Protein AF-A0A9D0Z1A4-F1 (afdb_monomer_lite)

Secondary structure (DSSP, 8-state):
--B-TTSBBTTS-BEEEETTEEEE-S-SB-TTSBBTTSEEEEEPTTSPEEEEESB-TTSBBTTS-BTTTSSSB-TTSBBTT--BEEE-TTS-EEE-S-SB-TTS-BTTS-EEEE-TTS-EEEESS-TTSB-TTSPBPPBSS-EETTEESS---SPPPB-SSPPPTTTTTS-TTSB-TTS-BTTTSSSS-TTSB-TT--EEEEPTTS-EEEEEESS-TTSB-TT--EEETTEEESS-TTSB-TTSPEEETTEEESB-TTSBBTTS-BTTTSSSB-TTSBBTT--BEEEETTTTEEEE-S-SB-TTSBBTTS-BTTTSSSS-TTSB-TTS-EE-TTS-EESS-TTSB-TTS-BTTTSSSS-TTSB-TT--BEEEEE-TTS-EEEEE-S-SS-TTS--TTSB-TTSBBTTS-BTTSS--S-TTSB-TTS-BTTT-SSS-TTSB-TTS-B----HHHHHHHHHHHHHTT-EEHHHHHHTS-HHHHHHHHTTEETTTTEE-TT-HHHHHHHHHHHHHEE-TTSPBP-HHHHHHHHHHHHHHHHHHHHHHHHHHHHHHHTSSS--------------------------

Foldseek 3Di:
DQAFPLQAHPVQFHQPDDPNGTHTDNDQAHPQCAGSQQWRFDQDPVRDTDTDHQADPLQAGPVFQRRPPRHNADPQQATPVQWHWDQDPVGDIDTDPDSADPVQAGSVQWHWDAWLVRHIDIDQAYQQQATPVQFHFAFPADDDQLAGPDDDRTGTHGDPDGDDPVPRQAGSLQATPVFQHPPPRHQADPQQAGSVQFHWDQDPVRDTHGPVDSADPQQATSRFWRQDPVGTDQADPLQATPVFWHADPNDTHQADPLQATSVCAHNPPRHQADPQQAGSVQFHWDQDPVPRDTHGPVDSADPQQATSVFQGNPPRHQADPLQAGPVQWHQDPVRDTHQAGPLQATSVQQHPPPRHQADPQQAGSVQFHWDWDQDPVRDTDTDTPVDSAHPVQATSQCAHPQQAHPVQDRVPDPDNAGPQQATPVFQHPQLSHQADLVCAGPVRHHDDDDPVSSVVSVVVVQLVQADALVVVLVPDDPVLLVLLLVQADPVVRDGNPVRPSVVVSQVVQQRHYAHPVRHRDHSVNSSVVSSVVSVVVVVVVVVVVVVVVVVVVVPVDDDDDDDDDDDDDDDDDDDDDDDDDDD

Radius of gyration: 51.27 Å; chains: 1; bounding box: 114×92×144 Å

Sequence (583 aa):
KPYDLNYFGSDGHFWELQGTERVRTDRTYNDEDVTFDGYFLVRGANGQIIRRNLYDKRGFSFGGIHKDTGQVYDLRGFDRDGFWYRKDENGNIVKTNQKVNDRGWDAYSRTIRHDVYGAPFWDFVDDHGFDEKKRYHAPKAPFENGCFTKMQFGTLEYAKTPMSQYRCGYDIHGFNADGVHRITGTKVDLNGFDQDGFWHRKREDGTYENTGQYFDNKGWTIDKFKLLPSGYSKVDERGFDANGMFLYHGRKFEYNSLGFNSHGIHQSTGTNLDPDSFDWDGYYYKLDDKTGTYVNSGSKYDNDGWSQTGVNEETKHVVDKHGFTVRHLYRKPDASLEVYDRYGFDYYGIHRTTGTFLNRNHFNRDGDYYVLKTTPRGEKTWVNTGSKYDSEGYNIDRLDQRGFSKNGYYHGRQNRYDENGFDVNGIHRLTLQAYDLNGNDCYGNPVDHDRDLIVSIRDGVSYDKRRYIDDIFNDLNGTEQEFILSAVDLFDDTVDMTNDSLLDFIAYVKKYGVQSNDKICGTQDTIEFVKDRAHEQEEEERVAQAWNSLQRYHHDDTYSEDILGYQDATDTSAFDFLLPKRR

Organism: NCBI:txid2840793

Structure (mmCIF, N/CA/C/O backbone):
data_AF-A0A9D0Z1A4-F1
#
_entry.id   AF-A0A9D0Z1A4-F1
#
loop_
_atom_site.group_PDB
_atom_site.id
_atom_site.type_symbol
_atom_site.label_atom_id
_atom_site.label_alt_id
_atom_site.label_comp_id
_atom_site.label_asym_id
_atom_site.label_entity_id
_atom_site.label_seq_id
_atom_site.pdbx_PDB_ins_code
_atom_site.Cartn_x
_atom_site.Cartn_y
_atom_site.Cartn_z
_atom_site.occupancy
_atom_site.B_iso_or_equiv
_atom_site.auth_seq_id
_atom_site.auth_comp_id
_atom_site.auth_asym_id
_atom_site.auth_atom_id
_atom_site.pdbx_PDB_model_num
ATOM 1 N N . LYS A 1 1 ? 33.932 -8.336 -66.131 1.00 56.62 1 LYS A N 1
ATOM 2 C CA . LYS A 1 1 ? 34.799 -9.388 -66.727 1.00 56.62 1 LYS A CA 1
ATOM 3 C C . LYS A 1 1 ? 34.335 -10.733 -66.164 1.00 56.62 1 LYS A C 1
ATOM 5 O O . LYS A 1 1 ? 33.764 -10.696 -65.082 1.00 56.62 1 LYS A O 1
ATOM 10 N N . PRO A 1 2 ? 34.508 -11.873 -66.856 1.00 74.31 2 PRO A N 1
ATOM 11 C CA . PRO A 1 2 ? 34.035 -13.182 -66.375 1.00 74.31 2 PRO A CA 1
ATOM 12 C C . PRO A 1 2 ? 34.840 -13.747 -65.188 1.00 74.31 2 PRO A C 1
ATOM 14 O O . PRO A 1 2 ? 34.588 -14.868 -64.758 1.00 74.31 2 PRO A O 1
ATOM 17 N N . TYR A 1 3 ? 35.792 -12.972 -64.665 1.00 74.31 3 TYR A N 1
ATOM 18 C CA . TYR A 1 3 ? 36.720 -13.343 -63.610 1.00 74.31 3 TYR A CA 1
ATOM 19 C C . TYR A 1 3 ? 37.023 -12.154 -62.679 1.00 74.31 3 TYR A C 1
ATOM 21 O O . TYR A 1 3 ? 36.835 -10.995 -63.076 1.00 74.31 3 TYR A O 1
ATOM 29 N N . ASP A 1 4 ? 37.485 -12.450 -61.463 1.00 69.38 4 ASP A N 1
ATOM 30 C CA . ASP A 1 4 ? 37.874 -11.492 -60.421 1.00 69.38 4 ASP A CA 1
ATOM 31 C C . ASP A 1 4 ? 39.249 -10.827 -60.680 1.00 69.38 4 ASP A C 1
ATOM 33 O O . ASP A 1 4 ? 39.856 -10.985 -61.743 1.00 69.38 4 ASP A O 1
ATOM 37 N N . LEU A 1 5 ? 39.742 -10.038 -59.716 1.00 68.81 5 LEU A N 1
ATOM 38 C CA . LEU A 1 5 ? 41.034 -9.338 -59.808 1.00 68.81 5 LEU A CA 1
ATOM 39 C C . LEU A 1 5 ? 42.249 -10.281 -59.851 1.00 68.81 5 LEU A C 1
ATOM 41 O O . LEU A 1 5 ? 43.289 -9.888 -60.373 1.00 68.81 5 LEU A O 1
ATOM 45 N N . ASN A 1 6 ? 42.101 -11.515 -59.363 1.00 69.69 6 ASN A N 1
ATOM 46 C CA . ASN A 1 6 ? 43.112 -12.571 -59.427 1.00 69.69 6 ASN A CA 1
ATOM 47 C C . ASN A 1 6 ? 42.878 -13.522 -60.615 1.00 69.69 6 ASN A C 1
ATOM 49 O O . ASN A 1 6 ? 43.554 -14.545 -60.740 1.00 69.69 6 ASN A O 1
ATOM 53 N N . TYR A 1 7 ? 41.963 -13.145 -61.513 1.00 80.56 7 TYR A N 1
ATOM 54 C CA . TYR A 1 7 ? 41.601 -13.854 -62.731 1.00 80.56 7 TYR A CA 1
ATOM 55 C C . TYR A 1 7 ? 40.923 -15.206 -62.493 1.00 80.56 7 TYR A C 1
ATOM 57 O O . TYR A 1 7 ? 41.041 -16.099 -63.322 1.00 80.56 7 TYR A O 1
ATOM 65 N N . PHE A 1 8 ? 40.164 -15.362 -61.411 1.00 78.69 8 PHE A N 1
ATOM 66 C CA . PHE A 1 8 ? 39.320 -16.539 -61.207 1.00 78.69 8 PHE A CA 1
ATOM 67 C C . PHE A 1 8 ? 37.879 -16.305 -61.633 1.00 78.69 8 PHE A C 1
ATOM 69 O O . PHE A 1 8 ? 37.297 -15.265 -61.330 1.00 78.69 8 PHE A O 1
ATOM 76 N N . GLY A 1 9 ? 37.284 -17.286 -62.307 1.00 76.38 9 GLY A N 1
ATOM 77 C CA . GLY A 1 9 ? 35.853 -17.297 -62.594 1.00 76.38 9 GLY A CA 1
ATOM 78 C C . GLY A 1 9 ? 35.012 -17.520 -61.336 1.00 76.38 9 GLY A C 1
ATOM 79 O O . GLY A 1 9 ? 35.502 -17.996 -60.316 1.00 76.38 9 GLY A O 1
ATOM 80 N N . SER A 1 10 ? 33.711 -17.223 -61.420 1.00 75.38 10 SER A N 1
ATOM 81 C CA . SER A 1 10 ? 32.746 -17.511 -60.335 1.00 75.38 10 SER A CA 1
ATOM 82 C C . SER A 1 10 ? 32.635 -19.001 -59.966 1.00 75.38 10 SER A C 1
ATOM 84 O O . SER A 1 10 ? 32.104 -19.346 -58.916 1.00 75.38 10 SER A O 1
ATOM 86 N N . ASP A 1 11 ? 33.161 -19.875 -60.820 1.00 76.56 11 ASP A N 1
ATOM 87 C CA . ASP A 1 11 ? 33.287 -21.319 -60.656 1.00 76.56 11 ASP A CA 1
ATOM 88 C C . ASP A 1 11 ? 34.623 -21.752 -60.019 1.00 76.56 11 ASP A C 1
ATOM 90 O O . ASP A 1 11 ? 34.912 -22.945 -59.955 1.00 76.56 11 ASP A O 1
ATOM 94 N N . GLY A 1 12 ? 35.457 -20.803 -59.583 1.00 73.00 12 GLY A N 1
ATOM 95 C CA . GLY A 1 12 ? 36.701 -21.044 -58.848 1.00 73.00 12 GLY A CA 1
ATOM 96 C C . GLY A 1 12 ? 37.915 -21.434 -59.692 1.00 73.00 12 GLY A C 1
ATOM 97 O O . GLY A 1 12 ? 38.939 -21.845 -59.144 1.00 73.00 12 GLY A O 1
ATOM 98 N N . HIS A 1 13 ? 37.823 -21.308 -61.016 1.00 82.88 13 HIS A N 1
ATOM 99 C CA . HIS A 1 13 ? 38.868 -21.730 -61.949 1.00 82.88 13 HIS A CA 1
ATOM 100 C C . HIS A 1 13 ? 39.658 -20.544 -62.512 1.00 82.88 13 HIS A C 1
ATOM 102 O O . HIS A 1 13 ? 39.090 -19.490 -62.806 1.00 82.88 13 HIS A O 1
ATOM 108 N N . PHE A 1 14 ? 40.974 -20.708 -62.655 1.00 84.69 14 PHE A N 1
ATOM 109 C CA . PHE A 1 14 ? 41.897 -19.666 -63.101 1.00 84.69 14 PHE A CA 1
ATOM 110 C C . PHE A 1 14 ? 41.791 -19.429 -64.611 1.00 84.69 14 PHE A C 1
ATOM 112 O O . PHE A 1 14 ? 41.835 -20.365 -65.412 1.00 84.69 14 PHE A O 1
ATOM 119 N N . TRP A 1 15 ? 41.685 -18.164 -65.001 1.00 86.88 15 TRP A N 1
ATOM 120 C CA . TRP A 1 15 ? 41.684 -17.693 -66.379 1.00 86.88 15 TRP A CA 1
ATOM 121 C C . TRP A 1 15 ? 43.085 -17.200 -66.746 1.00 86.88 15 TRP A C 1
ATOM 123 O O . TRP A 1 15 ? 43.434 -16.035 -66.533 1.00 86.88 15 TRP A O 1
ATOM 133 N N . GLU A 1 16 ? 43.892 -18.104 -67.291 1.00 86.38 16 GLU A N 1
ATOM 134 C CA . GLU A 1 16 ? 45.295 -17.889 -67.654 1.00 86.38 16 GLU A CA 1
ATOM 135 C C . GLU A 1 16 ? 45.414 -17.044 -68.929 1.00 86.38 16 GLU A C 1
ATOM 137 O O . GLU A 1 16 ? 44.597 -17.161 -69.842 1.00 86.38 16 GLU A O 1
ATOM 142 N N . LEU A 1 17 ? 46.418 -16.166 -69.000 1.00 85.88 17 LEU A N 1
ATOM 143 C CA . LEU A 1 17 ? 46.669 -15.352 -70.191 1.00 85.88 17 LEU A CA 1
ATOM 144 C C . LEU A 1 17 ? 47.433 -16.180 -71.231 1.00 85.88 17 LEU A C 1
ATOM 146 O O . LEU A 1 17 ? 48.598 -16.505 -71.026 1.00 85.88 17 LEU A O 1
ATOM 150 N N . GLN A 1 18 ? 46.795 -16.477 -72.362 1.00 85.06 18 GLN A N 1
ATOM 151 C CA . GLN A 1 18 ? 47.405 -17.188 -73.483 1.00 85.06 18 GLN A CA 1
ATOM 152 C C . GLN A 1 18 ? 47.416 -16.270 -74.713 1.00 85.06 18 GLN A C 1
ATOM 154 O O . GLN A 1 18 ? 46.385 -15.977 -75.317 1.00 85.06 18 GLN A O 1
ATOM 159 N N . GLY A 1 19 ? 48.598 -15.758 -75.067 1.00 84.12 19 GLY A N 1
ATOM 160 C CA . GLY A 1 19 ? 48.729 -14.721 -76.095 1.00 84.12 19 GLY A CA 1
ATOM 161 C C . GLY A 1 19 ? 48.161 -13.380 -75.616 1.00 84.12 19 GLY A C 1
ATOM 162 O O . GLY A 1 19 ? 48.681 -12.795 -74.668 1.00 84.12 19 GLY A O 1
ATOM 163 N N . THR A 1 20 ? 47.110 -12.880 -76.275 1.00 82.19 20 THR A N 1
ATOM 164 C CA . THR A 1 20 ? 46.430 -11.615 -75.921 1.00 82.19 20 THR A CA 1
ATOM 165 C C . THR A 1 20 ? 45.107 -11.805 -75.177 1.00 82.19 20 THR A C 1
ATOM 167 O O . THR A 1 20 ? 44.520 -10.820 -74.731 1.00 82.19 20 THR A O 1
ATOM 170 N N . GLU A 1 21 ? 44.622 -13.040 -75.034 1.00 83.69 21 GLU A N 1
ATOM 171 C CA . GLU A 1 21 ? 43.321 -13.344 -74.431 1.00 83.69 21 GLU A CA 1
ATOM 172 C C . GLU A 1 21 ? 43.467 -14.260 -73.213 1.00 83.69 21 GLU A C 1
ATOM 174 O O . GLU A 1 21 ? 44.425 -15.023 -73.092 1.00 83.69 21 GLU A O 1
ATOM 179 N N . ARG A 1 22 ? 42.522 -14.161 -72.271 1.00 85.69 22 ARG A N 1
ATOM 180 C CA . ARG A 1 22 ? 42.484 -15.044 -71.100 1.00 85.69 22 ARG A CA 1
ATOM 181 C C . ARG A 1 22 ? 41.553 -16.218 -71.353 1.00 85.69 22 ARG A C 1
ATOM 183 O O . ARG A 1 22 ? 40.392 -16.009 -71.697 1.00 85.69 22 ARG A O 1
ATOM 190 N N . VAL A 1 23 ? 42.048 -17.428 -71.123 1.00 87.62 23 VAL A N 1
ATOM 191 C CA . VAL A 1 23 ? 41.329 -18.685 -71.343 1.00 87.62 23 VAL A CA 1
ATOM 192 C C . VAL A 1 23 ? 41.092 -19.360 -69.995 1.00 87.62 23 VAL A C 1
ATOM 194 O O . VAL A 1 23 ? 42.003 -19.466 -69.176 1.00 87.62 23 VAL A O 1
ATOM 197 N N . ARG A 1 24 ? 39.858 -19.806 -69.744 1.00 86.62 24 ARG A N 1
ATOM 198 C CA . ARG A 1 24 ? 39.514 -20.594 -68.553 1.00 86.62 24 ARG A CA 1
ATOM 199 C C . ARG A 1 24 ? 40.320 -21.896 -68.545 1.00 86.62 24 ARG A C 1
ATOM 201 O O . ARG A 1 24 ? 40.266 -22.648 -69.513 1.00 86.62 24 ARG A O 1
ATOM 208 N N . THR A 1 25 ? 41.008 -22.184 -67.448 1.00 86.25 25 THR A N 1
ATOM 209 C CA . THR A 1 25 ? 41.756 -23.434 -67.239 1.00 86.25 25 THR A CA 1
ATOM 210 C C . THR A 1 25 ? 41.064 -24.324 -66.205 1.00 86.25 25 THR A C 1
ATOM 212 O O . THR A 1 25 ? 40.114 -23.892 -65.556 1.00 86.25 25 THR A O 1
ATOM 215 N N . ASP A 1 26 ? 41.558 -25.548 -66.008 1.00 84.25 26 ASP A N 1
ATOM 216 C CA . ASP A 1 26 ? 41.112 -26.422 -64.910 1.00 84.25 26 ASP A CA 1
ATOM 217 C C . ASP A 1 26 ? 41.883 -26.176 -63.594 1.00 84.25 26 ASP A C 1
ATOM 219 O O . ASP A 1 26 ? 41.666 -26.852 -62.588 1.00 84.25 26 ASP A O 1
ATOM 223 N N . ARG A 1 27 ? 42.800 -25.198 -63.568 1.00 81.81 27 ARG A N 1
ATOM 224 C CA . ARG A 1 27 ? 43.572 -24.868 -62.365 1.00 81.81 27 ARG A CA 1
ATOM 225 C C . ARG A 1 27 ? 42.698 -24.115 -61.368 1.00 81.81 27 ARG A C 1
ATOM 227 O O . ARG A 1 27 ? 42.083 -23.109 -61.705 1.00 81.81 27 ARG A O 1
ATOM 234 N N . THR A 1 28 ? 42.736 -24.531 -60.105 1.00 78.38 28 THR A N 1
ATOM 235 C CA . THR A 1 28 ? 42.104 -23.812 -58.981 1.00 78.38 28 THR A CA 1
ATOM 236 C C . THR A 1 28 ? 43.061 -22.828 -58.295 1.00 78.38 28 THR A C 1
ATOM 238 O O . THR A 1 28 ? 42.777 -22.335 -57.202 1.00 78.38 28 THR A O 1
ATOM 241 N N . TYR A 1 29 ? 44.223 -22.579 -58.907 1.00 78.06 29 TYR A N 1
ATOM 242 C CA . TYR A 1 29 ? 45.249 -21.644 -58.453 1.00 78.06 29 TYR A CA 1
ATOM 243 C C . TYR A 1 29 ? 45.904 -20.923 -59.640 1.00 78.06 29 TYR A C 1
ATOM 245 O O . TYR A 1 29 ? 46.022 -21.488 -60.732 1.00 78.06 29 TYR A O 1
ATOM 253 N N . ASN A 1 30 ? 46.317 -19.676 -59.422 1.00 76.50 30 ASN A N 1
ATOM 254 C CA . ASN A 1 30 ? 46.926 -18.814 -60.428 1.00 76.50 30 ASN A CA 1
ATOM 255 C C . ASN A 1 30 ? 48.441 -19.052 -60.536 1.00 76.50 30 ASN A C 1
ATOM 257 O O . ASN A 1 30 ? 48.992 -19.927 -59.869 1.00 76.50 30 ASN A O 1
ATOM 261 N N . ASP A 1 31 ? 49.112 -18.310 -61.417 1.00 77.81 31 ASP A N 1
ATOM 262 C CA . ASP A 1 31 ? 50.561 -18.435 -61.675 1.00 77.81 31 ASP A CA 1
ATOM 263 C C . ASP A 1 31 ? 51.444 -18.020 -60.495 1.00 77.81 31 ASP A C 1
ATOM 265 O O . ASP A 1 31 ? 52.640 -18.291 -60.487 1.00 77.81 31 ASP A O 1
ATOM 269 N N . GLU A 1 32 ? 50.847 -17.401 -59.482 1.00 70.56 32 GLU A N 1
ATOM 270 C CA . GLU A 1 32 ? 51.496 -17.003 -58.237 1.00 70.56 32 GLU A CA 1
ATOM 271 C C . GLU A 1 32 ? 51.193 -17.997 -57.105 1.00 70.56 32 GLU A C 1
ATOM 273 O O . GLU A 1 32 ? 51.349 -17.661 -55.935 1.00 70.56 32 GLU A O 1
ATOM 278 N N . ASP A 1 33 ? 50.727 -19.210 -57.434 1.00 75.38 33 ASP A N 1
ATOM 279 C CA . ASP A 1 33 ? 50.346 -20.252 -56.474 1.00 75.38 33 ASP A CA 1
ATOM 280 C C . ASP A 1 33 ? 49.252 -19.804 -55.477 1.00 75.38 33 ASP A C 1
ATOM 282 O O . ASP A 1 33 ? 49.106 -20.362 -54.384 1.00 75.38 33 ASP A O 1
ATOM 286 N N . VAL A 1 34 ? 48.441 -18.809 -55.854 1.00 72.06 34 VAL A N 1
ATOM 287 C CA . VAL A 1 34 ? 47.286 -18.326 -55.085 1.00 72.06 34 VAL A CA 1
ATOM 288 C C . VAL A 1 34 ? 46.034 -19.062 -55.533 1.00 72.06 34 VAL A C 1
ATOM 290 O O . VAL A 1 34 ? 45.760 -19.125 -56.722 1.00 72.06 34 VAL A O 1
ATOM 293 N N . THR A 1 35 ? 45.236 -19.588 -54.609 1.00 73.69 35 THR A N 1
ATOM 294 C CA . THR A 1 35 ? 43.950 -20.235 -54.909 1.00 73.69 35 THR A CA 1
ATOM 295 C C . THR A 1 35 ? 42.804 -19.231 -55.043 1.00 73.69 35 THR A C 1
ATOM 297 O O . THR A 1 35 ? 42.870 -18.149 -54.461 1.00 73.69 35 THR A O 1
ATOM 300 N N . PHE A 1 36 ? 41.695 -19.636 -55.673 1.00 66.69 36 PHE A N 1
ATOM 301 C CA . PHE A 1 36 ? 40.438 -18.864 -55.680 1.00 66.69 36 PHE A CA 1
ATOM 302 C C . PHE A 1 36 ? 39.996 -18.420 -54.275 1.00 66.69 36 PHE A C 1
ATOM 304 O O . PHE A 1 36 ? 39.624 -17.271 -54.062 1.00 66.69 36 PHE A O 1
ATOM 311 N N . ASP A 1 37 ? 40.151 -19.305 -53.285 1.00 62.59 37 ASP A N 1
ATOM 312 C CA . ASP A 1 37 ? 39.795 -19.024 -51.888 1.00 62.59 37 ASP A CA 1
ATOM 313 C C . ASP A 1 37 ? 40.802 -18.103 -51.156 1.00 62.59 37 ASP A C 1
ATOM 315 O O . ASP A 1 37 ? 40.701 -17.901 -49.946 1.00 62.59 37 ASP A O 1
ATOM 319 N N . GLY A 1 38 ? 41.796 -17.548 -51.862 1.00 65.19 38 GLY A N 1
ATOM 320 C CA . GLY A 1 38 ? 42.762 -16.602 -51.307 1.00 65.19 38 GLY A CA 1
ATOM 321 C C . GLY A 1 38 ? 43.825 -17.237 -50.409 1.00 65.19 38 GLY A C 1
ATOM 322 O O . GLY A 1 38 ? 44.228 -16.623 -49.421 1.00 65.19 38 GLY A O 1
ATOM 323 N N . TYR A 1 39 ? 44.291 -18.449 -50.728 1.00 69.81 39 TYR A N 1
ATOM 324 C CA . TYR A 1 39 ? 45.438 -19.076 -50.068 1.00 69.81 39 TYR A CA 1
ATOM 325 C C . TYR A 1 39 ? 46.654 -19.084 -50.983 1.00 69.81 39 TYR A C 1
ATOM 327 O O . TYR A 1 39 ? 46.553 -19.496 -52.129 1.00 69.81 39 TYR A O 1
ATOM 335 N N . PHE A 1 40 ? 47.813 -18.719 -50.453 1.00 71.75 40 PHE A N 1
ATOM 336 C CA . PHE A 1 40 ? 49.103 -18.963 -51.080 1.00 71.75 40 PHE A CA 1
ATOM 337 C C . PHE A 1 40 ? 49.568 -20.391 -50.757 1.00 71.75 40 PHE A C 1
ATOM 339 O O . PHE A 1 40 ? 49.601 -20.787 -49.584 1.00 71.75 40 PHE A O 1
ATOM 346 N N . LEU A 1 41 ? 49.914 -21.175 -51.776 1.00 71.38 41 LEU A N 1
ATOM 347 C CA . LEU A 1 41 ? 50.400 -22.546 -51.635 1.00 71.38 41 LEU A CA 1
ATOM 348 C C . LEU A 1 41 ? 51.929 -22.540 -51.476 1.00 71.38 41 LEU A C 1
ATOM 350 O O . LEU A 1 41 ? 52.673 -22.344 -52.427 1.00 71.38 41 LEU A O 1
ATOM 354 N N . VAL A 1 42 ? 52.424 -22.779 -50.260 1.00 71.88 42 VAL A N 1
ATOM 355 C CA . VAL A 1 42 ? 53.864 -22.860 -49.956 1.00 71.88 42 VAL A CA 1
ATOM 356 C C . VAL A 1 42 ? 54.290 -24.322 -49.863 1.00 71.88 42 VAL A C 1
ATOM 358 O O . VAL A 1 42 ? 53.702 -25.077 -49.096 1.00 71.88 42 VAL A O 1
ATOM 361 N N . ARG A 1 43 ? 55.352 -24.748 -50.551 1.00 71.44 43 ARG A N 1
ATOM 362 C CA . ARG A 1 43 ? 55.935 -26.083 -50.313 1.00 71.44 43 ARG A CA 1
ATOM 363 C C . ARG A 1 43 ? 56.811 -26.079 -49.056 1.00 71.44 43 ARG A C 1
ATOM 365 O O . ARG A 1 43 ? 57.777 -25.328 -48.968 1.00 71.44 43 ARG A O 1
ATOM 372 N N . GLY A 1 44 ? 56.471 -26.923 -48.086 1.00 67.50 44 GLY A N 1
ATOM 373 C CA . GLY A 1 44 ? 57.274 -27.195 -46.896 1.00 67.50 44 GLY A CA 1
ATOM 374 C C . GLY A 1 44 ? 58.509 -28.048 -47.203 1.00 67.50 44 GLY A C 1
ATOM 375 O O . GLY A 1 44 ? 58.595 -28.690 -48.249 1.00 67.50 44 GLY A O 1
ATOM 376 N N . ALA A 1 45 ? 59.459 -28.092 -46.263 1.00 66.69 45 ALA A N 1
ATOM 377 C CA . ALA A 1 45 ? 60.750 -28.783 -46.411 1.00 66.69 45 ALA A CA 1
ATOM 378 C C . ALA A 1 45 ? 60.646 -30.303 -46.680 1.00 66.69 45 ALA A C 1
ATOM 380 O O . ALA A 1 45 ? 61.597 -30.914 -47.152 1.00 66.69 45 ALA A O 1
ATOM 381 N N . ASN A 1 46 ? 59.489 -30.909 -46.407 1.00 70.00 46 ASN A N 1
ATOM 382 C CA . ASN A 1 46 ? 59.162 -32.317 -46.655 1.00 70.00 46 ASN A CA 1
ATOM 383 C C . ASN A 1 46 ? 58.300 -32.532 -47.921 1.00 70.00 46 ASN A C 1
ATOM 385 O O . ASN A 1 46 ? 57.771 -33.622 -48.121 1.00 70.00 46 ASN A O 1
ATOM 389 N N . GLY A 1 47 ? 58.106 -31.502 -48.753 1.00 70.62 47 GLY A N 1
ATOM 390 C CA . GLY A 1 47 ? 57.261 -31.559 -49.951 1.00 70.62 47 GLY A CA 1
ATOM 391 C C . GLY A 1 47 ? 55.758 -31.375 -49.698 1.00 70.62 47 GLY A C 1
ATOM 392 O O . GLY A 1 47 ? 54.982 -31.407 -50.652 1.00 70.62 47 GLY A O 1
ATOM 393 N N . GLN A 1 48 ? 55.328 -31.145 -48.452 1.00 70.19 48 GLN A N 1
ATOM 394 C CA . GLN A 1 48 ? 53.925 -30.878 -48.120 1.00 70.19 48 GLN A CA 1
ATOM 395 C C . GLN A 1 48 ? 53.500 -29.480 -48.591 1.00 70.19 48 GLN A C 1
ATOM 397 O O . GLN A 1 48 ? 54.210 -28.504 -48.366 1.00 70.19 48 GLN A O 1
ATOM 402 N N . ILE A 1 49 ? 52.324 -29.358 -49.210 1.00 71.19 49 ILE A N 1
ATOM 403 C CA . ILE A 1 49 ? 51.750 -28.055 -49.570 1.00 71.19 49 ILE A CA 1
ATOM 404 C C . ILE A 1 49 ? 51.083 -27.443 -48.329 1.00 71.19 49 ILE A C 1
ATOM 406 O O . ILE A 1 49 ? 50.125 -27.990 -47.787 1.00 71.19 49 ILE A O 1
ATOM 410 N N . ILE A 1 50 ? 51.592 -26.297 -47.888 1.00 67.50 50 ILE A N 1
ATOM 411 C CA . ILE A 1 50 ? 51.097 -25.484 -46.780 1.00 67.50 50 ILE A CA 1
ATOM 412 C C . ILE A 1 50 ? 50.271 -24.341 -47.368 1.00 67.50 50 ILE A C 1
ATOM 414 O O . ILE A 1 50 ? 50.794 -23.494 -48.087 1.00 67.50 50 ILE A O 1
ATOM 418 N N . ARG A 1 51 ? 48.984 -24.280 -47.028 1.00 72.38 51 ARG A N 1
ATOM 419 C CA . ARG A 1 51 ? 48.118 -23.144 -47.369 1.00 72.38 51 ARG A CA 1
ATOM 420 C C . ARG A 1 51 ? 48.356 -22.003 -46.380 1.00 72.38 51 ARG A C 1
ATOM 422 O O . ARG A 1 51 ? 48.220 -22.206 -45.175 1.00 72.38 51 ARG A O 1
ATOM 429 N N . ARG A 1 52 ? 48.687 -20.806 -46.866 1.00 65.81 52 ARG A N 1
ATOM 430 C CA . ARG A 1 52 ? 48.750 -19.578 -46.055 1.00 65.81 52 ARG A CA 1
ATOM 431 C C . ARG A 1 52 ? 47.719 -18.571 -46.537 1.00 65.81 52 ARG A C 1
ATOM 433 O O . ARG A 1 52 ? 47.568 -18.394 -47.734 1.00 65.81 52 ARG A O 1
ATOM 440 N N . ASN A 1 53 ? 47.020 -17.910 -45.620 1.00 66.06 53 ASN A N 1
ATOM 441 C CA . ASN A 1 53 ? 46.022 -16.901 -45.979 1.00 66.06 53 ASN A CA 1
ATOM 442 C C . ASN A 1 53 ? 46.694 -15.719 -46.701 1.00 66.06 53 ASN A C 1
ATOM 444 O O . ASN A 1 53 ? 47.606 -15.108 -46.145 1.00 66.06 53 ASN A O 1
ATOM 448 N N . LEU A 1 54 ? 46.243 -15.401 -47.917 1.00 68.75 54 LEU A N 1
ATOM 449 C CA . LEU A 1 54 ? 46.675 -14.223 -48.681 1.00 68.75 54 LEU A CA 1
ATOM 450 C C . LEU A 1 54 ? 46.041 -12.939 -48.137 1.00 68.75 54 LEU A C 1
ATOM 452 O O . LEU A 1 54 ? 46.661 -11.874 -48.149 1.00 68.75 54 LEU A O 1
ATOM 456 N N . TYR A 1 55 ? 44.805 -13.060 -47.656 1.00 73.25 55 TYR A N 1
ATOM 457 C CA . TYR A 1 55 ? 44.040 -11.973 -47.068 1.00 73.25 55 TYR A CA 1
ATOM 458 C C . TYR A 1 55 ? 43.871 -12.190 -45.567 1.00 73.25 55 TYR A C 1
ATOM 460 O O . TYR A 1 55 ? 43.742 -13.320 -45.093 1.00 73.25 55 TYR A O 1
ATOM 468 N N . ASP A 1 56 ? 43.848 -11.102 -44.808 1.00 76.88 56 ASP A N 1
ATOM 469 C CA . ASP A 1 56 ? 43.462 -11.161 -43.408 1.00 76.88 56 ASP A CA 1
ATOM 470 C C . ASP A 1 56 ? 41.965 -11.491 -43.248 1.00 76.88 56 ASP A C 1
ATOM 472 O O . ASP A 1 56 ? 41.191 -11.572 -44.206 1.00 76.88 56 ASP A O 1
ATOM 476 N N . LYS A 1 57 ? 41.526 -11.655 -41.996 1.00 80.81 57 LYS A N 1
ATOM 477 C CA . LYS A 1 57 ? 40.118 -11.925 -41.652 1.00 80.81 57 LYS A CA 1
ATOM 478 C C . LYS A 1 57 ? 39.132 -10.845 -42.132 1.00 80.81 57 LYS A C 1
ATOM 480 O O . LYS A 1 57 ? 37.928 -11.072 -42.089 1.00 80.81 57 LYS A O 1
ATOM 485 N N . ARG A 1 58 ? 39.628 -9.670 -42.531 1.00 79.69 58 ARG A N 1
ATOM 486 C CA . ARG A 1 58 ? 38.861 -8.536 -43.052 1.00 79.69 58 ARG A CA 1
ATOM 487 C C . ARG A 1 58 ? 38.999 -8.387 -44.570 1.00 79.69 58 ARG A C 1
ATOM 489 O O . ARG A 1 58 ? 38.476 -7.425 -45.110 1.00 79.69 58 ARG A O 1
ATOM 496 N N . GLY A 1 59 ? 39.657 -9.322 -45.257 1.00 80.06 59 GLY A N 1
ATOM 497 C CA . GLY A 1 59 ? 39.778 -9.321 -46.712 1.00 80.06 59 GLY A CA 1
ATOM 498 C C . GLY A 1 59 ? 40.912 -8.454 -47.261 1.00 80.06 59 GLY A C 1
ATOM 499 O O . GLY A 1 59 ? 40.927 -8.211 -48.465 1.00 80.06 59 GLY A O 1
ATOM 500 N N . PHE A 1 60 ? 41.859 -7.997 -46.436 1.00 78.94 60 PHE A N 1
ATOM 501 C CA . PHE A 1 60 ? 43.000 -7.185 -46.878 1.00 78.94 60 PHE A CA 1
ATOM 502 C C . PHE A 1 60 ? 44.237 -8.019 -47.165 1.00 78.94 60 PHE A C 1
ATOM 504 O O . PHE A 1 60 ? 44.621 -8.868 -46.365 1.00 78.94 60 PHE A O 1
ATOM 511 N N . SER A 1 61 ? 44.907 -7.728 -48.278 1.00 73.25 61 SER A N 1
ATOM 512 C CA . SER A 1 61 ? 46.198 -8.328 -48.606 1.00 73.25 61 SER A CA 1
ATOM 513 C C . SER A 1 61 ? 47.311 -7.820 -47.680 1.00 73.25 61 SER A C 1
ATOM 515 O O . SER A 1 61 ? 47.161 -6.832 -46.947 1.00 73.25 61 SER A O 1
ATOM 517 N N . PHE A 1 62 ? 48.496 -8.432 -47.765 1.00 62.12 62 PHE A N 1
ATOM 518 C CA . PHE A 1 62 ? 49.696 -7.902 -47.105 1.00 62.12 62 PHE A CA 1
ATOM 519 C C . PHE A 1 62 ? 50.054 -6.473 -47.566 1.00 62.12 62 PHE A C 1
ATOM 521 O O . PHE A 1 62 ? 50.622 -5.700 -46.796 1.00 62.12 62 PHE A O 1
ATOM 528 N N . GLY A 1 63 ? 49.659 -6.081 -48.781 1.00 64.50 63 GLY A N 1
ATOM 529 C CA . GLY A 1 63 ? 49.797 -4.710 -49.288 1.00 64.50 63 GLY A CA 1
ATOM 530 C C . GLY A 1 63 ? 48.702 -3.743 -48.820 1.00 64.50 63 GLY A C 1
ATOM 531 O O . GLY A 1 63 ? 48.751 -2.570 -49.168 1.00 64.50 63 GLY A O 1
ATOM 532 N N . GLY A 1 64 ? 47.713 -4.210 -48.050 1.00 71.31 64 GLY A N 1
ATOM 533 C CA . GLY A 1 64 ? 46.611 -3.381 -47.556 1.00 71.31 64 GLY A CA 1
ATOM 534 C C . GLY A 1 64 ? 45.503 -3.127 -48.581 1.00 71.31 64 GLY A C 1
ATOM 535 O O . GLY A 1 64 ? 44.695 -2.234 -48.366 1.00 71.31 64 GLY A O 1
ATOM 536 N N . ILE A 1 65 ? 45.438 -3.905 -49.667 1.00 79.19 65 ILE A N 1
ATOM 537 C CA . ILE A 1 65 ? 44.366 -3.820 -50.669 1.00 79.19 65 ILE A CA 1
ATOM 538 C C . ILE A 1 65 ? 43.264 -4.822 -50.326 1.00 79.19 65 ILE A C 1
ATOM 540 O O . ILE A 1 65 ? 43.541 -6.007 -50.130 1.00 79.19 65 ILE A O 1
ATOM 544 N N . HIS A 1 66 ? 42.022 -4.353 -50.254 1.00 83.38 66 HIS A N 1
ATOM 545 C CA . HIS A 1 66 ? 40.855 -5.174 -49.960 1.00 83.38 66 HIS A CA 1
ATOM 546 C C . HIS A 1 66 ? 40.393 -5.947 -51.201 1.00 83.38 66 HIS A C 1
ATOM 548 O O . HIS A 1 66 ? 40.223 -5.371 -52.278 1.00 83.38 66 HIS A O 1
ATOM 554 N N . LYS A 1 67 ? 40.151 -7.250 -51.038 1.00 74.25 67 LYS A N 1
ATOM 555 C CA . LYS A 1 67 ? 39.836 -8.188 -52.126 1.00 74.25 67 LYS A CA 1
ATOM 556 C C . LYS A 1 67 ? 38.604 -7.803 -52.956 1.00 74.25 67 LYS A C 1
ATOM 558 O O . LYS A 1 67 ? 38.630 -7.966 -54.170 1.00 74.25 67 LYS A O 1
ATOM 563 N N . ASP A 1 68 ? 37.565 -7.251 -52.321 1.00 78.19 68 ASP A N 1
ATOM 564 C CA . ASP A 1 68 ? 36.285 -6.985 -53.000 1.00 78.19 68 ASP A CA 1
ATOM 565 C C . ASP A 1 68 ? 36.224 -5.588 -53.632 1.00 78.19 68 ASP A C 1
ATOM 567 O O . ASP A 1 68 ? 35.527 -5.378 -54.620 1.00 78.19 68 ASP A O 1
ATOM 571 N N . THR A 1 69 ? 36.934 -4.610 -53.063 1.00 80.69 69 THR A N 1
ATOM 572 C CA . THR A 1 69 ? 36.894 -3.217 -53.546 1.00 80.69 69 THR A CA 1
ATOM 573 C C . THR A 1 69 ? 38.059 -2.912 -54.482 1.00 80.69 69 THR A C 1
ATOM 575 O O . THR A 1 69 ? 37.977 -1.971 -55.268 1.00 80.69 69 THR A O 1
ATOM 578 N N . GLY A 1 70 ? 39.158 -3.672 -54.389 1.00 79.25 70 GLY A N 1
ATOM 579 C CA . GLY A 1 70 ? 40.422 -3.354 -55.051 1.00 79.25 70 GLY A CA 1
ATOM 580 C C . GLY A 1 70 ? 41.071 -2.065 -54.532 1.00 79.25 70 GLY A C 1
ATOM 581 O O . GLY A 1 70 ? 41.969 -1.533 -55.177 1.00 79.25 70 GLY A O 1
ATOM 582 N N . GLN A 1 71 ? 40.609 -1.540 -53.395 1.00 86.62 71 GLN A N 1
ATOM 583 C CA . GLN A 1 71 ? 41.065 -0.284 -52.796 1.00 86.62 71 GLN A CA 1
ATOM 584 C C . GLN A 1 71 ? 41.811 -0.545 -51.487 1.00 86.62 71 GLN A C 1
ATOM 586 O O . GLN A 1 71 ? 41.761 -1.643 -50.938 1.00 86.62 71 GLN A O 1
ATOM 591 N N . VAL A 1 72 ? 42.451 0.489 -50.934 1.00 87.12 72 VAL A N 1
ATOM 592 C CA . VAL A 1 72 ? 43.087 0.427 -49.601 1.00 87.12 72 VAL A CA 1
ATOM 593 C C . VAL A 1 72 ? 42.083 0.370 -48.435 1.00 87.12 72 VAL A C 1
ATOM 595 O O . VAL A 1 72 ? 42.488 0.341 -47.279 1.00 87.12 72 VAL A O 1
ATOM 598 N N . TYR A 1 73 ? 40.779 0.357 -48.725 1.00 88.12 73 TYR A N 1
ATOM 599 C CA . TYR A 1 73 ? 39.679 0.325 -47.760 1.00 88.12 73 TYR A CA 1
ATOM 600 C C . TYR A 1 73 ? 38.584 -0.675 -48.179 1.00 88.12 73 TYR A C 1
ATOM 602 O O . TYR A 1 73 ? 38.419 -0.976 -49.365 1.00 88.12 73 TYR A O 1
ATOM 610 N N . ASP A 1 74 ? 37.837 -1.196 -47.203 1.00 87.75 74 ASP A N 1
ATOM 611 C CA . ASP A 1 74 ? 36.732 -2.145 -47.395 1.00 87.75 74 ASP A CA 1
ATOM 612 C C . ASP A 1 74 ? 35.426 -1.448 -47.833 1.00 87.75 74 ASP A C 1
ATOM 614 O O . ASP A 1 74 ? 35.357 -0.226 -47.957 1.00 87.75 74 ASP A O 1
ATOM 618 N N . LEU A 1 75 ? 34.356 -2.218 -48.072 1.00 87.06 75 LEU A N 1
ATOM 619 C CA . LEU A 1 75 ? 33.036 -1.682 -48.459 1.00 87.06 75 LEU A CA 1
ATOM 620 C C . LEU A 1 75 ? 32.410 -0.747 -47.405 1.00 87.06 75 LEU A C 1
ATOM 622 O O . LEU A 1 75 ? 31.488 -0.001 -47.728 1.00 87.06 75 LEU A O 1
ATOM 626 N N . ARG A 1 76 ? 32.893 -0.788 -46.158 1.00 85.94 76 ARG A N 1
ATOM 627 C CA . ARG A 1 76 ? 32.469 0.098 -45.062 1.00 85.94 76 ARG A CA 1
ATOM 628 C C . ARG A 1 76 ? 33.380 1.324 -44.930 1.00 85.94 76 ARG A C 1
ATOM 630 O O . ARG A 1 76 ? 33.125 2.187 -44.094 1.00 85.94 76 ARG A O 1
ATOM 637 N N . GLY A 1 77 ? 34.415 1.421 -45.765 1.00 89.31 77 GLY A N 1
ATOM 638 C CA . GLY A 1 77 ? 35.349 2.536 -45.796 1.00 89.31 77 GLY A CA 1
ATOM 639 C C . GLY A 1 77 ? 36.476 2.431 -44.774 1.00 89.31 77 GLY A C 1
ATOM 640 O O . GLY A 1 77 ? 37.076 3.448 -44.467 1.00 89.31 77 GLY A O 1
ATOM 641 N N . PHE A 1 78 ? 36.795 1.259 -44.224 1.00 91.94 78 PHE A N 1
ATOM 642 C CA . PHE A 1 78 ? 37.929 1.118 -43.300 1.00 91.94 78 PHE A CA 1
ATOM 643 C C . PHE A 1 78 ? 39.129 0.489 -43.985 1.00 91.94 78 PHE A C 1
ATOM 645 O O . PHE A 1 78 ? 38.951 -0.490 -44.696 1.00 91.94 78 PHE A O 1
ATOM 652 N N . ASP A 1 79 ? 40.345 0.962 -43.722 1.00 90.44 79 ASP A N 1
ATOM 653 C CA . ASP A 1 79 ? 41.563 0.254 -44.136 1.00 90.44 79 ASP A CA 1
ATOM 654 C C . ASP A 1 79 ? 41.874 -0.957 -43.245 1.00 90.44 79 ASP A C 1
ATOM 656 O O . ASP A 1 79 ? 41.178 -1.236 -42.259 1.00 90.44 79 ASP A O 1
ATOM 660 N N . ARG A 1 80 ? 42.945 -1.681 -43.584 1.00 84.62 80 ARG A N 1
ATOM 661 C CA . ARG A 1 80 ? 43.437 -2.838 -42.823 1.00 84.62 80 ARG A CA 1
ATOM 662 C C . ARG A 1 80 ? 43.699 -2.520 -41.347 1.00 84.62 80 ARG A C 1
ATOM 664 O O . ARG A 1 80 ? 43.360 -3.323 -40.478 1.00 84.62 80 ARG A O 1
ATOM 671 N N . ASP A 1 81 ? 44.239 -1.339 -41.061 1.00 85.06 81 ASP A N 1
ATOM 672 C CA . ASP A 1 81 ? 44.613 -0.903 -39.709 1.00 85.06 81 ASP A CA 1
ATOM 673 C C . ASP A 1 81 ? 43.413 -0.330 -38.918 1.00 85.06 81 ASP A C 1
ATOM 675 O O . ASP A 1 81 ? 43.509 -0.044 -37.713 1.00 85.06 81 ASP A O 1
ATOM 679 N N . GLY A 1 82 ? 42.264 -0.220 -39.593 1.00 87.56 82 GLY A N 1
ATOM 680 C CA . GLY A 1 82 ? 40.975 0.189 -39.052 1.00 87.56 82 GLY A CA 1
ATOM 681 C C . GLY A 1 82 ? 40.723 1.691 -39.117 1.00 87.56 82 GLY A C 1
ATOM 682 O O . GLY A 1 82 ? 39.797 2.151 -38.460 1.00 87.56 82 GLY A O 1
ATOM 683 N N . PHE A 1 83 ? 41.520 2.461 -39.860 1.00 92.38 83 PHE A N 1
ATOM 684 C CA . PHE A 1 83 ? 41.253 3.881 -40.078 1.00 92.38 83 PHE A CA 1
ATOM 685 C C . PHE A 1 83 ? 40.151 4.069 -41.106 1.00 92.38 83 PHE A C 1
ATOM 687 O O . PHE A 1 83 ? 40.110 3.387 -42.132 1.00 92.38 83 PHE A O 1
ATOM 694 N N . TRP A 1 84 ? 39.265 5.012 -40.824 1.00 94.00 84 TRP A N 1
ATOM 695 C CA . TRP A 1 84 ? 38.101 5.278 -41.644 1.00 94.00 84 TRP A CA 1
ATOM 696 C C . TRP A 1 84 ? 38.419 6.240 -42.794 1.00 94.00 84 TRP A C 1
ATOM 698 O O . TRP A 1 84 ? 39.166 7.204 -42.631 1.00 94.00 84 TRP A O 1
ATOM 708 N N . TYR A 1 85 ? 37.842 5.979 -43.958 1.00 92.56 85 TYR A N 1
ATOM 709 C CA . TYR A 1 85 ? 37.927 6.762 -45.180 1.00 92.56 85 TYR A CA 1
ATOM 710 C C . TYR A 1 85 ? 36.542 7.313 -45.497 1.00 92.56 85 TYR A C 1
ATOM 712 O O . TYR A 1 85 ? 35.554 6.576 -45.519 1.00 92.56 85 TYR A O 1
ATOM 720 N N . ARG A 1 86 ? 36.475 8.612 -45.786 1.00 90.38 86 ARG A N 1
ATOM 721 C CA . ARG A 1 86 ? 35.217 9.319 -46.047 1.00 90.38 86 ARG A CA 1
ATOM 722 C C . ARG A 1 86 ? 35.311 10.180 -47.287 1.00 90.38 86 ARG A C 1
ATOM 724 O O . ARG A 1 86 ? 36.408 10.538 -47.700 1.00 90.38 86 ARG A O 1
ATOM 731 N N . LYS A 1 87 ? 34.165 10.543 -47.856 1.00 88.69 87 LYS A N 1
ATOM 732 C CA . LYS A 1 87 ? 34.118 11.560 -48.909 1.00 88.69 87 LYS A CA 1
ATOM 733 C C . LYS A 1 87 ? 34.193 12.951 -48.280 1.00 88.69 87 LYS A C 1
ATOM 735 O O . LYS A 1 87 ? 33.486 13.214 -47.310 1.00 88.69 87 LYS A O 1
ATOM 740 N N . ASP A 1 88 ? 35.063 13.805 -48.803 1.00 85.81 88 ASP A N 1
ATOM 741 C CA . ASP A 1 88 ? 35.085 15.230 -48.480 1.00 85.81 88 ASP A CA 1
ATOM 742 C C . ASP A 1 88 ? 33.931 15.979 -49.179 1.00 85.81 88 ASP A C 1
ATOM 744 O O . ASP A 1 88 ? 33.148 15.389 -49.929 1.00 85.81 88 ASP A O 1
ATOM 748 N N . GLU A 1 89 ? 33.819 17.288 -48.934 1.00 87.75 89 GLU A N 1
ATOM 749 C CA . GLU A 1 89 ? 32.787 18.160 -49.525 1.00 87.75 89 GLU A CA 1
ATOM 750 C C . GLU A 1 89 ? 32.812 18.177 -51.064 1.00 87.75 89 GLU A C 1
ATOM 752 O O . GLU A 1 89 ? 31.795 18.442 -51.701 1.00 87.75 89 GLU A O 1
ATOM 757 N N . ASN A 1 90 ? 33.953 17.834 -51.667 1.00 87.88 90 ASN A N 1
ATOM 758 C CA . ASN A 1 90 ? 34.155 17.771 -53.112 1.00 87.88 90 ASN A CA 1
ATOM 759 C C . ASN A 1 90 ? 33.957 16.350 -53.674 1.00 87.88 90 ASN A C 1
ATOM 761 O O . ASN A 1 90 ? 34.133 16.124 -54.872 1.00 87.88 90 ASN A O 1
ATOM 765 N N . GLY A 1 91 ? 33.597 15.381 -52.826 1.00 84.62 91 GLY A N 1
ATOM 766 C CA . GLY A 1 91 ? 33.380 13.985 -53.195 1.00 84.62 91 GLY A CA 1
ATOM 767 C C . GLY A 1 91 ? 34.648 13.126 -53.269 1.00 84.62 91 GLY A C 1
ATOM 768 O O . GLY A 1 91 ? 34.540 11.945 -53.616 1.00 84.62 91 GLY A O 1
ATOM 769 N N . ASN A 1 92 ? 35.824 13.661 -52.924 1.00 87.38 92 ASN A N 1
ATOM 770 C CA . ASN A 1 92 ? 37.079 12.908 -52.908 1.00 87.38 92 ASN A CA 1
ATOM 771 C C . ASN A 1 92 ? 37.169 12.037 -51.658 1.00 87.38 92 ASN A C 1
ATOM 773 O O . ASN A 1 92 ? 36.819 12.463 -50.560 1.00 87.38 92 ASN A O 1
ATOM 777 N N . ILE A 1 93 ? 37.685 10.819 -51.805 1.00 87.00 93 ILE A N 1
ATOM 778 C CA . ILE A 1 93 ? 37.867 9.911 -50.672 1.00 87.00 93 ILE A CA 1
ATOM 779 C C . ILE A 1 93 ? 39.162 10.270 -49.938 1.00 87.00 93 ILE A C 1
ATOM 781 O O . ILE A 1 93 ? 40.251 10.170 -50.502 1.00 87.00 93 ILE A O 1
ATOM 785 N N . VAL A 1 94 ? 39.040 10.650 -48.668 1.00 90.94 94 VAL A N 1
ATOM 786 C CA . VAL A 1 94 ? 40.147 11.039 -47.789 1.00 90.94 94 VAL A CA 1
ATOM 787 C C . VAL A 1 94 ? 40.252 10.092 -46.595 1.00 90.94 94 VAL A C 1
ATOM 789 O O . VAL A 1 94 ? 39.244 9.713 -45.993 1.00 90.94 94 VAL A O 1
ATOM 792 N N . LYS A 1 95 ? 41.485 9.713 -46.238 1.00 92.12 95 LYS A N 1
ATOM 793 C CA . LYS A 1 95 ? 41.779 8.971 -45.005 1.00 92.12 95 LYS A CA 1
ATOM 794 C C . LYS A 1 95 ? 41.581 9.890 -43.801 1.00 92.12 95 LYS A C 1
ATOM 796 O O . LYS A 1 95 ? 42.122 10.993 -43.774 1.00 92.12 95 LYS A O 1
ATOM 801 N N . THR A 1 96 ? 40.857 9.425 -42.794 1.00 90.19 96 THR A N 1
ATOM 802 C CA . THR A 1 96 ? 40.722 10.112 -41.506 1.00 90.19 96 THR A CA 1
ATOM 803 C C . THR A 1 96 ? 41.705 9.545 -40.478 1.00 90.19 96 THR A C 1
ATOM 805 O O . THR A 1 96 ? 42.193 8.422 -40.608 1.00 90.19 96 THR A O 1
ATOM 808 N N . ASN A 1 97 ? 41.959 10.303 -39.410 1.00 91.12 97 ASN A N 1
ATOM 809 C CA . ASN A 1 97 ? 42.692 9.811 -38.237 1.00 91.12 97 ASN A CA 1
ATOM 810 C C . ASN A 1 97 ? 41.775 9.094 -37.225 1.00 91.12 97 ASN A C 1
ATOM 812 O O . ASN A 1 97 ? 42.200 8.797 -36.110 1.00 91.12 97 ASN A O 1
ATOM 816 N N . GLN A 1 98 ? 40.518 8.831 -37.591 1.00 91.25 98 GLN A N 1
ATOM 817 C CA . GLN A 1 98 ? 39.533 8.171 -36.741 1.00 91.25 98 GLN A CA 1
ATOM 818 C C . GLN A 1 98 ? 39.460 6.679 -37.078 1.00 91.25 98 GLN A C 1
ATOM 820 O O . GLN A 1 98 ? 39.608 6.276 -38.232 1.00 91.25 98 GLN A O 1
ATOM 825 N N . LYS A 1 99 ? 39.223 5.851 -36.056 1.00 91.69 99 LYS A N 1
ATOM 826 C CA . LYS A 1 99 ? 38.977 4.405 -36.208 1.00 91.69 99 LYS A CA 1
ATOM 827 C C . LYS A 1 99 ? 37.498 4.024 -36.142 1.00 91.69 99 LYS A C 1
ATOM 829 O O . LYS A 1 99 ? 37.164 2.846 -36.075 1.00 91.69 99 LYS A O 1
ATOM 834 N N . VAL A 1 100 ? 36.634 5.031 -36.159 1.00 90.56 100 VAL A N 1
ATOM 835 C CA . VAL A 1 100 ? 35.179 4.910 -36.212 1.00 90.56 100 VAL A CA 1
ATOM 836 C C . VAL A 1 100 ? 34.658 5.742 -37.378 1.00 90.56 100 VAL A C 1
ATOM 838 O O . VAL A 1 100 ? 35.306 6.712 -37.772 1.00 90.56 100 VAL A O 1
ATOM 841 N N . ASN A 1 101 ? 33.523 5.344 -37.945 1.00 89.25 101 ASN A N 1
ATOM 842 C CA . ASN A 1 101 ? 32.829 6.112 -38.977 1.00 89.25 101 ASN A CA 1
ATOM 843 C C . ASN A 1 101 ? 31.970 7.239 -38.375 1.00 89.25 101 ASN A C 1
ATOM 845 O O . ASN A 1 101 ? 31.836 7.341 -37.157 1.00 89.25 101 ASN A O 1
ATOM 849 N N . ASP A 1 102 ? 31.324 8.042 -39.228 1.00 87.62 102 ASP A N 1
ATOM 850 C CA . ASP A 1 102 ? 30.399 9.116 -38.809 1.00 87.62 102 ASP A CA 1
ATOM 851 C C . ASP A 1 102 ? 29.233 8.638 -37.924 1.00 87.62 102 ASP A C 1
ATOM 853 O O . ASP A 1 102 ? 28.583 9.441 -37.262 1.00 87.62 102 ASP A O 1
ATOM 857 N N . ARG A 1 103 ? 28.943 7.334 -37.923 1.00 83.75 103 ARG A N 1
ATOM 858 C CA . ARG A 1 103 ? 27.905 6.711 -37.093 1.00 83.75 103 ARG A CA 1
ATOM 859 C C . ARG A 1 103 ? 28.467 6.082 -35.812 1.00 83.75 103 ARG A C 1
ATOM 861 O O . ARG A 1 103 ? 27.727 5.407 -35.111 1.00 83.75 103 ARG A O 1
ATOM 868 N N . GLY A 1 104 ? 29.759 6.250 -35.527 1.00 88.44 104 GLY A N 1
ATOM 869 C CA . GLY A 1 104 ? 30.407 5.742 -34.317 1.00 88.44 104 GLY A CA 1
ATOM 870 C C . GLY A 1 104 ? 30.767 4.253 -34.335 1.00 88.44 104 GLY A C 1
ATOM 871 O O . GLY A 1 104 ? 31.076 3.705 -33.279 1.00 88.44 104 GLY A O 1
ATOM 872 N N . TRP A 1 105 ? 30.745 3.585 -35.493 1.00 91.56 105 TRP A N 1
ATOM 873 C CA . TRP A 1 105 ? 31.096 2.162 -35.623 1.00 91.56 105 TRP A CA 1
ATOM 874 C C . TRP A 1 105 ? 32.530 1.979 -36.098 1.00 91.56 105 TRP A C 1
ATOM 876 O O . TRP A 1 105 ? 32.979 2.720 -36.967 1.00 91.56 105 TRP A O 1
ATOM 886 N N . ASP A 1 106 ? 33.239 0.986 -35.569 1.00 91.56 106 ASP A N 1
ATOM 887 C CA . ASP A 1 106 ? 34.591 0.625 -35.979 1.00 91.56 106 ASP A CA 1
ATOM 888 C C . ASP A 1 106 ? 34.615 -0.415 -37.110 1.00 91.56 106 ASP A C 1
ATOM 890 O O . ASP A 1 106 ? 33.609 -0.991 -37.534 1.00 91.56 106 ASP A O 1
ATOM 894 N N . ALA A 1 107 ? 35.825 -0.726 -37.566 1.00 87.75 107 ALA A N 1
ATOM 895 C CA . ALA A 1 107 ? 36.063 -1.712 -38.608 1.00 87.75 107 ALA A CA 1
ATOM 896 C C . ALA A 1 107 ? 35.676 -3.165 -38.240 1.00 87.75 107 ALA A C 1
ATOM 898 O O . ALA A 1 107 ? 35.745 -4.065 -39.083 1.00 87.75 107 ALA A O 1
ATOM 899 N N . TYR A 1 108 ? 35.275 -3.422 -36.998 1.00 87.38 108 TYR A N 1
ATOM 900 C CA . TYR A 1 108 ? 34.806 -4.707 -36.485 1.00 87.38 108 TYR A CA 1
ATOM 901 C C . TYR A 1 108 ? 33.310 -4.687 -36.140 1.00 87.38 108 TYR A C 1
ATOM 903 O O . TYR A 1 108 ? 32.833 -5.644 -35.530 1.00 87.38 108 TYR A O 1
ATOM 911 N N . SER A 1 109 ? 32.581 -3.644 -36.560 1.00 88.19 109 SER A N 1
ATOM 912 C CA . SER A 1 109 ? 31.162 -3.435 -36.246 1.00 88.19 109 SER A CA 1
ATOM 913 C C . SER A 1 109 ? 30.906 -3.289 -34.744 1.00 88.19 109 SER A C 1
ATOM 915 O O . SER A 1 109 ? 29.903 -3.780 -34.230 1.00 88.19 109 SER A O 1
ATOM 917 N N . ARG A 1 110 ? 31.825 -2.627 -34.036 1.00 89.62 110 ARG A N 1
ATOM 918 C CA . ARG A 1 110 ? 31.671 -2.245 -32.631 1.00 89.62 110 ARG A CA 1
ATOM 919 C C . ARG A 1 110 ? 31.491 -0.742 -32.496 1.00 89.62 110 ARG A C 1
ATOM 921 O O . ARG A 1 110 ? 32.100 0.013 -33.246 1.00 89.62 110 ARG A O 1
ATOM 928 N N . THR A 1 111 ? 30.725 -0.312 -31.512 1.00 90.88 111 THR A N 1
ATOM 929 C CA . THR A 1 111 ? 30.553 1.089 -31.132 1.00 90.88 111 THR A CA 1
ATOM 930 C C . THR A 1 111 ? 30.925 1.294 -29.665 1.00 90.88 111 THR A C 1
ATOM 932 O O . THR A 1 111 ? 31.215 0.329 -28.955 1.00 90.88 111 THR A O 1
ATOM 935 N N . ILE A 1 112 ? 30.995 2.550 -29.232 1.00 85.81 112 ILE A N 1
ATOM 936 C CA . ILE A 1 112 ? 31.320 2.914 -27.854 1.00 85.81 112 ILE A CA 1
ATOM 937 C C . ILE A 1 112 ? 30.018 3.232 -27.126 1.00 85.81 112 ILE A C 1
ATOM 939 O O . ILE A 1 112 ? 29.297 4.136 -27.536 1.00 85.81 112 ILE A O 1
ATOM 943 N N . ARG A 1 113 ? 29.763 2.518 -26.029 1.00 86.69 113 ARG A N 1
ATOM 944 C CA . ARG A 1 113 ? 28.696 2.815 -25.065 1.00 86.69 113 ARG A CA 1
ATOM 945 C C . ARG A 1 113 ? 29.292 3.266 -23.745 1.00 86.69 113 ARG A C 1
ATOM 947 O O . ARG A 1 113 ? 30.487 3.084 -23.519 1.00 86.69 113 ARG A O 1
ATOM 954 N N . HIS A 1 114 ? 28.468 3.819 -22.868 1.00 81.00 114 HIS A N 1
ATOM 955 C CA . HIS A 1 114 ? 28.888 4.217 -21.526 1.00 81.00 114 HIS A CA 1
ATOM 956 C C . HIS A 1 114 ? 28.246 3.310 -20.486 1.00 81.00 114 HIS A C 1
ATOM 958 O O . HIS A 1 114 ? 27.086 2.930 -20.636 1.00 81.00 114 HIS A O 1
ATOM 964 N N . ASP A 1 115 ? 28.995 2.925 -19.455 1.00 78.19 115 ASP A N 1
ATOM 965 C CA . ASP A 1 115 ? 28.439 2.212 -18.307 1.00 78.19 115 ASP A CA 1
ATOM 966 C C . ASP A 1 115 ? 27.653 3.162 -17.382 1.00 78.19 115 ASP A C 1
ATOM 968 O O . ASP A 1 115 ? 27.525 4.362 -17.638 1.00 78.19 115 ASP A O 1
ATOM 972 N N . VAL A 1 116 ? 27.136 2.631 -16.271 1.00 68.56 116 VAL A N 1
ATOM 973 C CA . VAL A 1 116 ? 26.347 3.405 -15.296 1.00 68.56 116 VAL A CA 1
ATOM 974 C C . VAL A 1 116 ? 27.123 4.557 -14.641 1.00 68.56 116 VAL A C 1
ATOM 976 O O . VAL A 1 116 ? 26.509 5.446 -14.056 1.00 68.56 116 VAL A O 1
ATOM 979 N N . TYR A 1 117 ? 28.456 4.549 -14.729 1.00 72.06 117 TYR A N 1
ATOM 980 C CA . TYR A 1 117 ? 29.353 5.580 -14.208 1.00 72.06 117 TYR A CA 1
ATOM 981 C C . TYR A 1 117 ? 29.867 6.522 -15.305 1.00 72.06 117 TYR A C 1
ATOM 983 O O . TYR A 1 117 ? 30.691 7.395 -15.030 1.00 72.06 117 TYR A O 1
ATOM 991 N N . GLY A 1 118 ? 29.391 6.363 -16.543 1.00 72.38 118 GLY A N 1
ATOM 992 C CA . GLY A 1 118 ? 29.841 7.147 -17.686 1.00 72.38 118 GLY A CA 1
ATOM 993 C C . GLY A 1 118 ? 31.180 6.684 -18.266 1.00 72.38 118 GLY A C 1
ATOM 994 O O . GLY A 1 118 ? 31.783 7.425 -19.041 1.00 72.38 118 GLY A O 1
ATOM 995 N N . ALA A 1 119 ? 31.685 5.497 -17.909 1.00 80.38 119 ALA A N 1
ATOM 996 C CA . ALA A 1 119 ? 32.929 4.977 -18.464 1.00 80.38 119 ALA A CA 1
ATOM 997 C C . ALA A 1 119 ? 32.684 4.336 -19.845 1.00 80.38 119 ALA A C 1
ATOM 999 O O . ALA A 1 119 ? 31.796 3.489 -19.975 1.00 80.38 119 ALA A O 1
ATOM 1000 N N . PRO A 1 120 ? 33.456 4.705 -20.886 1.00 84.06 120 PRO A N 1
ATOM 1001 C CA . PRO A 1 120 ? 33.253 4.186 -22.231 1.00 84.06 120 PRO A CA 1
ATOM 1002 C C . PRO A 1 120 ? 33.749 2.739 -22.374 1.00 84.06 120 PRO A C 1
ATOM 1004 O O . PRO A 1 120 ? 34.846 2.397 -21.928 1.00 84.06 120 PRO A O 1
ATOM 1007 N N . PHE A 1 121 ? 32.993 1.901 -23.081 1.00 86.38 121 PHE A N 1
ATOM 1008 C CA . PHE A 1 121 ? 33.375 0.536 -23.441 1.00 86.38 121 PHE A CA 1
ATOM 1009 C C . PHE A 1 121 ? 32.902 0.163 -24.852 1.00 86.38 121 PHE A C 1
ATOM 1011 O O . PHE A 1 121 ? 31.973 0.754 -25.392 1.00 86.38 121 PHE A O 1
ATOM 1018 N N . TRP A 1 122 ? 33.560 -0.827 -25.463 1.00 87.88 122 TRP A N 1
ATOM 1019 C CA . TRP A 1 122 ? 33.212 -1.314 -26.801 1.00 87.88 122 TRP A CA 1
ATOM 1020 C C . TRP A 1 122 ? 32.085 -2.348 -26.751 1.00 87.88 122 TRP A C 1
ATOM 1022 O O . TRP A 1 122 ? 32.204 -3.342 -26.03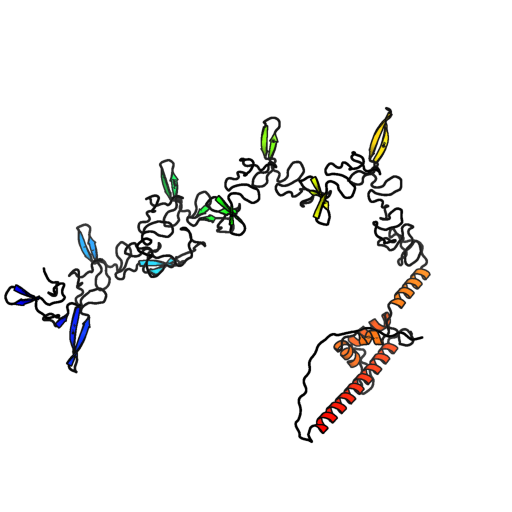3 1.00 87.88 122 TRP A O 1
ATOM 1032 N N . ASP A 1 123 ? 31.064 -2.176 -27.584 1.00 90.62 123 ASP A N 1
ATOM 1033 C CA . ASP A 1 123 ? 29.934 -3.100 -27.729 1.00 90.62 123 ASP A CA 1
ATOM 1034 C C . ASP A 1 123 ? 29.585 -3.316 -29.211 1.00 90.62 123 ASP A C 1
ATOM 1036 O O . ASP A 1 123 ? 30.054 -2.584 -30.075 1.00 90.62 123 ASP A O 1
ATOM 1040 N N . PHE A 1 124 ? 28.792 -4.335 -29.535 1.00 91.38 124 PHE A N 1
ATOM 1041 C CA . PHE A 1 124 ? 28.330 -4.615 -30.907 1.00 91.38 124 PHE A CA 1
ATOM 1042 C C . PHE A 1 124 ? 26.972 -3.983 -31.230 1.00 91.38 124 PHE A C 1
ATOM 1044 O O . PHE A 1 124 ? 26.451 -4.165 -32.331 1.00 91.38 124 PHE A O 1
ATOM 1051 N N . VAL A 1 125 ? 26.406 -3.264 -30.265 1.00 92.12 125 VAL A N 1
ATOM 1052 C CA . VAL A 1 125 ? 25.134 -2.555 -30.357 1.00 92.12 125 VAL A CA 1
ATOM 1053 C C . VAL A 1 125 ? 25.287 -1.140 -29.805 1.00 92.12 125 VAL A C 1
ATOM 1055 O O . VAL A 1 125 ? 26.159 -0.909 -28.968 1.00 92.12 125 VAL A O 1
ATOM 1058 N N . ASP A 1 126 ? 24.457 -0.211 -30.268 1.00 89.75 126 ASP A N 1
ATOM 1059 C CA . ASP A 1 126 ? 24.337 1.130 -29.692 1.00 89.75 126 ASP A CA 1
ATOM 1060 C C . ASP A 1 126 ? 23.589 1.124 -28.341 1.00 89.75 126 ASP A C 1
ATOM 1062 O O . ASP A 1 126 ? 23.202 0.072 -27.816 1.00 89.75 126 ASP A O 1
ATOM 1066 N N . ASP A 1 127 ? 23.408 2.303 -27.738 1.00 86.00 127 ASP A N 1
ATOM 1067 C CA . ASP A 1 127 ? 22.728 2.460 -26.442 1.00 86.00 127 ASP A CA 1
ATOM 1068 C C . ASP A 1 127 ? 21.279 1.934 -26.465 1.00 86.00 127 ASP A C 1
ATOM 1070 O O . ASP A 1 127 ? 20.782 1.413 -25.459 1.00 86.00 127 ASP A O 1
ATOM 1074 N N . HIS A 1 128 ? 20.660 1.921 -27.646 1.00 89.12 128 HIS A N 1
ATOM 1075 C CA . HIS A 1 128 ? 19.312 1.418 -27.893 1.00 89.12 128 HIS A CA 1
ATOM 1076 C C . HIS A 1 128 ? 19.282 -0.025 -28.400 1.00 89.12 128 HIS A C 1
ATOM 1078 O O . HIS A 1 128 ? 18.217 -0.503 -28.776 1.00 89.12 128 HIS A O 1
ATOM 1084 N N . GLY A 1 129 ? 20.409 -0.742 -28.413 1.00 92.00 129 GLY A N 1
ATOM 1085 C CA . GLY A 1 129 ? 20.460 -2.164 -28.746 1.00 92.00 129 GLY A CA 1
ATOM 1086 C C . GLY A 1 129 ? 20.459 -2.492 -30.241 1.00 92.00 129 GLY A C 1
ATOM 1087 O O . GLY A 1 129 ? 20.208 -3.647 -30.596 1.00 92.00 129 GLY A O 1
ATOM 1088 N N . PHE A 1 130 ? 20.730 -1.535 -31.131 1.00 93.12 130 PHE A N 1
ATOM 1089 C CA . PHE A 1 130 ? 20.838 -1.780 -32.573 1.00 93.12 130 PHE A CA 1
ATOM 1090 C C . PHE A 1 130 ? 22.282 -1.992 -33.017 1.00 93.12 130 PHE A C 1
ATOM 1092 O O . PHE A 1 130 ? 23.190 -1.281 -32.601 1.00 93.12 130 PHE A O 1
ATOM 1099 N N . ASP A 1 131 ? 22.496 -2.962 -33.907 1.00 93.12 131 ASP A N 1
ATOM 1100 C CA . ASP A 1 131 ? 23.790 -3.166 -34.562 1.00 93.12 131 ASP A CA 1
ATOM 1101 C C . ASP A 1 131 ? 24.028 -2.187 -35.732 1.00 93.12 131 ASP A C 1
ATOM 1103 O O . ASP A 1 131 ? 23.128 -1.470 -36.175 1.00 93.12 131 ASP A O 1
ATOM 1107 N N . GLU A 1 132 ? 25.234 -2.207 -36.313 1.00 91.19 132 GLU A N 1
ATOM 1108 C CA . GLU A 1 132 ? 25.604 -1.388 -37.487 1.00 91.19 132 GLU A CA 1
ATOM 1109 C C . GLU A 1 132 ? 24.621 -1.538 -38.674 1.00 91.19 132 GLU A C 1
ATOM 1111 O O . GLU A 1 132 ? 24.474 -0.637 -39.506 1.00 91.19 132 GLU A O 1
ATOM 1116 N N . LYS A 1 133 ? 23.921 -2.678 -38.762 1.00 90.38 133 LYS A N 1
ATOM 1117 C CA . LYS A 1 133 ? 22.931 -2.991 -39.804 1.00 90.38 133 LYS A CA 1
ATOM 1118 C C . LYS A 1 133 ? 21.503 -2.610 -39.399 1.00 90.38 133 LYS A C 1
ATOM 1120 O O . LYS A 1 133 ? 20.570 -2.993 -40.106 1.00 90.38 133 LYS A O 1
ATOM 1125 N N . LYS A 1 134 ? 21.326 -1.854 -38.309 1.00 92.31 134 LYS A N 1
ATOM 1126 C CA . LYS A 1 134 ? 20.037 -1.433 -37.741 1.00 92.31 134 LYS A CA 1
ATOM 1127 C C . LYS A 1 134 ? 19.153 -2.601 -37.299 1.00 92.31 134 LYS A C 1
ATOM 1129 O O . LYS A 1 134 ? 17.927 -2.508 -37.350 1.00 92.31 134 LYS A O 1
ATOM 1134 N N . ARG A 1 135 ? 19.753 -3.720 -36.893 1.00 94.00 135 ARG A N 1
ATOM 1135 C CA . ARG A 1 135 ? 19.031 -4.870 -36.341 1.00 94.00 135 ARG A CA 1
ATOM 1136 C C . ARG A 1 135 ? 19.072 -4.792 -34.825 1.00 94.00 135 ARG A C 1
ATOM 1138 O O . ARG A 1 135 ? 20.144 -4.693 -34.246 1.00 94.00 135 ARG A O 1
ATOM 1145 N N . TYR A 1 136 ? 17.910 -4.881 -34.201 1.00 94.88 136 TYR A N 1
ATOM 1146 C CA . TYR A 1 136 ? 17.750 -4.854 -32.760 1.00 94.88 136 TYR A CA 1
ATOM 1147 C C . TYR A 1 136 ? 18.135 -6.187 -32.122 1.00 94.88 136 TYR A C 1
ATOM 1149 O O . TYR A 1 136 ? 17.707 -7.266 -32.557 1.00 94.88 136 TYR A O 1
ATOM 1157 N N . HIS A 1 137 ? 18.919 -6.099 -31.060 1.00 94.12 137 HIS A N 1
ATOM 1158 C CA . HIS A 1 137 ? 19.270 -7.183 -30.164 1.00 94.12 137 HIS A CA 1
ATOM 1159 C C . HIS A 1 137 ? 18.410 -7.047 -28.910 1.00 94.12 137 HIS A C 1
ATOM 1161 O O . HIS A 1 137 ? 18.333 -5.978 -28.321 1.00 94.12 137 HIS A O 1
ATOM 1167 N N . ALA A 1 138 ? 17.740 -8.124 -28.494 1.00 91.62 138 ALA A N 1
ATOM 1168 C CA . ALA A 1 138 ? 16.851 -8.049 -27.338 1.00 91.62 138 ALA A CA 1
ATOM 1169 C C . ALA A 1 138 ? 17.643 -7.764 -26.047 1.00 91.62 138 ALA A C 1
ATOM 1171 O O . ALA A 1 138 ? 18.730 -8.331 -25.871 1.00 91.62 138 ALA A O 1
ATOM 1172 N N . PRO A 1 139 ? 17.109 -6.941 -25.130 1.00 92.62 139 PRO A N 1
ATOM 1173 C CA . PRO A 1 139 ? 17.732 -6.707 -23.843 1.00 92.62 139 PRO A CA 1
ATOM 1174 C C . PRO A 1 139 ? 17.663 -7.996 -23.027 1.00 92.62 139 PRO A C 1
ATOM 1176 O O . PRO A 1 139 ? 16.713 -8.776 -23.133 1.00 92.62 139 PRO A O 1
ATOM 1179 N N . LYS A 1 140 ? 18.677 -8.232 -22.196 1.00 91.75 140 LYS A N 1
ATOM 1180 C CA . LYS A 1 140 ? 18.668 -9.351 -21.245 1.00 91.75 140 LYS A CA 1
ATOM 1181 C C . LYS A 1 140 ? 17.710 -9.104 -20.081 1.00 91.75 140 LYS A C 1
ATOM 1183 O O . LYS A 1 140 ? 17.275 -10.057 -19.438 1.00 91.75 140 LYS A O 1
ATOM 1188 N N . ALA A 1 141 ? 17.404 -7.839 -19.797 1.00 91.12 141 ALA A N 1
ATOM 1189 C CA . ALA A 1 141 ? 16.428 -7.467 -18.788 1.00 91.12 141 ALA A CA 1
ATOM 1190 C C . ALA A 1 141 ? 15.022 -7.969 -19.177 1.00 91.12 141 ALA A C 1
ATOM 1192 O O . ALA A 1 141 ? 14.649 -7.892 -20.347 1.00 91.12 141 ALA A O 1
ATOM 1193 N N . PRO A 1 142 ? 14.223 -8.474 -18.219 1.00 91.62 142 PRO A N 1
ATOM 1194 C CA . PRO A 1 142 ? 12.895 -9.007 -18.502 1.00 91.62 142 PRO A CA 1
ATOM 1195 C C . PRO A 1 142 ? 11.905 -7.897 -18.875 1.00 91.62 142 PRO A C 1
ATOM 1197 O O . PRO A 1 142 ? 11.702 -6.946 -18.112 1.00 91.62 142 PRO A O 1
ATOM 1200 N N . PHE A 1 143 ? 11.227 -8.063 -20.009 1.00 90.19 143 PHE A N 1
ATOM 1201 C CA . PHE A 1 143 ? 10.215 -7.145 -20.527 1.00 90.19 143 PHE A CA 1
ATOM 1202 C C . PHE A 1 143 ? 8.963 -7.906 -20.975 1.00 90.19 143 PHE A C 1
ATOM 1204 O O . PHE A 1 143 ? 9.039 -9.044 -21.438 1.00 90.19 143 PHE A O 1
ATOM 1211 N N . GLU A 1 144 ? 7.805 -7.264 -20.854 1.00 88.38 144 GLU A N 1
ATOM 1212 C CA . GLU A 1 144 ? 6.507 -7.800 -21.255 1.00 88.38 144 GLU A CA 1
ATOM 1213 C C . GLU A 1 144 ? 5.683 -6.698 -21.920 1.00 88.38 144 GLU A C 1
ATOM 1215 O O . GLU A 1 144 ? 5.656 -5.561 -21.456 1.00 88.38 144 GLU A O 1
ATOM 1220 N N . ASN A 1 145 ? 4.996 -7.030 -23.017 1.00 84.75 145 ASN A N 1
ATOM 1221 C CA . ASN A 1 145 ? 4.103 -6.108 -23.733 1.00 84.75 145 ASN A CA 1
ATOM 1222 C C . ASN A 1 145 ? 4.731 -4.743 -24.090 1.00 84.75 145 ASN A C 1
ATOM 1224 O O . ASN A 1 145 ? 4.034 -3.732 -24.122 1.00 84.75 145 ASN A O 1
ATOM 1228 N N . GLY A 1 146 ? 6.036 -4.726 -24.384 1.00 83.88 146 GLY A N 1
ATOM 1229 C CA . GLY A 1 146 ? 6.768 -3.523 -24.794 1.00 83.88 146 GLY A CA 1
ATOM 1230 C C . GLY A 1 146 ? 7.247 -2.617 -23.654 1.00 83.88 146 GLY A C 1
ATOM 1231 O O . GLY A 1 146 ? 7.657 -1.489 -23.914 1.00 83.88 146 GLY A O 1
ATOM 1232 N N . CYS A 1 147 ? 7.213 -3.103 -22.410 1.00 88.25 147 CYS A N 1
ATOM 1233 C CA . CYS A 1 147 ? 7.718 -2.393 -21.234 1.00 88.25 147 CYS A CA 1
ATOM 1234 C C . CYS A 1 147 ? 8.618 -3.312 -20.403 1.00 88.25 147 CYS A C 1
ATOM 1236 O O . CYS A 1 147 ? 8.373 -4.521 -20.307 1.00 88.25 147 CYS A O 1
ATOM 1238 N N . PHE A 1 148 ? 9.629 -2.755 -19.745 1.00 91.12 148 PHE A N 1
ATOM 1239 C CA . PHE A 1 148 ? 10.397 -3.498 -18.758 1.00 91.12 148 PHE A CA 1
ATOM 1240 C C . PHE A 1 148 ? 9.533 -3.874 -17.553 1.00 91.12 148 PHE A C 1
ATOM 1242 O O . PHE A 1 148 ? 8.739 -3.099 -17.026 1.00 91.12 148 PHE A O 1
ATOM 1249 N N . THR A 1 149 ? 9.711 -5.099 -17.062 1.00 90.06 149 THR A N 1
ATOM 1250 C CA . THR A 1 149 ? 8.960 -5.588 -15.892 1.00 90.06 149 THR A CA 1
ATOM 1251 C C . THR A 1 149 ? 9.474 -5.009 -14.573 1.00 90.06 149 THR A C 1
ATOM 1253 O O . THR A 1 149 ? 8.801 -5.139 -13.544 1.00 90.06 149 THR A O 1
ATOM 1256 N N . LYS A 1 150 ? 10.653 -4.380 -14.592 1.00 87.88 150 LYS A N 1
ATOM 1257 C CA . LYS A 1 150 ? 11.317 -3.706 -13.472 1.00 87.88 150 LYS A CA 1
ATOM 1258 C C . LYS A 1 150 ? 11.967 -2.425 -13.983 1.00 87.88 150 LYS A C 1
ATOM 1260 O O . LYS A 1 150 ? 12.400 -2.401 -15.131 1.00 87.88 150 LYS A O 1
ATOM 1265 N N . MET A 1 151 ? 12.079 -1.418 -13.122 1.00 84.44 151 MET A N 1
ATOM 1266 C CA . MET A 1 151 ? 12.797 -0.189 -13.454 1.00 84.44 151 MET A CA 1
ATOM 1267 C C . MET A 1 151 ? 14.257 -0.517 -13.788 1.00 84.44 151 MET A C 1
ATOM 1269 O O . MET A 1 151 ? 14.909 -1.254 -13.043 1.00 84.44 151 MET A O 1
ATOM 1273 N N . GLN A 1 152 ? 14.740 -0.008 -14.917 1.00 82.00 152 GLN A N 1
ATOM 1274 C CA . GLN A 1 152 ? 16.116 -0.197 -15.364 1.00 82.00 152 GLN A CA 1
ATOM 1275 C C . GLN A 1 152 ? 16.921 1.043 -14.984 1.00 82.00 152 GLN A C 1
ATOM 1277 O O . GLN A 1 152 ? 16.548 2.159 -15.335 1.00 82.00 152 GLN A O 1
ATOM 1282 N N . PHE A 1 153 ? 18.002 0.851 -14.230 1.00 69.88 153 PHE A N 1
ATOM 1283 C CA . PHE A 1 153 ? 18.900 1.931 -13.837 1.00 69.88 153 PHE A CA 1
ATOM 1284 C C . PHE A 1 153 ? 20.247 1.722 -14.529 1.00 69.88 153 PHE A C 1
ATOM 1286 O O . PHE A 1 153 ? 20.926 0.730 -14.269 1.00 69.88 153 PHE A O 1
ATOM 1293 N N . GLY A 1 154 ? 20.619 2.660 -15.402 1.00 70.19 154 GLY A N 1
ATOM 1294 C CA . GLY A 1 154 ? 21.887 2.632 -16.126 1.00 70.19 154 GLY A CA 1
ATOM 1295 C C . GLY A 1 154 ? 21.862 1.797 -17.412 1.00 70.19 154 GLY A C 1
ATOM 1296 O O . GLY A 1 154 ? 20.823 1.635 -18.046 1.00 70.19 154 GLY A O 1
ATOM 1297 N N . THR A 1 155 ? 23.029 1.310 -17.829 1.00 77.00 155 THR A N 1
ATOM 1298 C CA . THR A 1 155 ? 23.254 0.715 -19.151 1.00 77.00 155 THR A CA 1
ATOM 1299 C C . THR A 1 155 ? 22.674 -0.691 -19.274 1.00 77.00 155 THR A C 1
ATOM 1301 O O . THR A 1 155 ? 23.014 -1.597 -18.514 1.00 77.00 155 THR A O 1
ATOM 1304 N N . LEU A 1 156 ? 21.838 -0.899 -20.291 1.00 85.88 156 LEU A N 1
ATOM 1305 C CA . LEU A 1 156 ? 21.229 -2.192 -20.591 1.00 85.88 156 LEU A CA 1
ATOM 1306 C C . LEU A 1 156 ? 22.210 -3.146 -21.272 1.00 85.88 156 LEU A C 1
ATOM 1308 O O . LEU A 1 156 ? 22.919 -2.767 -22.205 1.00 85.88 156 LEU A O 1
ATOM 1312 N N . GLU A 1 157 ? 22.200 -4.411 -20.855 1.00 88.62 157 GLU A N 1
ATOM 1313 C CA . GLU A 1 157 ? 22.864 -5.486 -21.589 1.00 88.62 157 GLU A CA 1
ATOM 1314 C C . GLU A 1 157 ? 21.944 -6.079 -22.654 1.00 88.62 157 GLU A C 1
ATOM 1316 O O . GLU A 1 157 ? 20.777 -6.378 -22.390 1.00 88.62 157 GLU A O 1
ATOM 1321 N N . TYR A 1 158 ? 22.511 -6.366 -23.823 1.00 91.06 158 TYR A N 1
ATOM 1322 C CA . TYR A 1 158 ? 21.793 -6.944 -24.952 1.00 91.06 158 TYR A CA 1
ATOM 1323 C C . TYR A 1 158 ? 22.297 -8.349 -25.301 1.00 91.06 158 TYR A C 1
ATOM 1325 O O . TYR A 1 158 ? 23.400 -8.776 -24.938 1.00 91.06 158 TYR A O 1
ATOM 1333 N N . ALA A 1 159 ? 21.455 -9.117 -25.988 1.00 91.38 159 ALA A N 1
ATOM 1334 C CA . ALA A 1 159 ? 21.826 -10.411 -26.540 1.00 91.38 159 ALA A CA 1
ATOM 1335 C C . ALA A 1 159 ? 22.938 -10.275 -27.594 1.00 91.38 159 ALA A C 1
ATOM 1337 O O . ALA A 1 159 ? 23.017 -9.299 -28.333 1.00 91.38 159 ALA A O 1
ATOM 1338 N N . LYS A 1 160 ? 23.782 -11.306 -27.723 1.00 86.69 160 LYS A N 1
ATOM 1339 C CA . LYS A 1 160 ? 24.855 -11.331 -28.739 1.00 86.69 160 LYS A CA 1
ATOM 1340 C C . LYS A 1 160 ? 24.330 -11.447 -30.168 1.00 86.69 160 LYS A C 1
ATOM 1342 O O . LYS A 1 160 ? 25.009 -11.054 -31.110 1.00 86.69 160 LYS A O 1
ATOM 1347 N N . THR A 1 161 ? 23.149 -12.030 -30.332 1.00 89.25 161 THR A N 1
ATOM 1348 C CA . THR A 1 161 ? 22.500 -12.212 -31.629 1.00 89.25 161 THR A CA 1
ATOM 1349 C C . THR A 1 161 ? 21.291 -11.290 -31.734 1.00 89.25 161 THR A C 1
ATOM 1351 O O . THR A 1 161 ? 20.568 -11.148 -30.741 1.00 89.25 161 THR A O 1
ATOM 1354 N N . PRO A 1 162 ? 21.030 -10.719 -32.921 1.00 90.44 162 PRO A N 1
ATOM 1355 C CA . PRO A 1 162 ? 19.836 -9.921 -33.137 1.00 90.44 162 PRO A CA 1
ATOM 1356 C C . PRO A 1 162 ? 18.586 -10.777 -32.933 1.00 90.44 162 PRO A C 1
ATOM 1358 O O . PRO A 1 162 ? 18.618 -12.008 -33.055 1.00 90.44 162 PRO A O 1
ATOM 1361 N N . MET A 1 163 ? 17.462 -10.117 -32.668 1.00 86.62 163 MET A N 1
ATOM 1362 C CA . MET A 1 163 ? 16.161 -10.771 -32.741 1.00 86.62 163 MET A CA 1
ATOM 1363 C C . MET A 1 163 ? 15.928 -11.381 -34.133 1.00 86.62 163 MET A C 1
ATOM 1365 O O . MET A 1 163 ? 16.574 -11.021 -35.118 1.00 86.62 163 MET A O 1
ATOM 1369 N N . SER A 1 164 ? 14.965 -12.305 -34.228 1.00 84.81 164 SER A N 1
ATOM 1370 C CA . SER A 1 164 ? 14.525 -12.855 -35.518 1.00 84.81 164 SER A CA 1
ATOM 1371 C C . SER A 1 164 ? 14.234 -11.734 -36.524 1.00 84.81 164 SER A C 1
ATOM 1373 O O . SER A 1 164 ? 13.747 -10.677 -36.117 1.00 84.81 164 SER A O 1
ATOM 1375 N N . GLN A 1 165 ? 14.432 -11.987 -37.820 1.00 72.38 165 GLN A N 1
ATOM 1376 C CA . GLN A 1 165 ? 14.281 -10.987 -38.891 1.00 72.38 165 GLN A CA 1
ATOM 1377 C C . GLN A 1 165 ? 12.970 -10.174 -38.848 1.00 72.38 165 GLN A C 1
ATOM 1379 O O . GLN A 1 165 ? 12.951 -9.014 -39.235 1.00 72.38 165 GLN A O 1
ATOM 1384 N N . TYR A 1 166 ? 11.881 -10.751 -38.332 1.00 71.94 166 TYR A N 1
ATOM 1385 C CA . TYR A 1 166 ? 10.572 -10.093 -38.223 1.00 71.94 166 TYR A CA 1
ATOM 1386 C C . TYR A 1 166 ? 10.417 -9.171 -37.003 1.00 71.94 166 TYR A C 1
ATOM 1388 O O . TYR A 1 166 ? 9.433 -8.447 -36.904 1.00 71.94 166 TYR A O 1
ATOM 1396 N N . ARG A 1 167 ? 11.354 -9.217 -36.052 1.00 75.69 167 ARG A N 1
ATOM 1397 C CA . ARG A 1 167 ? 11.318 -8.451 -34.794 1.00 75.69 167 ARG A CA 1
ATOM 1398 C C . ARG A 1 167 ? 12.549 -7.575 -34.581 1.00 75.69 167 ARG A C 1
ATOM 1400 O O . ARG A 1 167 ? 12.568 -6.807 -33.635 1.00 75.69 167 ARG A O 1
ATOM 1407 N N . CYS A 1 168 ? 13.561 -7.660 -35.444 1.00 85.31 168 CYS A N 1
ATOM 1408 C CA . CYS A 1 168 ? 14.789 -6.883 -35.293 1.00 85.31 168 CYS A CA 1
ATOM 1409 C C . CYS A 1 168 ? 14.693 -5.447 -35.834 1.00 85.31 168 CYS A C 1
ATOM 1411 O O . CYS A 1 168 ? 15.683 -4.735 -35.795 1.00 85.31 168 CYS A O 1
ATOM 1413 N N . GLY A 1 169 ? 13.559 -5.015 -36.389 1.00 93.19 169 GLY A N 1
ATOM 1414 C CA . GLY A 1 169 ? 13.426 -3.657 -36.936 1.00 93.19 169 GLY A CA 1
ATOM 1415 C C . GLY A 1 169 ? 13.154 -2.574 -35.889 1.00 93.19 169 GLY A C 1
ATOM 1416 O O . GLY A 1 169 ? 13.313 -1.395 -36.193 1.00 93.19 169 GLY A O 1
ATOM 1417 N N . TYR A 1 170 ? 12.732 -2.967 -34.684 1.00 94.38 170 TYR A N 1
ATOM 1418 C CA . TYR A 1 170 ? 12.291 -2.053 -33.636 1.00 94.38 170 TYR A CA 1
ATOM 1419 C C . TYR A 1 170 ? 12.736 -2.544 -32.259 1.00 94.38 170 TYR A C 1
ATOM 1421 O O . TYR A 1 170 ? 12.810 -3.756 -32.037 1.00 94.38 170 TYR A O 1
ATOM 1429 N N . ASP A 1 171 ? 12.980 -1.608 -31.347 1.00 93.75 171 ASP A N 1
ATOM 1430 C CA . ASP A 1 171 ? 13.235 -1.882 -29.940 1.00 93.75 171 ASP A CA 1
ATOM 1431 C C . ASP A 1 171 ? 11.955 -2.306 -29.201 1.00 93.75 171 ASP A C 1
ATOM 1433 O O . ASP A 1 171 ? 10.869 -2.438 -29.787 1.00 93.75 171 ASP A O 1
ATOM 1437 N N . ILE A 1 172 ? 12.073 -2.558 -27.895 1.00 92.56 172 ILE A N 1
ATOM 1438 C CA . ILE A 1 172 ? 10.931 -2.981 -27.077 1.00 92.56 172 ILE A CA 1
ATOM 1439 C C . ILE A 1 172 ? 9.821 -1.924 -26.999 1.00 92.56 172 ILE A C 1
ATOM 1441 O O . ILE A 1 172 ? 8.653 -2.304 -26.915 1.00 92.56 172 ILE A O 1
ATOM 1445 N N . HIS A 1 173 ? 10.157 -0.636 -27.095 1.00 93.19 173 HIS A N 1
ATOM 1446 C CA . HIS A 1 173 ? 9.200 0.471 -27.067 1.00 93.19 173 HIS A CA 1
ATOM 1447 C C . HIS A 1 173 ? 8.625 0.773 -28.457 1.00 93.19 173 HIS A C 1
ATOM 1449 O O . HIS A 1 173 ? 7.637 1.487 -28.585 1.00 93.19 173 HIS A O 1
ATOM 1455 N N . GLY A 1 174 ? 9.174 0.160 -29.507 1.00 94.31 174 GLY A N 1
ATOM 1456 C CA . GLY A 1 174 ? 8.674 0.244 -30.870 1.00 94.31 174 GLY A CA 1
ATOM 1457 C C . GLY A 1 174 ? 9.363 1.291 -31.741 1.00 94.31 174 GLY A C 1
ATOM 1458 O O . GLY A 1 174 ? 8.816 1.602 -32.802 1.00 94.31 174 GLY A O 1
ATOM 1459 N N . PHE A 1 175 ? 10.526 1.812 -31.348 1.00 95.88 175 PHE A N 1
ATOM 1460 C CA . PHE A 1 175 ? 11.344 2.711 -32.169 1.00 95.88 175 PHE A CA 1
ATOM 1461 C C . PHE A 1 175 ? 12.344 1.930 -33.006 1.00 95.88 175 PHE A C 1
ATOM 1463 O O . PHE A 1 175 ? 12.807 0.874 -32.597 1.00 95.88 175 PHE A O 1
ATOM 1470 N N . ASN A 1 176 ? 12.658 2.413 -34.204 1.00 95.50 176 ASN A N 1
ATOM 1471 C CA . ASN A 1 176 ? 13.750 1.861 -35.007 1.00 95.50 176 ASN A CA 1
ATOM 1472 C C . ASN A 1 176 ? 15.102 2.494 -34.619 1.00 95.50 176 ASN A C 1
ATOM 1474 O O . ASN A 1 176 ? 15.156 3.390 -33.784 1.00 95.50 176 ASN A O 1
ATOM 1478 N N . ALA A 1 177 ? 16.191 2.076 -35.270 1.00 92.94 177 ALA A N 1
ATOM 1479 C CA . ALA A 1 177 ? 17.531 2.640 -35.047 1.00 92.94 177 ALA A CA 1
ATOM 1480 C C . ALA A 1 177 ? 17.657 4.139 -35.392 1.00 92.94 177 ALA A C 1
ATOM 1482 O O . ALA A 1 177 ? 18.648 4.775 -35.060 1.00 92.94 177 ALA A O 1
ATOM 1483 N N . ASP A 1 178 ? 16.684 4.703 -36.114 1.00 92.88 178 ASP A N 1
ATOM 1484 C CA . ASP A 1 178 ? 16.610 6.137 -36.383 1.00 92.88 178 ASP A CA 1
ATOM 1485 C C . ASP A 1 178 ? 15.669 6.839 -35.389 1.00 92.88 178 ASP A C 1
ATOM 1487 O O . ASP A 1 178 ? 15.277 7.972 -35.646 1.00 92.88 178 ASP A O 1
ATOM 1491 N N . GLY A 1 179 ? 15.230 6.196 -34.303 1.00 93.88 179 GLY A N 1
ATOM 1492 C CA . GLY A 1 179 ? 14.317 6.765 -33.309 1.00 93.88 179 GLY A CA 1
ATOM 1493 C C . GLY A 1 179 ? 12.915 7.076 -33.827 1.00 93.88 179 GLY A C 1
ATOM 1494 O O . GLY A 1 179 ? 12.246 7.945 -33.280 1.00 93.88 179 GLY A O 1
ATOM 1495 N N . VAL A 1 180 ? 12.458 6.434 -34.906 1.00 96.44 180 VAL A N 1
ATOM 1496 C CA . VAL A 1 180 ? 11.089 6.587 -35.427 1.00 96.44 180 VAL A CA 1
ATOM 1497 C C . VAL A 1 180 ? 10.210 5.458 -34.902 1.00 96.44 180 VAL A C 1
ATOM 1499 O O . VAL A 1 180 ? 10.493 4.280 -35.135 1.00 96.44 180 VAL A O 1
ATOM 1502 N N . HIS A 1 181 ? 9.123 5.814 -34.222 1.00 95.94 181 HIS A N 1
ATOM 1503 C CA . HIS A 1 181 ? 8.188 4.864 -33.637 1.00 95.94 181 HIS A CA 1
ATOM 1504 C C . HIS A 1 181 ? 7.246 4.263 -34.688 1.00 95.94 181 HIS A C 1
ATOM 1506 O O . HIS A 1 181 ? 6.663 4.962 -35.520 1.00 95.94 181 HIS A O 1
ATOM 1512 N N . ARG A 1 182 ? 7.060 2.941 -34.634 1.00 94.81 182 ARG A N 1
ATOM 1513 C CA . ARG A 1 182 ? 6.357 2.161 -35.666 1.00 94.81 182 ARG A CA 1
ATOM 1514 C C . ARG A 1 182 ? 4.884 2.525 -35.868 1.00 94.81 182 ARG A C 1
ATOM 1516 O O . ARG A 1 182 ? 4.363 2.298 -36.953 1.00 94.81 182 ARG A O 1
ATOM 1523 N N . ILE A 1 183 ? 4.205 3.018 -34.827 1.00 94.19 183 ILE A N 1
ATOM 1524 C CA . ILE A 1 183 ? 2.761 3.322 -34.883 1.00 94.19 183 ILE A CA 1
ATOM 1525 C C . ILE A 1 183 ? 2.527 4.776 -35.283 1.00 94.19 183 ILE A C 1
ATOM 1527 O O . ILE A 1 183 ? 1.692 5.063 -36.132 1.00 94.19 183 ILE A O 1
ATOM 1531 N N . THR A 1 184 ? 3.246 5.696 -34.650 1.00 93.81 184 THR A N 1
ATOM 1532 C CA . THR A 1 184 ? 3.050 7.140 -34.830 1.00 93.81 184 THR A CA 1
ATOM 1533 C C . THR A 1 184 ? 3.781 7.661 -36.062 1.00 93.81 184 THR A C 1
ATOM 1535 O O . THR A 1 184 ? 3.386 8.686 -36.606 1.00 93.81 184 THR A O 1
ATOM 1538 N N . GLY A 1 185 ? 4.838 6.975 -36.514 1.00 94.50 185 GLY A N 1
ATOM 1539 C CA . GLY A 1 185 ? 5.695 7.441 -37.605 1.00 94.50 185 GLY A CA 1
ATOM 1540 C C . GLY A 1 185 ? 6.506 8.689 -37.244 1.00 94.50 185 GLY A C 1
ATOM 1541 O O . GLY A 1 185 ? 7.044 9.347 -38.132 1.00 94.50 185 GLY A O 1
ATOM 1542 N N . THR A 1 186 ? 6.590 9.032 -35.957 1.00 94.75 186 THR A N 1
ATOM 1543 C CA . THR A 1 186 ? 7.289 10.213 -35.436 1.00 94.75 186 THR A CA 1
ATOM 1544 C C . THR A 1 186 ? 8.409 9.802 -34.480 1.00 94.75 186 THR A C 1
ATOM 1546 O O . THR A 1 186 ? 8.628 8.618 -34.231 1.00 94.75 186 THR A O 1
ATOM 1549 N N . LYS A 1 187 ? 9.124 10.790 -33.932 1.00 95.00 187 LYS A N 1
ATOM 1550 C CA . LYS A 1 187 ? 10.157 10.594 -32.903 1.00 95.00 187 LYS A CA 1
ATOM 1551 C C . LYS A 1 187 ? 9.608 10.272 -31.512 1.00 95.00 187 LYS A C 1
ATOM 1553 O O . LYS A 1 187 ? 10.389 10.167 -30.578 1.00 95.00 187 LYS A O 1
ATOM 1558 N N . VAL A 1 188 ? 8.288 10.145 -31.374 1.00 95.69 188 VAL A N 1
ATOM 1559 C CA . VAL A 1 188 ? 7.622 9.908 -30.092 1.00 95.69 188 VAL A CA 1
ATOM 1560 C C . VAL A 1 188 ? 6.572 8.805 -30.204 1.00 95.69 188 VAL A C 1
ATOM 1562 O O . VAL A 1 188 ? 5.979 8.616 -31.269 1.00 95.69 188 VAL A O 1
ATOM 1565 N N . ASP A 1 189 ? 6.327 8.078 -29.120 1.00 94.69 189 ASP A N 1
ATOM 1566 C CA . ASP A 1 189 ? 5.290 7.056 -29.014 1.00 94.69 189 ASP A CA 1
ATOM 1567 C C . ASP A 1 189 ? 3.879 7.670 -28.866 1.00 94.69 189 ASP A C 1
ATOM 1569 O O . ASP A 1 189 ? 3.670 8.880 -28.994 1.00 94.69 189 ASP A O 1
ATOM 1573 N N . LEU A 1 190 ? 2.870 6.827 -28.620 1.00 92.75 190 LEU A N 1
ATOM 1574 C CA . LEU A 1 190 ? 1.486 7.280 -28.423 1.00 92.75 190 LEU A CA 1
ATOM 1575 C C . LEU A 1 190 ? 1.286 8.107 -27.141 1.00 92.75 190 LEU A C 1
ATOM 1577 O O . LEU A 1 190 ? 0.331 8.881 -27.073 1.00 92.75 190 LEU A O 1
ATOM 1581 N N . ASN A 1 191 ? 2.163 7.949 -26.149 1.00 92.06 191 ASN A N 1
ATOM 1582 C CA . ASN A 1 191 ? 2.114 8.661 -24.873 1.00 92.06 191 ASN A CA 1
ATOM 1583 C C . ASN A 1 191 ? 3.009 9.918 -24.871 1.00 92.06 191 ASN A C 1
ATOM 1585 O O . ASN A 1 191 ? 2.978 10.702 -23.921 1.00 92.06 191 ASN A O 1
ATOM 1589 N N . GLY A 1 192 ? 3.759 10.143 -25.953 1.00 94.19 192 GLY A N 1
ATOM 1590 C CA . GLY A 1 192 ? 4.636 11.292 -26.141 1.00 94.19 192 GLY A CA 1
ATOM 1591 C C . GLY A 1 192 ? 6.079 11.066 -25.694 1.00 94.19 192 GLY A C 1
ATOM 1592 O O . GLY A 1 192 ? 6.808 12.043 -25.610 1.00 94.19 192 GLY A O 1
ATOM 1593 N N . PHE A 1 193 ? 6.519 9.841 -25.411 1.00 95.06 193 PHE A N 1
ATOM 1594 C CA . PHE A 1 193 ? 7.922 9.559 -25.078 1.00 95.06 193 PHE A CA 1
ATOM 1595 C C . PHE A 1 193 ? 8.763 9.350 -26.326 1.00 95.06 193 PHE A C 1
ATOM 1597 O O . PHE A 1 193 ? 8.263 8.770 -27.281 1.00 95.06 193 PHE A O 1
ATOM 1604 N N . ASP A 1 194 ? 10.023 9.773 -26.328 1.00 95.06 194 ASP A N 1
ATOM 1605 C CA . ASP A 1 194 ? 10.994 9.384 -27.355 1.00 95.06 194 ASP A CA 1
ATOM 1606 C C . ASP A 1 194 ? 11.708 8.061 -27.021 1.00 95.06 194 ASP A C 1
ATOM 1608 O O . ASP A 1 194 ? 11.419 7.406 -26.018 1.00 95.06 194 ASP A O 1
ATOM 1612 N N . GLN A 1 195 ? 12.628 7.648 -27.895 1.00 92.44 195 GLN A N 1
ATOM 1613 C CA . GLN A 1 195 ? 13.409 6.417 -27.746 1.00 92.44 195 GLN A CA 1
ATOM 1614 C C . GLN A 1 195 ? 14.335 6.426 -26.515 1.00 92.44 195 GLN A C 1
ATOM 1616 O O . GLN A 1 195 ? 14.656 5.365 -25.980 1.00 92.44 195 GLN A O 1
ATOM 1621 N N . ASP A 1 196 ? 14.737 7.611 -26.056 1.00 87.44 196 ASP A N 1
ATOM 1622 C CA . ASP A 1 196 ? 15.527 7.809 -24.839 1.00 87.44 196 ASP A CA 1
ATOM 1623 C C . ASP A 1 196 ? 14.649 7.775 -23.571 1.00 87.44 196 ASP A C 1
ATOM 1625 O O . ASP A 1 196 ? 15.157 7.753 -22.450 1.00 87.44 196 ASP A O 1
ATOM 1629 N N . GLY A 1 197 ? 13.321 7.758 -23.730 1.00 89.75 197 GLY A N 1
ATOM 1630 C CA . GLY A 1 197 ? 12.353 7.765 -22.639 1.00 89.75 197 GLY A CA 1
ATOM 1631 C C . GLY A 1 197 ? 12.034 9.159 -22.099 1.00 89.75 197 GLY A C 1
ATOM 1632 O O . GLY A 1 197 ? 11.358 9.259 -21.072 1.00 89.75 197 GLY A O 1
ATOM 1633 N N . PHE A 1 198 ? 12.471 10.235 -22.761 1.00 91.88 198 PHE A N 1
ATOM 1634 C CA . PHE A 1 198 ? 12.061 11.589 -22.403 1.00 91.88 198 PHE A CA 1
ATOM 1635 C C . PHE A 1 198 ? 10.652 11.868 -22.903 1.00 91.88 198 PHE A C 1
ATOM 1637 O O . PHE A 1 198 ? 10.282 11.529 -24.024 1.00 91.88 198 PHE A O 1
ATOM 1644 N N . TRP A 1 199 ? 9.859 12.527 -22.071 1.00 95.69 199 TRP A N 1
ATOM 1645 C CA . TRP A 1 199 ? 8.505 12.925 -22.387 1.00 95.69 199 TRP A CA 1
ATOM 1646 C C . TRP A 1 199 ? 8.482 14.232 -23.175 1.00 95.69 199 TRP A C 1
ATOM 1648 O O . TRP A 1 199 ? 9.095 15.241 -22.805 1.00 95.69 199 TRP A O 1
ATOM 1658 N N . HIS A 1 200 ? 7.702 14.232 -24.247 1.00 95.25 200 HIS A N 1
ATOM 1659 C CA . HIS A 1 200 ? 7.421 15.389 -25.072 1.00 95.25 200 HIS A CA 1
ATOM 1660 C C . HIS A 1 200 ? 5.960 15.784 -24.921 1.00 95.25 200 HIS A C 1
ATOM 1662 O O . HIS A 1 200 ? 5.035 15.039 -25.259 1.00 95.25 200 HIS A O 1
ATOM 1668 N N . ARG A 1 201 ? 5.736 17.015 -24.474 1.00 93.31 201 ARG A N 1
ATOM 1669 C CA . ARG A 1 201 ? 4.396 17.580 -24.364 1.00 93.31 201 ARG A CA 1
ATOM 1670 C C . ARG A 1 201 ? 3.885 17.953 -25.752 1.00 93.31 201 ARG A C 1
ATOM 1672 O O . ARG A 1 201 ? 4.531 18.715 -26.471 1.00 93.31 201 ARG A O 1
ATOM 1679 N N . LYS A 1 202 ? 2.689 17.478 -26.103 1.00 91.88 202 LYS A N 1
ATOM 1680 C CA . LYS A 1 202 ? 1.996 17.889 -27.329 1.00 91.88 202 LYS A CA 1
ATOM 1681 C C . LYS A 1 202 ? 1.421 19.302 -27.174 1.00 91.88 202 LYS A C 1
ATOM 1683 O O . LYS A 1 202 ? 0.692 19.569 -26.220 1.00 91.88 202 LYS A O 1
ATOM 1688 N N . ARG A 1 203 ? 1.751 20.198 -28.103 1.00 89.81 203 ARG A N 1
ATOM 1689 C CA . ARG A 1 203 ? 1.243 21.575 -28.186 1.00 89.81 203 ARG A CA 1
ATOM 1690 C C . ARG A 1 203 ? -0.083 21.633 -28.952 1.00 89.81 203 ARG A C 1
ATOM 1692 O O . ARG A 1 203 ? -0.459 20.683 -29.639 1.00 89.81 203 ARG A O 1
ATOM 1699 N N . GLU A 1 204 ? -0.789 22.760 -28.839 1.00 90.62 204 GLU A N 1
ATOM 1700 C CA . GLU A 1 204 ? -2.079 22.994 -29.515 1.00 90.62 204 GLU A CA 1
ATOM 1701 C C . GLU A 1 204 ? -1.981 22.893 -31.045 1.00 90.62 204 GLU A C 1
ATOM 1703 O O . GLU A 1 204 ? -2.910 22.423 -31.696 1.00 90.62 204 GLU A O 1
ATOM 1708 N N . ASP A 1 205 ? -0.833 23.263 -31.615 1.00 89.62 205 ASP A N 1
ATOM 1709 C CA . ASP A 1 205 ? -0.533 23.157 -33.049 1.00 89.62 205 ASP A CA 1
ATOM 1710 C C . ASP A 1 205 ? -0.204 21.722 -33.514 1.00 89.62 205 ASP A C 1
ATOM 1712 O O . ASP A 1 205 ? 0.057 21.487 -34.694 1.00 89.62 205 ASP A O 1
ATOM 1716 N N . GLY A 1 206 ? -0.218 20.750 -32.596 1.00 84.25 206 GLY A N 1
ATOM 1717 C CA . GLY A 1 206 ? 0.085 19.347 -32.859 1.00 84.25 206 GLY A CA 1
ATOM 1718 C C . GLY A 1 206 ? 1.571 18.988 -32.829 1.00 84.25 206 GLY A C 1
ATOM 1719 O O . GLY A 1 206 ? 1.889 17.807 -32.985 1.00 84.25 206 GLY A O 1
ATOM 1720 N N . THR A 1 207 ? 2.468 19.953 -32.603 1.00 88.44 207 THR A N 1
ATOM 1721 C CA . THR A 1 207 ? 3.908 19.703 -32.440 1.00 88.44 207 THR A CA 1
ATOM 1722 C C . THR A 1 207 ? 4.236 19.153 -31.049 1.00 88.44 207 THR A C 1
ATOM 1724 O O . THR A 1 207 ? 3.428 19.227 -30.124 1.00 88.44 207 THR A O 1
ATOM 1727 N N . TYR A 1 208 ? 5.426 18.569 -30.901 1.00 88.94 208 TYR A N 1
ATOM 1728 C CA . TYR A 1 208 ? 5.912 17.987 -29.651 1.00 88.94 208 TYR A CA 1
ATOM 1729 C C . TYR A 1 208 ? 7.093 18.798 -29.117 1.00 88.94 208 TYR A C 1
ATOM 1731 O O . TYR A 1 208 ? 7.998 19.163 -29.867 1.00 88.94 208 TYR A O 1
ATOM 1739 N N . GLU A 1 209 ? 7.076 19.079 -27.819 1.00 92.06 209 GLU A N 1
ATOM 1740 C CA . GLU A 1 209 ? 8.124 19.805 -27.107 1.00 92.06 209 GLU A CA 1
ATOM 1741 C C . GLU A 1 209 ? 8.760 18.902 -26.055 1.00 92.06 209 GLU A C 1
ATOM 1743 O O . GLU A 1 209 ? 8.083 18.499 -25.108 1.00 92.06 209 GLU A O 1
ATOM 1748 N N . ASN A 1 210 ? 10.059 18.625 -26.196 1.00 90.69 210 ASN A N 1
ATOM 1749 C CA . ASN A 1 210 ? 10.813 17.860 -25.207 1.00 90.69 210 ASN A CA 1
ATOM 1750 C C . ASN A 1 210 ? 10.827 18.604 -23.864 1.00 90.69 210 ASN A C 1
ATOM 1752 O O . ASN A 1 210 ? 11.281 19.745 -23.777 1.00 90.69 210 ASN A O 1
ATOM 1756 N N . THR A 1 211 ? 10.330 17.946 -22.821 1.00 91.12 211 THR A N 1
ATOM 1757 C CA . THR A 1 211 ? 10.263 18.506 -21.465 1.00 91.12 211 THR A CA 1
ATOM 1758 C C . THR A 1 211 ? 11.521 18.257 -20.635 1.00 91.12 211 THR A C 1
ATOM 1760 O O . THR A 1 211 ? 11.676 18.854 -19.571 1.00 91.12 211 THR A O 1
ATOM 1763 N N . GLY A 1 212 ? 12.406 17.366 -21.091 1.00 84.56 212 GLY A N 1
ATOM 1764 C CA . GLY A 1 212 ? 13.564 16.886 -20.336 1.00 84.56 212 GLY A CA 1
ATOM 1765 C C . GLY A 1 212 ? 13.210 15.972 -19.156 1.00 84.56 212 GLY A C 1
ATOM 1766 O O . GLY A 1 212 ? 14.086 15.638 -18.362 1.00 84.56 212 GLY A O 1
ATOM 1767 N N . GLN A 1 213 ? 11.941 15.577 -19.011 1.00 88.12 213 GLN A N 1
ATOM 1768 C CA . GLN A 1 213 ? 11.466 14.686 -17.951 1.00 88.12 213 GLN A CA 1
ATOM 1769 C C . GLN A 1 213 ? 11.336 13.257 -18.476 1.00 88.12 213 GLN A C 1
ATOM 1771 O O . GLN A 1 213 ? 10.941 13.067 -19.616 1.00 88.12 213 GLN A O 1
ATOM 1776 N N . TYR A 1 214 ? 11.598 12.250 -17.644 1.00 87.31 214 TYR A N 1
ATOM 1777 C CA . TYR A 1 214 ? 11.403 10.831 -17.998 1.00 87.31 214 TYR A CA 1
ATOM 1778 C C . TYR A 1 214 ? 9.980 10.319 -17.711 1.00 87.31 214 TYR A C 1
ATOM 1780 O O . TYR A 1 214 ? 9.722 9.115 -17.717 1.00 87.31 214 TYR A O 1
ATOM 1788 N N . PHE A 1 215 ? 9.055 11.225 -17.395 1.00 91.12 215 PHE A N 1
ATOM 1789 C CA . PHE A 1 215 ? 7.679 10.915 -17.032 1.00 91.12 215 PHE A CA 1
ATOM 1790 C C . PHE A 1 215 ? 6.711 11.943 -17.623 1.00 91.12 215 PHE A C 1
ATOM 1792 O O . PHE A 1 215 ? 7.088 13.086 -17.875 1.00 91.12 215 PHE A O 1
ATOM 1799 N N . ASP A 1 216 ? 5.466 11.523 -17.842 1.00 92.38 216 ASP A N 1
ATOM 1800 C CA . ASP A 1 216 ? 4.401 12.372 -18.367 1.00 92.38 216 ASP A CA 1
ATOM 1801 C C . ASP A 1 216 ? 3.838 13.340 -17.312 1.00 92.38 216 ASP A C 1
ATOM 1803 O O . ASP A 1 216 ? 4.202 13.322 -16.136 1.00 92.38 216 ASP A O 1
ATOM 1807 N N . ASN A 1 217 ? 2.881 14.181 -17.707 1.00 90.88 217 ASN A N 1
ATOM 1808 C CA . ASN A 1 217 ? 2.199 15.093 -16.782 1.00 90.88 217 ASN A CA 1
ATOM 1809 C C . ASN A 1 217 ? 1.401 14.395 -15.663 1.00 90.88 217 ASN A C 1
ATOM 1811 O O . ASN A 1 217 ? 0.967 15.061 -14.723 1.00 90.88 217 ASN A O 1
ATOM 1815 N N . LYS A 1 218 ? 1.182 13.082 -15.760 1.00 90.56 218 LYS A N 1
ATOM 1816 C CA . LYS A 1 218 ? 0.566 12.244 -14.730 1.00 90.56 218 LYS A CA 1
ATOM 1817 C C . LYS A 1 218 ? 1.617 11.466 -13.929 1.00 90.56 218 LYS A C 1
ATOM 1819 O O . LYS A 1 218 ? 1.231 10.732 -13.022 1.00 90.56 218 LYS A O 1
ATOM 1824 N N . GLY A 1 219 ? 2.909 11.630 -14.205 1.00 92.12 219 GLY A N 1
ATOM 1825 C CA . GLY A 1 219 ? 4.013 10.972 -13.512 1.00 92.12 219 GLY A CA 1
ATOM 1826 C C . GLY A 1 219 ? 4.302 9.540 -13.969 1.00 92.12 219 GLY A C 1
ATOM 1827 O O . GLY A 1 219 ? 4.958 8.815 -13.226 1.00 92.12 219 GLY A O 1
ATOM 1828 N N . TRP A 1 220 ? 3.817 9.102 -15.131 1.00 93.81 220 TRP A N 1
ATOM 1829 C CA . TRP A 1 220 ? 4.109 7.779 -15.697 1.00 93.81 220 TRP A CA 1
ATOM 1830 C C . TRP A 1 220 ? 5.319 7.818 -16.622 1.00 93.81 220 TRP A C 1
ATOM 1832 O O . TRP A 1 220 ? 5.444 8.755 -17.392 1.00 93.81 220 TRP A O 1
ATOM 1842 N N . THR A 1 221 ? 6.183 6.807 -16.593 1.00 93.12 221 THR A N 1
ATOM 1843 C CA . THR A 1 221 ? 7.295 6.641 -17.545 1.00 93.12 221 THR A CA 1
ATOM 1844 C C . THR A 1 221 ? 6.864 5.878 -18.805 1.00 93.12 221 THR A C 1
ATOM 1846 O O . THR A 1 221 ? 5.799 5.253 -18.825 1.00 93.12 221 THR A O 1
ATOM 1849 N N . ILE A 1 222 ? 7.728 5.835 -19.828 1.00 90.94 222 ILE A N 1
ATOM 1850 C CA . ILE A 1 222 ? 7.545 4.990 -21.028 1.00 90.94 222 ILE A CA 1
ATOM 1851 C C . ILE A 1 222 ? 7.329 3.500 -20.684 1.00 90.94 222 ILE A C 1
ATOM 1853 O O . ILE A 1 222 ? 6.572 2.787 -21.343 1.00 90.94 222 ILE A O 1
ATOM 1857 N N . ASP A 1 223 ? 7.927 3.050 -19.579 1.00 91.81 223 ASP A N 1
ATOM 1858 C CA . ASP A 1 223 ? 7.805 1.697 -19.033 1.00 91.81 223 ASP A CA 1
ATOM 1859 C C . ASP A 1 223 ? 6.591 1.490 -18.120 1.00 91.81 223 ASP A C 1
ATOM 1861 O O . ASP A 1 223 ? 6.446 0.431 -17.506 1.00 91.81 223 ASP A O 1
ATOM 1865 N N . LYS A 1 224 ? 5.697 2.481 -18.025 1.00 93.00 224 LYS A N 1
ATOM 1866 C CA . LYS A 1 224 ? 4.488 2.437 -17.189 1.00 93.00 224 LYS A CA 1
ATOM 1867 C C . LYS A 1 224 ? 4.792 2.308 -15.694 1.00 93.00 224 LYS A C 1
ATOM 1869 O O . LYS A 1 224 ? 4.010 1.715 -14.949 1.00 93.00 224 LYS A O 1
ATOM 1874 N N . PHE A 1 225 ? 5.901 2.895 -15.245 1.00 92.44 225 PHE A N 1
ATOM 1875 C CA . PHE A 1 225 ? 6.150 3.120 -13.825 1.00 92.44 225 PHE A CA 1
ATOM 1876 C C . PHE A 1 225 ? 5.674 4.514 -13.422 1.00 92.44 225 PHE A C 1
ATOM 1878 O O . PHE A 1 225 ? 5.971 5.494 -14.092 1.00 92.44 225 PHE A O 1
ATOM 1885 N N . LYS A 1 226 ? 4.940 4.604 -12.318 1.00 94.38 226 LYS A N 1
ATOM 1886 C CA . LYS A 1 226 ? 4.555 5.844 -11.661 1.00 94.38 226 LYS A CA 1
ATOM 1887 C C . LYS A 1 226 ? 5.701 6.335 -10.784 1.00 94.38 226 LYS A C 1
ATOM 1889 O O . LYS A 1 226 ? 6.193 5.581 -9.944 1.00 94.38 226 LYS A O 1
ATOM 1894 N N . LEU A 1 227 ? 6.066 7.603 -10.924 1.00 89.50 227 LEU A N 1
ATOM 1895 C CA . LEU A 1 227 ? 6.904 8.311 -9.967 1.00 89.50 227 LEU A CA 1
ATOM 1896 C C . LEU A 1 227 ? 6.073 8.706 -8.735 1.00 89.50 227 LEU A C 1
ATOM 1898 O O . LEU A 1 227 ? 5.151 9.513 -8.834 1.00 89.50 227 LEU A O 1
ATOM 1902 N N . LEU A 1 228 ? 6.419 8.140 -7.580 1.00 87.50 228 LEU A N 1
ATOM 1903 C CA . LEU A 1 228 ? 5.847 8.439 -6.268 1.00 87.50 228 LEU A CA 1
ATOM 1904 C C . LEU A 1 228 ? 6.929 9.016 -5.336 1.00 87.50 228 LEU A C 1
ATOM 1906 O O . LEU A 1 228 ? 8.121 8.815 -5.584 1.00 87.50 228 LEU A O 1
ATOM 1910 N N . PRO A 1 229 ? 6.558 9.658 -4.210 1.00 86.88 229 PRO A N 1
ATOM 1911 C CA . PRO A 1 229 ? 7.531 10.107 -3.207 1.00 86.88 229 PRO A CA 1
ATOM 1912 C C . PRO A 1 229 ? 8.443 8.987 -2.677 1.00 86.88 229 PRO A C 1
ATOM 1914 O O . PRO A 1 229 ? 9.585 9.239 -2.307 1.00 86.88 229 PRO A O 1
ATOM 1917 N N . SER A 1 230 ? 7.955 7.743 -2.663 1.00 84.94 230 SER A N 1
ATOM 1918 C CA . SER A 1 230 ? 8.698 6.549 -2.243 1.00 84.94 230 SER A CA 1
ATOM 1919 C C . SER A 1 230 ? 9.554 5.913 -3.351 1.00 84.94 230 SER A C 1
ATOM 1921 O O . SER A 1 230 ? 10.157 4.867 -3.119 1.00 84.94 230 SER A O 1
ATOM 1923 N N . GLY A 1 231 ? 9.589 6.493 -4.556 1.00 86.50 231 GLY A N 1
ATOM 1924 C CA . GLY A 1 231 ? 10.271 5.947 -5.733 1.00 86.50 231 GLY A CA 1
ATOM 1925 C C . GLY A 1 231 ? 9.303 5.495 -6.830 1.00 86.50 231 GLY A C 1
ATOM 1926 O O . GLY A 1 231 ? 8.208 6.030 -6.969 1.00 86.50 231 GLY A O 1
ATOM 1927 N N . TYR A 1 232 ? 9.709 4.513 -7.637 1.00 86.00 232 TYR A N 1
ATOM 1928 C CA . TYR A 1 232 ? 8.922 4.036 -8.779 1.00 86.00 232 TYR A CA 1
ATOM 1929 C C . TYR A 1 232 ? 7.967 2.898 -8.396 1.00 86.00 232 TYR A C 1
ATOM 1931 O O . TYR A 1 232 ? 8.361 1.944 -7.724 1.00 86.00 232 TYR A O 1
ATOM 1939 N N . SER A 1 233 ? 6.726 2.964 -8.877 1.00 92.06 233 SER A N 1
ATOM 1940 C CA . SER A 1 233 ? 5.669 1.971 -8.641 1.00 92.06 233 SER A CA 1
ATOM 1941 C C . SER A 1 233 ? 5.000 1.548 -9.949 1.00 92.06 233 SER A C 1
ATOM 1943 O O . SER A 1 233 ? 4.984 2.304 -10.908 1.00 92.06 233 SER A O 1
ATOM 1945 N N . LYS A 1 234 ? 4.420 0.345 -10.024 1.00 90.88 234 LYS A N 1
ATOM 1946 C CA . LYS A 1 234 ? 3.597 -0.071 -11.185 1.00 90.88 234 LYS A CA 1
ATOM 1947 C C . LYS A 1 234 ? 2.174 0.491 -11.151 1.00 90.88 234 LYS A C 1
ATOM 1949 O O . LYS A 1 234 ? 1.430 0.333 -12.115 1.00 90.88 234 LYS A O 1
ATOM 1954 N N . VAL A 1 235 ? 1.798 1.083 -10.023 1.00 93.38 235 VAL A N 1
ATOM 1955 C CA . VAL A 1 235 ? 0.481 1.656 -9.763 1.00 93.38 235 VAL A CA 1
ATOM 1956 C C . VAL A 1 235 ? 0.620 3.067 -9.200 1.00 93.38 235 VAL A C 1
ATOM 1958 O O . VAL A 1 235 ? 1.633 3.381 -8.571 1.00 93.38 235 VAL A O 1
ATOM 1961 N N . ASP A 1 236 ? -0.388 3.903 -9.423 1.00 92.50 236 ASP A N 1
ATOM 1962 C CA . ASP A 1 236 ? -0.514 5.211 -8.785 1.00 92.50 236 ASP A CA 1
ATOM 1963 C C . ASP A 1 236 ? -0.802 5.098 -7.278 1.00 92.50 236 ASP A C 1
ATOM 1965 O O . ASP A 1 236 ? -0.899 3.998 -6.726 1.00 92.50 236 ASP A O 1
ATOM 1969 N N . GLU A 1 237 ? -0.940 6.239 -6.593 1.00 90.62 237 GLU A N 1
ATOM 1970 C CA . GLU A 1 237 ? -1.221 6.306 -5.148 1.00 90.62 237 GLU A CA 1
ATOM 1971 C C . GLU A 1 237 ? -2.516 5.571 -4.758 1.00 90.62 237 GLU A C 1
ATOM 1973 O O . GLU A 1 237 ? -2.757 5.269 -3.592 1.00 90.62 237 GLU A O 1
ATOM 1978 N N . ARG A 1 238 ? -3.353 5.293 -5.756 1.00 88.88 238 ARG A N 1
ATOM 1979 C CA . ARG A 1 238 ? -4.722 4.798 -5.658 1.00 88.88 238 ARG A CA 1
ATOM 1980 C C . ARG A 1 238 ? -4.814 3.323 -6.055 1.00 88.88 238 ARG A C 1
ATOM 1982 O O . ARG A 1 238 ? -5.885 2.725 -5.971 1.00 88.88 238 ARG A O 1
ATOM 1989 N N . GLY A 1 239 ? -3.698 2.729 -6.482 1.00 92.50 239 GLY A N 1
ATOM 1990 C CA . GLY A 1 239 ? -3.597 1.326 -6.867 1.00 92.50 239 GLY A CA 1
ATOM 1991 C C . GLY A 1 239 ? -3.916 1.029 -8.335 1.00 92.50 239 GLY A C 1
ATOM 1992 O O . GLY A 1 239 ? -4.044 -0.147 -8.680 1.00 92.50 239 GLY A O 1
ATOM 1993 N N . PHE A 1 240 ? -4.026 2.038 -9.208 1.00 94.69 240 PHE A N 1
ATOM 1994 C CA . PHE A 1 240 ? -4.278 1.842 -10.642 1.00 94.69 240 PHE A CA 1
ATOM 1995 C C . PHE A 1 240 ? -2.995 1.875 -11.467 1.00 94.69 240 PHE A C 1
ATOM 1997 O O . PHE A 1 240 ? -2.135 2.725 -11.258 1.00 94.69 240 PHE A O 1
ATOM 2004 N N . ASP A 1 241 ? -2.871 0.969 -12.436 1.00 93.44 241 ASP A N 1
ATOM 2005 C CA . ASP A 1 241 ? -1.771 0.972 -13.402 1.00 93.44 241 ASP A CA 1
ATOM 2006 C C . ASP A 1 241 ? -1.903 2.104 -14.442 1.00 93.44 241 ASP A C 1
ATOM 2008 O O . ASP A 1 241 ? -2.912 2.809 -14.505 1.00 93.44 241 ASP A O 1
ATOM 2012 N N . ALA A 1 242 ? -0.894 2.267 -15.303 1.00 92.00 242 ALA A N 1
ATOM 2013 C CA . ALA A 1 242 ? -0.893 3.299 -16.347 1.00 92.00 242 ALA A CA 1
ATOM 2014 C C . ALA A 1 242 ? -2.049 3.178 -17.362 1.00 92.00 242 ALA A C 1
ATOM 2016 O O . ALA A 1 242 ? -2.343 4.132 -18.076 1.00 92.00 242 ALA A O 1
ATOM 2017 N N . ASN A 1 243 ? -2.706 2.015 -17.445 1.00 90.75 243 ASN A N 1
ATOM 2018 C CA . ASN A 1 243 ? -3.884 1.810 -18.292 1.00 90.75 243 ASN A CA 1
ATOM 2019 C C . ASN A 1 243 ? -5.193 2.038 -17.511 1.00 90.75 243 ASN A C 1
ATOM 2021 O O . ASN A 1 243 ? -6.271 1.809 -18.052 1.00 90.75 243 ASN A O 1
ATOM 2025 N N . GLY A 1 244 ? -5.109 2.469 -16.251 1.00 93.31 244 GLY A N 1
ATOM 2026 C CA . GLY A 1 244 ? -6.256 2.740 -15.398 1.00 93.31 244 GLY A CA 1
ATOM 2027 C C . GLY A 1 244 ? -6.882 1.497 -14.771 1.00 93.31 244 GLY A C 1
ATOM 2028 O O . GLY A 1 244 ? -8.046 1.573 -14.387 1.00 93.31 244 GLY A O 1
ATOM 2029 N N . MET A 1 245 ? -6.143 0.384 -14.661 1.00 95.75 245 MET A N 1
ATOM 2030 C CA . MET A 1 245 ? -6.620 -0.863 -14.050 1.00 95.75 245 MET A CA 1
ATOM 2031 C C . MET A 1 245 ? -6.135 -1.002 -12.606 1.00 95.75 245 MET A C 1
ATOM 2033 O O . MET A 1 245 ? -4.932 -0.973 -12.350 1.00 95.75 245 MET A O 1
ATOM 2037 N N . PHE A 1 246 ? -7.056 -1.218 -11.672 1.00 96.06 246 PHE A N 1
ATOM 2038 C CA . PHE A 1 246 ? -6.769 -1.481 -10.267 1.00 96.06 246 PHE A CA 1
ATOM 2039 C C . PHE A 1 246 ? -6.087 -2.840 -10.090 1.00 96.06 246 PHE A C 1
ATOM 2041 O O . PHE A 1 246 ? -6.586 -3.862 -10.570 1.00 96.06 246 PHE A O 1
ATOM 2048 N N . LEU A 1 247 ? -4.950 -2.864 -9.396 1.00 92.56 247 LEU A N 1
ATOM 2049 C CA . LEU A 1 247 ? -4.188 -4.083 -9.140 1.00 92.56 247 LEU A CA 1
ATOM 2050 C C . LEU A 1 247 ? -4.466 -4.610 -7.728 1.00 92.56 247 LEU A C 1
ATOM 2052 O O . LEU A 1 247 ? -4.074 -3.996 -6.740 1.00 92.56 247 LEU A O 1
ATOM 2056 N N . TYR A 1 248 ? -5.055 -5.801 -7.628 1.00 89.06 248 TYR A N 1
ATOM 2057 C CA . TYR A 1 248 ? -5.325 -6.461 -6.349 1.00 89.06 248 TYR A CA 1
ATOM 2058 C C . TYR A 1 248 ? -4.929 -7.939 -6.406 1.00 89.06 248 TYR A C 1
ATOM 2060 O O . TYR A 1 248 ? -5.382 -8.680 -7.279 1.00 89.06 248 TYR A O 1
ATOM 2068 N N . HIS A 1 249 ? -4.023 -8.361 -5.514 1.00 87.12 249 HIS A N 1
ATOM 2069 C CA . HIS A 1 249 ? -3.425 -9.709 -5.490 1.00 87.12 249 HIS A CA 1
ATOM 2070 C C . HIS A 1 249 ? -2.968 -10.224 -6.873 1.00 87.12 249 HIS A C 1
ATOM 2072 O O . HIS A 1 249 ? -3.208 -11.372 -7.245 1.00 87.12 249 HIS A O 1
ATOM 2078 N N . GLY A 1 250 ? -2.325 -9.356 -7.664 1.00 84.75 250 GLY A N 1
ATOM 2079 C CA . GLY A 1 250 ? -1.806 -9.699 -8.994 1.00 84.75 250 GLY A CA 1
ATOM 2080 C C . GLY A 1 250 ? -2.861 -9.786 -10.104 1.00 84.75 250 GLY A C 1
ATOM 2081 O O . GLY A 1 250 ? -2.515 -10.097 -11.241 1.00 84.75 250 GLY A O 1
ATOM 2082 N N . ARG A 1 251 ? -4.133 -9.496 -9.808 1.00 90.00 251 ARG A N 1
ATOM 2083 C CA . ARG A 1 251 ? -5.227 -9.425 -10.787 1.00 90.00 251 ARG A CA 1
ATOM 2084 C C . ARG A 1 251 ? -5.597 -7.973 -11.076 1.00 90.00 251 ARG A C 1
ATOM 2086 O O . ARG A 1 251 ? -5.420 -7.109 -10.220 1.00 90.00 251 ARG A O 1
ATOM 2093 N N . LYS A 1 252 ? -6.107 -7.725 -12.283 1.00 93.81 252 LYS A N 1
ATOM 2094 C CA . LYS A 1 252 ? -6.505 -6.397 -12.762 1.00 93.81 252 LYS A CA 1
ATOM 2095 C C . LYS A 1 252 ? -8.025 -6.245 -12.752 1.00 93.81 252 LYS A C 1
ATOM 2097 O O . LYS A 1 252 ? -8.718 -7.129 -13.251 1.00 93.81 252 LYS A O 1
ATOM 2102 N N . PHE A 1 253 ? -8.510 -5.121 -12.238 1.00 95.00 253 PHE A N 1
ATOM 2103 C CA . PHE A 1 253 ? -9.927 -4.760 -12.146 1.00 95.00 253 PHE A CA 1
ATOM 2104 C C . PHE A 1 253 ? -10.144 -3.332 -12.660 1.00 95.00 253 PHE A C 1
ATOM 2106 O O . PHE A 1 253 ? -9.234 -2.515 -12.606 1.00 95.00 253 PHE A O 1
ATOM 2113 N N . GLU A 1 254 ? -11.330 -3.011 -13.170 1.00 96.06 254 GLU A N 1
ATOM 2114 C CA . GLU A 1 254 ? -11.643 -1.643 -13.628 1.00 96.06 254 GLU A CA 1
ATOM 2115 C C . GLU A 1 254 ? -11.903 -0.675 -12.463 1.00 96.06 254 GLU A C 1
ATOM 2117 O O . GLU A 1 254 ? -11.677 0.529 -12.581 1.00 96.06 254 GLU A O 1
ATOM 2122 N N . TYR A 1 255 ? -12.349 -1.216 -11.328 1.00 95.94 255 TYR A N 1
ATOM 2123 C CA . TYR A 1 255 ? -12.735 -0.475 -10.134 1.00 95.94 255 TYR A CA 1
ATOM 2124 C C . TYR A 1 255 ? -11.924 -0.953 -8.923 1.00 95.94 255 TYR A C 1
ATOM 2126 O O . TYR A 1 255 ? -11.529 -2.121 -8.852 1.00 95.94 255 TYR A O 1
ATOM 2134 N N . ASN A 1 256 ? -11.675 -0.053 -7.972 1.00 93.81 256 ASN A N 1
ATOM 2135 C CA . ASN A 1 256 ? -11.057 -0.376 -6.690 1.00 93.81 256 ASN A CA 1
ATOM 2136 C C . ASN A 1 256 ? -12.046 -1.092 -5.749 1.00 93.81 256 ASN A C 1
ATOM 2138 O O . ASN A 1 256 ? -13.209 -1.317 -6.082 1.00 93.81 256 ASN A O 1
ATOM 2142 N N . SER A 1 257 ? -11.594 -1.436 -4.540 1.00 91.81 257 SER A N 1
ATOM 2143 C CA . SER A 1 257 ? -12.430 -2.101 -3.527 1.00 91.81 257 SER A CA 1
ATOM 2144 C C . SER A 1 257 ? -13.618 -1.265 -3.037 1.00 91.81 257 SER A C 1
ATOM 2146 O O . SER A 1 257 ? -14.524 -1.817 -2.422 1.00 91.81 257 SER A O 1
ATOM 2148 N N . LEU A 1 258 ? -13.600 0.044 -3.290 1.00 92.31 258 LEU A N 1
ATOM 2149 C CA . LEU A 1 258 ? -14.661 0.994 -2.960 1.00 92.31 258 LEU A CA 1
ATOM 2150 C C . LEU A 1 258 ? -15.562 1.292 -4.168 1.00 92.31 258 LEU A C 1
ATOM 2152 O O . LEU A 1 258 ? -16.423 2.151 -4.081 1.00 92.31 258 LEU A O 1
ATOM 2156 N N . GLY A 1 259 ? -15.358 0.619 -5.306 1.00 95.12 259 GLY A N 1
ATOM 2157 C CA . GLY A 1 259 ? -16.186 0.779 -6.499 1.00 95.12 259 GLY A CA 1
ATOM 2158 C C . GLY A 1 259 ? -15.834 1.971 -7.391 1.00 95.12 259 GLY A C 1
ATOM 2159 O O . GLY A 1 259 ? -16.569 2.226 -8.339 1.00 95.12 259 GLY A O 1
ATOM 2160 N N . PHE A 1 260 ? -14.728 2.684 -7.161 1.00 96.44 260 PHE A N 1
ATOM 2161 C CA . PHE A 1 260 ? -14.278 3.801 -8.008 1.00 96.44 260 PHE A CA 1
ATOM 2162 C C . PHE A 1 260 ? -13.291 3.344 -9.076 1.00 96.44 260 PHE A C 1
ATOM 2164 O O . PHE A 1 260 ? -12.446 2.497 -8.806 1.00 96.44 260 PHE A O 1
ATOM 2171 N N . ASN A 1 261 ? -13.357 3.914 -10.279 1.00 95.88 261 ASN A N 1
ATOM 2172 C CA . ASN A 1 261 ? -12.358 3.693 -11.327 1.00 95.88 261 ASN A CA 1
ATOM 2173 C C . ASN A 1 261 ? -11.176 4.680 -11.225 1.00 95.88 261 ASN A C 1
ATOM 2175 O O . ASN A 1 261 ? -11.148 5.574 -10.379 1.00 95.88 261 ASN A O 1
ATOM 2179 N N . SER A 1 262 ? -10.214 4.571 -12.143 1.00 94.38 262 SER A N 1
ATOM 2180 C CA . SER A 1 262 ? -9.035 5.454 -12.213 1.00 94.38 262 SER A CA 1
ATOM 2181 C C . SER A 1 262 ? -9.344 6.940 -12.470 1.00 94.38 262 SER A C 1
ATOM 2183 O O . SER A 1 262 ? -8.471 7.792 -12.290 1.00 94.38 262 SER A O 1
ATOM 2185 N N . HIS A 1 263 ? -10.574 7.285 -12.851 1.00 92.44 263 HIS A N 1
ATOM 2186 C CA . HIS A 1 263 ? -11.050 8.665 -12.991 1.00 92.44 263 HIS A CA 1
ATOM 2187 C C . HIS A 1 263 ? -11.829 9.145 -11.757 1.00 92.44 263 HIS A C 1
ATOM 2189 O O . HIS A 1 263 ? -12.361 10.251 -11.770 1.00 92.44 263 HIS A O 1
ATOM 2195 N N . GLY A 1 264 ? -11.900 8.328 -10.701 1.00 92.25 264 GLY A N 1
ATOM 2196 C CA . GLY A 1 264 ? -12.660 8.631 -9.495 1.00 92.25 264 GLY A CA 1
ATOM 2197 C C . GLY A 1 264 ? -14.169 8.520 -9.691 1.00 92.25 264 GLY A C 1
ATOM 2198 O O . GLY A 1 264 ? -14.896 9.120 -8.918 1.00 92.25 264 GLY A O 1
ATOM 2199 N N . ILE A 1 265 ? -14.650 7.789 -10.704 1.00 96.31 265 ILE A N 1
ATOM 2200 C CA . ILE A 1 265 ? -16.085 7.573 -10.943 1.00 96.31 265 ILE A CA 1
ATOM 2201 C C . ILE A 1 265 ? -16.520 6.234 -10.348 1.00 96.31 265 ILE A C 1
ATOM 2203 O O . ILE A 1 265 ? -15.923 5.199 -10.656 1.00 96.31 265 ILE A O 1
ATOM 2207 N N . HIS A 1 266 ? -17.562 6.257 -9.521 1.00 97.38 266 HIS A N 1
ATOM 2208 C CA . HIS A 1 266 ? -18.116 5.092 -8.850 1.00 97.38 266 HIS A CA 1
ATOM 2209 C C . HIS A 1 266 ? -19.024 4.269 -9.777 1.00 97.38 266 HIS A C 1
ATOM 2211 O O . HIS A 1 266 ? -19.830 4.807 -10.540 1.00 97.38 266 HIS A O 1
ATOM 2217 N N . GLN A 1 267 ? -18.906 2.943 -9.701 1.00 96.69 267 GLN A N 1
ATOM 2218 C CA . GLN A 1 267 ? -19.540 2.002 -10.623 1.00 96.69 267 GLN A CA 1
ATOM 2219 C C . GLN A 1 267 ? -21.071 2.086 -10.622 1.00 96.69 267 GLN A C 1
ATOM 2221 O O . GLN A 1 267 ? -21.683 2.005 -11.685 1.00 96.69 267 GLN A O 1
ATOM 2226 N N . SER A 1 268 ? -21.698 2.211 -9.448 1.00 95.75 268 SER A N 1
ATOM 2227 C CA . SER A 1 268 ? -23.165 2.162 -9.338 1.00 95.75 268 SER A CA 1
ATOM 2228 C C . SER A 1 268 ? -23.847 3.511 -9.550 1.00 95.75 268 SER A C 1
ATOM 2230 O O . SER A 1 268 ? -24.972 3.551 -10.040 1.00 95.75 268 SER A O 1
ATOM 2232 N N . THR A 1 269 ? -23.192 4.609 -9.178 1.00 95.38 269 THR A N 1
ATOM 2233 C CA . THR A 1 269 ? -23.769 5.960 -9.232 1.00 95.38 269 THR A CA 1
ATOM 2234 C C . THR A 1 269 ? -23.414 6.664 -10.537 1.00 95.38 269 THR A C 1
ATOM 2236 O O . THR A 1 269 ? -24.136 7.563 -10.959 1.00 95.38 269 THR A O 1
ATOM 2239 N N . GLY A 1 270 ? -22.310 6.275 -11.189 1.00 95.50 270 GLY A N 1
ATOM 2240 C CA . GLY A 1 270 ? -21.789 6.960 -12.370 1.00 95.50 270 GLY A CA 1
ATOM 2241 C C . GLY A 1 270 ? -21.270 8.372 -12.077 1.00 95.50 270 GLY A C 1
ATOM 2242 O O . GLY A 1 270 ? -21.044 9.140 -13.011 1.00 95.50 270 GLY A O 1
ATOM 2243 N N . THR A 1 271 ? -21.083 8.726 -10.804 1.00 95.56 271 THR A N 1
ATOM 2244 C CA . THR A 1 271 ? -20.584 10.031 -10.352 1.00 95.56 271 THR A CA 1
ATOM 2245 C C . THR A 1 271 ? -19.265 9.868 -9.605 1.00 95.56 271 THR A C 1
ATOM 2247 O O . THR A 1 271 ? -18.776 8.758 -9.418 1.00 95.56 271 THR A O 1
ATOM 2250 N N . ASN A 1 272 ? -18.675 10.974 -9.158 1.00 95.38 272 ASN A N 1
ATOM 2251 C CA . ASN A 1 272 ? -17.501 10.959 -8.290 1.00 95.38 272 ASN A CA 1
ATOM 2252 C C . ASN A 1 272 ? -17.805 10.612 -6.822 1.00 95.38 272 ASN A C 1
ATOM 2254 O O . ASN A 1 272 ? -16.919 10.753 -5.982 1.00 95.38 272 ASN A O 1
ATOM 2258 N N . LEU A 1 273 ? -19.039 10.201 -6.520 1.00 96.19 273 LEU A N 1
ATOM 2259 C CA . LEU A 1 273 ? -19.507 9.849 -5.185 1.00 96.19 273 LEU A CA 1
ATOM 2260 C C . LEU A 1 273 ? -20.077 8.430 -5.189 1.00 96.19 273 LEU A C 1
ATOM 2262 O O . LEU A 1 273 ? -20.729 8.028 -6.153 1.00 96.19 273 LEU A O 1
ATOM 2266 N N . ASP A 1 274 ? -19.865 7.684 -4.116 1.00 95.81 274 ASP A N 1
ATOM 2267 C CA . ASP A 1 274 ? -20.533 6.405 -3.880 1.00 95.81 274 ASP A CA 1
ATOM 2268 C C . ASP A 1 274 ? -21.997 6.606 -3.407 1.00 95.81 274 ASP A C 1
ATOM 2270 O O . ASP A 1 274 ? -22.456 7.746 -3.263 1.00 95.81 274 ASP A O 1
ATOM 2274 N N . PRO A 1 275 ? -22.789 5.530 -3.215 1.00 94.69 275 PRO A N 1
ATOM 2275 C CA . PRO A 1 275 ? -24.176 5.636 -2.754 1.00 94.69 275 PRO A CA 1
ATOM 2276 C C . PRO A 1 275 ? -24.337 6.294 -1.380 1.00 94.69 275 PRO A C 1
ATOM 2278 O O . PRO A 1 275 ? -25.390 6.870 -1.113 1.00 94.69 275 PRO A O 1
ATOM 2281 N N . ASP A 1 276 ? -23.297 6.239 -0.549 1.00 93.25 276 ASP A N 1
ATOM 2282 C CA . ASP A 1 276 ? -23.263 6.823 0.792 1.00 93.25 276 ASP A CA 1
ATOM 2283 C C . ASP A 1 276 ? -22.722 8.270 0.758 1.00 93.25 276 ASP A C 1
ATOM 2285 O O . ASP A 1 276 ? -22.524 8.912 1.787 1.00 93.25 276 ASP A O 1
ATOM 2289 N N . SER A 1 277 ? -22.573 8.836 -0.448 1.00 95.69 277 SER A N 1
ATOM 2290 C CA . SER A 1 277 ? -22.148 10.214 -0.715 1.00 95.69 277 SER A CA 1
ATOM 2291 C C . SER A 1 277 ? -20.709 10.523 -0.293 1.00 95.69 277 SER A C 1
ATOM 2293 O O . SER A 1 277 ? -20.379 11.678 -0.013 1.00 95.69 277 SER A O 1
ATOM 2295 N N . PHE A 1 278 ? -19.833 9.520 -0.284 1.00 96.56 278 PHE A N 1
ATOM 2296 C CA . PHE A 1 278 ? -18.396 9.722 -0.130 1.00 96.56 278 PHE A CA 1
ATOM 2297 C C . PHE A 1 278 ? -17.706 9.781 -1.484 1.00 96.56 278 PHE A C 1
ATOM 2299 O O . PHE A 1 278 ? -18.047 9.036 -2.400 1.00 96.56 278 PHE A O 1
ATOM 2306 N N . ASP A 1 279 ? -16.704 10.645 -1.611 1.00 95.31 279 ASP A N 1
ATOM 2307 C CA . ASP A 1 279 ? -15.775 10.562 -2.732 1.00 95.31 279 ASP A CA 1
ATOM 2308 C C . ASP A 1 279 ? -14.772 9.415 -2.545 1.00 95.31 279 ASP A C 1
ATOM 2310 O O . ASP A 1 279 ? -14.712 8.742 -1.516 1.00 95.31 279 ASP A O 1
ATOM 2314 N N . TRP A 1 280 ? -13.963 9.184 -3.569 1.00 92.00 280 TRP A N 1
ATOM 2315 C CA . TRP A 1 280 ? -12.940 8.142 -3.568 1.00 92.00 280 TRP A CA 1
ATOM 2316 C C . TRP A 1 280 ? -11.827 8.351 -2.518 1.00 92.00 280 TRP A C 1
ATOM 2318 O O . TRP A 1 280 ? -11.186 7.383 -2.112 1.00 92.00 280 TRP A O 1
ATOM 2328 N N . ASP A 1 281 ? -11.592 9.597 -2.087 1.00 92.06 281 ASP A N 1
ATOM 2329 C CA . ASP A 1 281 ? -10.662 9.919 -1.007 1.00 92.06 281 ASP A CA 1
ATOM 2330 C C . ASP A 1 281 ? -11.297 9.597 0.359 1.00 92.06 281 ASP A C 1
ATOM 2332 O O . ASP A 1 281 ? -10.596 9.553 1.373 1.00 92.06 281 ASP A O 1
ATOM 2336 N N . GLY A 1 282 ? -12.615 9.396 0.416 1.00 94.19 282 GLY A N 1
ATOM 2337 C CA . GLY A 1 282 ? -13.409 9.138 1.611 1.00 94.19 282 GLY A CA 1
ATOM 2338 C C . GLY A 1 282 ? -13.947 10.402 2.280 1.00 94.19 282 GLY A C 1
ATOM 2339 O O . GLY A 1 282 ? -14.280 10.355 3.460 1.00 94.19 282 GLY A O 1
ATOM 2340 N N . TYR A 1 283 ? -13.976 11.551 1.596 1.00 96.62 283 TYR A N 1
ATOM 2341 C CA . TYR A 1 283 ? -14.657 12.747 2.101 1.00 96.62 283 TYR A CA 1
ATOM 2342 C C . TYR A 1 283 ? -16.160 12.668 1.858 1.00 96.62 283 TYR A C 1
ATOM 2344 O O . TYR A 1 283 ? -16.606 12.366 0.755 1.00 96.62 283 TYR A O 1
ATOM 2352 N N . TYR A 1 284 ? -16.933 12.991 2.889 1.00 97.44 284 TYR A N 1
ATOM 2353 C CA . TYR A 1 284 ? -18.387 12.984 2.852 1.00 97.44 284 TYR A CA 1
ATOM 2354 C C . TYR A 1 284 ? -18.950 14.263 2.229 1.00 97.44 284 TYR A C 1
ATOM 2356 O O . TYR A 1 284 ? -18.540 15.380 2.576 1.00 97.44 284 TYR A O 1
ATOM 2364 N N . TYR A 1 285 ? -19.951 14.110 1.369 1.00 96.38 285 TYR A N 1
ATOM 2365 C CA . TYR A 1 285 ? -20.686 15.197 0.742 1.00 96.38 285 TYR A CA 1
ATOM 2366 C C . TYR A 1 285 ? -22.129 15.227 1.245 1.00 96.38 285 TYR A C 1
ATOM 2368 O O . TYR A 1 285 ? -22.863 14.248 1.151 1.00 96.38 285 TYR A O 1
ATOM 2376 N N . LYS A 1 286 ? -22.565 16.388 1.738 1.00 93.88 286 LYS A N 1
ATOM 2377 C CA . LYS A 1 286 ? -23.941 16.609 2.196 1.00 93.88 286 LYS A CA 1
ATOM 2378 C C . LYS A 1 286 ? -24.794 17.122 1.049 1.00 93.88 286 LYS A C 1
ATOM 2380 O O . LYS A 1 286 ? -24.375 18.035 0.339 1.00 93.88 286 LYS A O 1
ATOM 2385 N N . LEU A 1 287 ? -25.997 16.580 0.901 1.00 90.31 287 LEU A N 1
ATOM 2386 C CA . LEU A 1 287 ? -26.990 17.146 -0.002 1.00 90.31 287 LEU A CA 1
ATOM 2387 C C . LEU A 1 287 ? -27.509 18.466 0.583 1.00 90.31 287 LEU A C 1
ATOM 2389 O O . LEU A 1 287 ? -27.989 18.509 1.715 1.00 90.31 287 LEU A O 1
ATOM 2393 N N . ASP A 1 288 ? -27.396 19.547 -0.179 1.00 89.31 288 ASP A N 1
ATOM 2394 C CA . ASP A 1 288 ? -28.031 20.818 0.146 1.00 89.31 288 ASP A CA 1
ATOM 2395 C C . ASP A 1 288 ? -29.472 20.810 -0.375 1.00 89.31 288 ASP A C 1
ATOM 2397 O O . ASP A 1 288 ? -29.711 20.920 -1.579 1.00 89.31 288 ASP A O 1
ATOM 2401 N N . ASP A 1 289 ? -30.436 20.720 0.543 1.00 87.81 289 ASP A N 1
ATOM 2402 C CA . ASP A 1 289 ? -31.872 20.680 0.244 1.00 87.81 289 ASP A CA 1
ATOM 2403 C C . ASP A 1 289 ? -32.370 21.880 -0.582 1.00 87.81 289 ASP A C 1
ATOM 2405 O O . ASP A 1 289 ? -33.387 21.781 -1.270 1.00 87.81 289 ASP A O 1
ATOM 2409 N N . LYS A 1 290 ? -31.689 23.035 -0.528 1.00 87.75 290 LYS A N 1
ATOM 2410 C CA . LYS A 1 290 ? -32.112 24.243 -1.257 1.00 87.75 290 LYS A CA 1
ATOM 2411 C C . LYS A 1 290 ? -31.690 24.216 -2.717 1.00 87.75 290 LYS A C 1
ATOM 2413 O O . LYS A 1 290 ? -32.402 24.739 -3.571 1.00 87.75 290 LYS A O 1
ATOM 2418 N N . THR A 1 291 ? -30.504 23.681 -2.984 1.00 88.00 291 THR A N 1
ATOM 2419 C CA . THR A 1 291 ? -29.885 23.690 -4.316 1.00 88.00 291 THR A CA 1
ATOM 2420 C C . THR A 1 291 ? -30.000 22.341 -5.020 1.00 88.00 291 THR A C 1
ATOM 2422 O O . THR A 1 291 ? -29.870 22.285 -6.240 1.00 88.00 291 THR A O 1
ATOM 2425 N N . GLY A 1 292 ? -30.260 21.264 -4.273 1.00 87.12 292 GLY A N 1
ATOM 2426 C CA . GLY A 1 292 ? -30.239 19.887 -4.763 1.00 87.12 292 GLY A CA 1
ATOM 2427 C C . GLY A 1 292 ? -28.832 19.415 -5.138 1.00 87.12 292 GLY A C 1
ATOM 2428 O O . GLY A 1 292 ? -28.695 18.489 -5.934 1.00 87.12 292 GLY A O 1
ATOM 2429 N N . THR A 1 293 ? -27.787 20.072 -4.620 1.00 90.44 293 THR A N 1
ATOM 2430 C CA . THR A 1 293 ? -26.385 19.776 -4.953 1.00 90.44 293 THR A CA 1
ATOM 2431 C C . THR A 1 293 ? -25.619 19.220 -3.764 1.00 90.44 293 THR A C 1
ATOM 2433 O O . THR A 1 293 ? -25.916 19.531 -2.614 1.00 90.44 293 THR A O 1
ATOM 2436 N N . TYR A 1 294 ? -24.622 18.385 -4.048 1.00 91.94 294 TYR A N 1
ATOM 2437 C CA . TYR A 1 294 ? -23.739 17.817 -3.037 1.00 91.94 294 TYR A CA 1
ATOM 2438 C C . TYR A 1 294 ? -22.599 18.782 -2.702 1.00 91.94 294 TYR A C 1
ATOM 2440 O O . TYR A 1 294 ? -21.831 19.182 -3.577 1.00 91.94 294 TYR A O 1
ATOM 2448 N N . VAL A 1 295 ? -22.462 19.121 -1.422 1.00 93.38 295 VAL A N 1
ATOM 2449 C CA . VAL A 1 295 ? -21.433 20.019 -0.891 1.00 93.38 295 VAL A CA 1
ATOM 2450 C C . VAL A 1 295 ? -20.468 19.221 -0.019 1.00 93.38 295 VAL A C 1
ATOM 2452 O O . VAL A 1 295 ? -20.892 18.536 0.912 1.00 93.38 295 VAL A O 1
ATOM 2455 N N . ASN A 1 296 ? -19.166 19.317 -0.303 1.00 94.38 296 ASN A N 1
ATOM 2456 C CA . ASN A 1 296 ? -18.136 18.647 0.493 1.00 94.38 296 ASN A CA 1
ATOM 2457 C C . ASN A 1 296 ? -18.184 19.163 1.942 1.00 94.38 296 ASN A C 1
ATOM 2459 O O . ASN A 1 296 ? -18.089 20.366 2.184 1.00 94.38 296 ASN A O 1
ATOM 2463 N N . SER A 1 297 ? -18.334 18.252 2.901 1.00 92.81 297 SER A N 1
ATOM 2464 C CA . SER A 1 297 ? -18.415 18.587 4.326 1.00 92.81 297 SER A CA 1
ATOM 2465 C C . SER A 1 297 ? -17.058 18.866 4.981 1.00 92.81 297 SER A C 1
ATOM 2467 O O . SER A 1 297 ? -17.017 19.355 6.108 1.00 92.81 297 SER A O 1
ATOM 2469 N N . GLY A 1 298 ? -15.954 18.517 4.315 1.00 94.31 298 GLY A N 1
ATOM 2470 C CA . GLY A 1 298 ? -14.605 18.490 4.882 1.00 94.31 298 GLY A CA 1
ATOM 2471 C C . GLY A 1 298 ? -14.360 17.331 5.857 1.00 94.31 298 GLY A C 1
ATOM 2472 O O . GLY A 1 298 ? -13.259 17.213 6.391 1.00 94.31 298 GLY A O 1
ATOM 2473 N N . SER A 1 299 ? -15.359 16.473 6.092 1.00 95.94 299 SER A N 1
ATOM 2474 C CA . SER A 1 299 ? -15.296 15.346 7.024 1.00 95.94 299 SER A CA 1
ATOM 2475 C C . SER A 1 299 ? -15.018 14.028 6.301 1.00 95.94 299 SER A C 1
ATOM 2477 O O . SER A 1 299 ? -15.465 13.828 5.174 1.00 95.94 299 SER A O 1
ATOM 2479 N N . LYS A 1 300 ? -14.317 13.107 6.974 1.00 96.75 300 LYS A N 1
ATOM 2480 C CA . LYS A 1 300 ? -14.189 11.690 6.571 1.00 96.75 300 LYS A CA 1
ATOM 2481 C C . LYS A 1 300 ? -15.327 10.808 7.094 1.00 96.75 300 LYS A C 1
ATOM 2483 O O . LYS A 1 300 ? -15.287 9.593 6.920 1.00 96.75 300 LYS A O 1
ATOM 2488 N N . TYR A 1 301 ? -16.299 11.421 7.759 1.00 96.62 301 TYR A N 1
ATOM 2489 C CA . TYR A 1 301 ? -17.435 10.767 8.391 1.00 96.62 301 TYR A CA 1
ATOM 2490 C C . TYR A 1 301 ? -18.734 11.447 7.954 1.00 96.62 301 TYR A C 1
ATOM 2492 O O . TYR A 1 301 ? -18.756 12.670 7.756 1.00 96.62 301 TYR A O 1
ATOM 2500 N N . ASP A 1 302 ? -19.792 10.656 7.805 1.00 94.62 302 ASP A N 1
ATOM 2501 C CA . ASP A 1 302 ? -21.140 11.131 7.510 1.00 94.62 302 ASP A CA 1
ATOM 2502 C C . ASP A 1 302 ? -21.784 11.856 8.709 1.00 94.62 302 ASP A C 1
ATOM 2504 O O . ASP A 1 302 ? -21.135 12.193 9.701 1.00 94.62 302 ASP A O 1
ATOM 2508 N N . ASN A 1 303 ? -23.082 12.153 8.608 1.00 91.94 303 ASN A N 1
ATOM 2509 C CA . ASN A 1 303 ? -23.818 12.804 9.695 1.00 91.94 303 ASN A CA 1
ATOM 2510 C C . ASN A 1 303 ? -24.026 11.900 10.923 1.00 91.94 303 ASN A C 1
ATOM 2512 O O . ASN A 1 303 ? -24.245 12.431 12.011 1.00 91.94 303 ASN A O 1
ATOM 2516 N N . ASP A 1 304 ? -23.950 10.582 10.746 1.00 91.19 304 ASP A N 1
ATOM 2517 C CA . ASP A 1 304 ? -24.135 9.575 11.794 1.00 91.19 304 ASP A CA 1
ATOM 2518 C C . ASP A 1 304 ? -22.784 9.116 12.388 1.00 91.19 304 ASP A C 1
ATOM 2520 O O . ASP A 1 304 ? -22.732 8.287 13.301 1.00 91.19 304 ASP A O 1
ATOM 2524 N N . GLY A 1 305 ? -21.679 9.699 11.910 1.00 94.75 305 GLY A N 1
ATOM 2525 C CA . GLY A 1 305 ? -20.326 9.452 12.389 1.00 94.75 305 GLY A CA 1
ATOM 2526 C C . GLY A 1 305 ? -19.667 8.222 11.767 1.00 94.75 305 GLY A C 1
ATOM 2527 O O . GLY A 1 305 ? -18.742 7.676 12.363 1.00 94.75 305 GLY A O 1
ATOM 2528 N N . TRP A 1 306 ? -20.106 7.755 10.600 1.00 96.06 306 TRP A N 1
ATOM 2529 C CA . TRP A 1 306 ? -19.522 6.608 9.901 1.00 96.06 306 TRP A CA 1
ATOM 2530 C C . TRP A 1 306 ? -18.623 7.038 8.754 1.00 96.06 306 TRP A C 1
ATOM 2532 O O . TRP A 1 306 ? -18.953 7.949 8.007 1.00 96.06 306 TRP A O 1
ATOM 2542 N N . SER A 1 307 ? -17.474 6.383 8.594 1.00 96.56 307 SER A N 1
ATOM 2543 C CA . SER A 1 307 ? -16.632 6.547 7.410 1.00 96.56 307 SER A CA 1
ATOM 2544 C C . SER A 1 307 ? -17.168 5.747 6.222 1.00 96.56 307 SER A C 1
ATOM 2546 O O . SER A 1 307 ? -17.921 4.789 6.393 1.00 96.56 307 SER A O 1
ATOM 2548 N N . GLN A 1 308 ? -16.645 6.038 5.031 1.00 95.06 308 GLN A N 1
ATOM 2549 C CA . GLN A 1 308 ? -16.865 5.246 3.814 1.00 95.06 308 GLN A CA 1
ATOM 2550 C C . GLN A 1 308 ? -16.590 3.738 3.987 1.00 95.06 308 GLN A C 1
ATOM 2552 O O . GLN A 1 308 ? -17.184 2.893 3.325 1.00 95.06 308 GLN A O 1
ATOM 2557 N N . THR A 1 309 ? -15.672 3.371 4.885 1.00 93.12 309 THR A N 1
ATOM 2558 C CA . THR A 1 309 ? -15.324 1.972 5.178 1.00 93.12 309 THR A CA 1
ATOM 2559 C C . THR A 1 309 ? -16.117 1.381 6.348 1.00 93.12 309 THR A C 1
ATOM 2561 O O . THR A 1 309 ? -15.845 0.255 6.766 1.00 93.12 309 THR A O 1
ATOM 2564 N N . GLY A 1 310 ? -17.095 2.116 6.885 1.00 92.81 310 GLY A N 1
ATOM 2565 C CA . GLY A 1 310 ? -17.936 1.694 8.002 1.00 92.81 310 GLY A CA 1
ATOM 2566 C C . GLY A 1 310 ? -17.245 1.764 9.363 1.00 92.81 310 GLY A C 1
ATOM 2567 O O . GLY A 1 310 ? -17.597 0.998 10.256 1.00 92.81 310 GLY A O 1
ATOM 2568 N N . VAL A 1 311 ? -16.253 2.644 9.536 1.00 96.12 311 VAL A N 1
ATOM 2569 C CA . VAL A 1 311 ? -15.596 2.897 10.828 1.00 96.12 311 VAL A CA 1
ATOM 2570 C C . VAL A 1 311 ? -16.272 4.076 11.517 1.00 96.12 311 VAL A C 1
ATOM 2572 O O . VAL A 1 311 ? -16.396 5.148 10.933 1.00 96.12 311 VAL A O 1
ATOM 2575 N N . ASN A 1 312 ? -16.682 3.888 12.767 1.00 96.81 312 ASN A N 1
ATOM 2576 C CA . ASN A 1 312 ? -17.312 4.922 13.571 1.00 96.81 312 ASN A CA 1
ATOM 2577 C C . ASN A 1 312 ? -16.283 5.939 14.095 1.00 96.81 312 ASN A C 1
ATOM 2579 O O . ASN A 1 312 ? -15.183 5.581 14.525 1.00 96.81 312 ASN A O 1
ATOM 2583 N N . GLU A 1 313 ? -16.655 7.214 14.088 1.00 96.50 313 GLU A N 1
ATOM 2584 C CA . GLU A 1 313 ? -15.808 8.325 14.501 1.00 96.50 313 GLU A CA 1
ATOM 2585 C C . GLU A 1 313 ? -15.469 8.280 15.993 1.00 96.50 313 GLU A C 1
ATOM 2587 O O . GLU A 1 313 ? -14.320 8.535 16.354 1.00 96.50 313 GLU A O 1
ATOM 2592 N N . GLU A 1 314 ? -16.430 7.945 16.854 1.00 95.38 314 GLU A N 1
ATOM 2593 C CA . GLU A 1 314 ? -16.252 7.950 18.310 1.00 95.38 314 GLU A CA 1
ATOM 2594 C C . GLU A 1 314 ? -15.393 6.760 18.756 1.00 95.38 314 GLU A C 1
ATOM 2596 O O . GLU A 1 314 ? -14.423 6.928 19.495 1.00 95.38 314 GLU A O 1
ATOM 2601 N N . THR A 1 315 ? -15.706 5.556 18.273 1.00 94.75 315 THR A N 1
ATOM 2602 C CA . THR A 1 315 ? -15.055 4.320 18.740 1.00 94.75 315 THR A CA 1
ATOM 2603 C C . THR A 1 315 ? -13.824 3.916 17.937 1.00 94.75 315 THR A C 1
ATOM 2605 O O . THR A 1 315 ? -13.054 3.079 18.397 1.00 94.75 315 THR A O 1
ATOM 2608 N N . LYS A 1 316 ? -13.645 4.452 16.722 1.00 95.38 316 LYS A N 1
ATOM 2609 C CA . LYS A 1 316 ? -12.643 3.991 15.740 1.00 95.38 316 LYS A CA 1
ATOM 2610 C C . LYS A 1 316 ? -12.768 2.501 15.392 1.00 95.38 316 LYS A C 1
ATOM 2612 O O . LYS A 1 316 ? -11.809 1.869 14.944 1.00 95.38 316 LYS A O 1
ATOM 2617 N N . HIS A 1 317 ? -13.964 1.943 15.555 1.00 93.62 317 HIS A N 1
ATOM 2618 C CA . HIS A 1 317 ? -14.291 0.553 15.259 1.00 93.62 317 HIS A CA 1
ATOM 2619 C C . HIS A 1 317 ? -15.457 0.455 14.273 1.00 93.62 317 HIS A C 1
ATOM 2621 O O . HIS A 1 317 ? -16.148 1.428 14.003 1.00 93.62 317 HIS A O 1
ATOM 2627 N N . VAL A 1 318 ? -15.716 -0.749 13.756 1.00 94.31 318 VAL A N 1
ATOM 2628 C CA . VAL A 1 318 ? -16.856 -1.032 12.855 1.00 94.31 318 VAL A CA 1
ATOM 2629 C C . VAL A 1 318 ? -18.224 -1.030 13.558 1.00 94.31 318 VAL A C 1
ATOM 2631 O O . VAL A 1 318 ? -19.227 -1.461 12.991 1.00 94.31 318 VAL A O 1
ATOM 2634 N N . VAL A 1 319 ? -18.250 -0.601 14.818 1.00 95.00 319 VAL A N 1
ATOM 2635 C CA . VAL A 1 319 ? -19.431 -0.473 15.668 1.00 95.00 319 VAL A CA 1
ATOM 2636 C C . VAL A 1 319 ? -19.376 0.849 16.429 1.00 95.00 319 VAL A C 1
ATOM 2638 O O . VAL A 1 319 ? -18.289 1.291 16.791 1.00 95.00 319 VAL A O 1
ATOM 2641 N N . ASP A 1 320 ? -20.522 1.462 16.699 1.00 94.75 320 ASP A N 1
ATOM 2642 C CA . ASP A 1 320 ? -20.641 2.625 17.574 1.00 94.75 320 ASP A CA 1
ATOM 2643 C C . ASP A 1 320 ? -20.444 2.243 19.056 1.00 94.75 320 ASP A C 1
ATOM 2645 O O . ASP A 1 320 ? -20.201 1.081 19.402 1.00 94.75 320 ASP A O 1
ATOM 2649 N N . LYS A 1 321 ? -20.562 3.219 19.964 1.00 94.69 321 LYS A N 1
ATOM 2650 C CA . LYS A 1 321 ? -20.411 2.994 21.415 1.00 94.69 321 LYS A CA 1
ATOM 2651 C C . LYS A 1 321 ? -21.445 2.036 22.017 1.00 94.69 321 LYS A C 1
ATOM 2653 O O . LYS A 1 321 ? -21.258 1.551 23.130 1.00 94.69 321 LYS A O 1
ATOM 2658 N N . HIS A 1 322 ? -22.539 1.784 21.304 1.00 92.94 322 HIS A N 1
ATOM 2659 C CA . HIS A 1 322 ? -23.605 0.873 21.702 1.00 92.94 322 HIS A CA 1
ATOM 2660 C C . HIS A 1 322 ? -23.476 -0.499 21.022 1.00 92.94 322 HIS A C 1
ATOM 2662 O O . HIS A 1 322 ? -24.276 -1.394 21.293 1.00 92.94 322 HIS A O 1
ATOM 2668 N N . GLY A 1 323 ? -22.457 -0.699 20.183 1.00 94.00 323 GLY A N 1
ATOM 2669 C CA . GLY A 1 323 ? -22.188 -1.957 19.496 1.00 94.00 323 GLY A CA 1
ATOM 2670 C C . GLY A 1 323 ? -22.924 -2.123 18.165 1.00 94.00 323 GLY A C 1
ATOM 2671 O O . GLY A 1 323 ? -22.921 -3.230 17.625 1.00 94.00 323 GLY A O 1
ATOM 2672 N N . PHE A 1 324 ? -23.547 -1.076 17.619 1.00 96.00 324 PHE A N 1
ATOM 2673 C CA . PHE A 1 324 ? -24.235 -1.135 16.328 1.00 96.00 324 PHE A CA 1
ATOM 2674 C C . PHE A 1 324 ? -23.315 -0.776 15.174 1.00 96.00 324 PHE A C 1
ATOM 2676 O O . PHE A 1 324 ? -22.530 0.153 15.270 1.00 96.00 324 PHE A O 1
ATOM 2683 N N . THR A 1 325 ? -23.437 -1.499 14.068 1.00 95.44 325 THR A N 1
ATOM 2684 C CA . THR A 1 325 ? -22.734 -1.237 12.803 1.00 95.44 325 THR A CA 1
ATOM 2685 C C . THR A 1 325 ? -23.377 -0.093 12.011 1.00 95.44 325 THR A C 1
ATOM 2687 O O . THR A 1 325 ? -24.518 0.279 12.279 1.00 95.44 325 THR A O 1
ATOM 2690 N N . VAL A 1 326 ? -22.708 0.368 10.946 1.00 93.69 326 VAL A N 1
ATOM 2691 C CA . VAL A 1 326 ? -23.265 1.314 9.949 1.00 93.69 326 VAL A CA 1
ATOM 2692 C C . VAL A 1 326 ? -24.592 0.844 9.333 1.00 93.69 326 VAL A C 1
ATOM 2694 O O . VAL A 1 326 ? -25.400 1.639 8.878 1.00 93.69 326 VAL A O 1
ATOM 2697 N N . ARG A 1 327 ? -24.870 -0.468 9.358 1.00 92.50 327 ARG A N 1
ATOM 2698 C CA . ARG A 1 327 ? -26.151 -1.043 8.910 1.00 92.50 327 ARG A CA 1
ATOM 2699 C C . ARG A 1 327 ? -27.209 -1.110 10.012 1.00 92.50 327 ARG A C 1
ATOM 2701 O O . ARG A 1 327 ? -28.199 -1.818 9.852 1.00 92.50 327 ARG A O 1
ATOM 2708 N N . HIS A 1 328 ? -26.981 -0.437 11.138 1.00 94.31 328 HIS A N 1
ATOM 2709 C CA . HIS A 1 328 ? -27.871 -0.400 12.301 1.00 94.31 328 HIS A CA 1
ATOM 2710 C C . HIS A 1 328 ? -28.117 -1.779 12.938 1.00 94.31 328 HIS A C 1
ATOM 2712 O O . HIS A 1 328 ? -29.147 -2.013 13.566 1.00 94.31 328 HIS A O 1
ATOM 2718 N N . LEU A 1 329 ? -27.157 -2.701 12.797 1.00 96.38 329 LEU A N 1
ATOM 2719 C CA . LEU A 1 329 ? -27.197 -4.037 13.403 1.00 96.38 329 LEU A CA 1
ATOM 2720 C C . LEU A 1 329 ? -26.212 -4.131 14.568 1.00 96.38 329 LEU A C 1
ATOM 2722 O O . LEU A 1 329 ? -25.038 -3.803 14.392 1.00 96.38 329 LEU A O 1
ATOM 2726 N N . TYR A 1 330 ? -26.679 -4.610 15.718 1.00 96.31 330 TYR A N 1
ATOM 2727 C CA . TYR A 1 330 ? -25.882 -4.893 16.906 1.00 96.31 330 TYR A CA 1
ATOM 2728 C C . TYR A 1 330 ? -24.949 -6.076 16.659 1.00 96.31 330 TYR A C 1
ATOM 2730 O O . TYR A 1 330 ? -25.392 -7.151 16.252 1.00 96.31 330 TYR A O 1
ATOM 2738 N N . ARG A 1 331 ? -23.657 -5.894 16.932 1.00 95.88 331 ARG A N 1
ATOM 2739 C CA . ARG A 1 331 ? -22.637 -6.933 16.798 1.00 95.88 331 ARG A CA 1
ATOM 2740 C C . ARG A 1 331 ? -22.342 -7.570 18.150 1.00 95.88 331 ARG A C 1
ATOM 2742 O O . ARG A 1 331 ? -21.785 -6.938 19.046 1.00 95.88 331 ARG A O 1
ATOM 2749 N N . LYS A 1 332 ? -22.647 -8.857 18.273 1.00 92.38 332 LYS A N 1
ATOM 2750 C CA . LYS A 1 332 ? -22.346 -9.656 19.463 1.00 92.38 332 LYS A CA 1
ATOM 2751 C C . LYS A 1 332 ? -20.845 -9.951 19.612 1.00 92.38 332 LYS A C 1
ATOM 2753 O O . LYS A 1 332 ? -20.087 -9.833 18.642 1.00 92.38 332 LYS A O 1
ATOM 2758 N N . PRO A 1 333 ? -20.399 -10.396 20.806 1.00 88.69 333 PRO A N 1
ATOM 2759 C CA . PRO A 1 333 ? -19.016 -10.829 21.026 1.00 88.69 333 PRO A CA 1
ATOM 2760 C C . PRO A 1 333 ? -18.550 -11.951 20.084 1.00 88.69 333 PRO A C 1
ATOM 2762 O O . PRO A 1 333 ? -17.383 -11.986 19.712 1.00 88.69 333 PRO A O 1
ATOM 2765 N N . ASP A 1 334 ? -19.462 -12.824 19.646 1.00 91.06 334 ASP A N 1
ATOM 2766 C CA . ASP A 1 334 ? -19.213 -13.899 18.673 1.00 91.06 334 ASP A CA 1
ATOM 2767 C C . ASP A 1 334 ? -19.268 -13.433 17.201 1.00 91.06 334 ASP A C 1
ATOM 2769 O O . ASP A 1 334 ? -19.250 -14.254 16.287 1.00 91.06 334 ASP A O 1
ATOM 2773 N N . ALA A 1 335 ? -19.334 -12.116 16.972 1.00 87.56 335 ALA A N 1
ATOM 2774 C CA . ALA A 1 335 ? -19.473 -11.449 15.677 1.00 87.56 335 ALA A CA 1
ATOM 2775 C C . ALA A 1 335 ? -20.814 -11.646 14.946 1.00 87.56 335 ALA A C 1
ATOM 2777 O O . ALA A 1 335 ? -20.967 -11.117 13.842 1.00 87.56 335 ALA A O 1
ATOM 2778 N N . SER A 1 336 ? -21.793 -12.336 15.540 1.00 93.25 336 SER A N 1
ATOM 2779 C CA . SER A 1 336 ? -23.144 -12.410 14.976 1.00 93.25 336 SER A CA 1
ATOM 2780 C C . SER A 1 336 ? -23.862 -11.053 15.043 1.00 93.25 336 SER A C 1
ATOM 2782 O O . SER A 1 336 ? -23.548 -10.206 15.886 1.00 93.25 336 SER A O 1
ATOM 2784 N N . LEU A 1 337 ? -24.800 -10.826 14.115 1.00 95.50 337 LEU A N 1
ATOM 2785 C CA . LEU A 1 337 ? -25.534 -9.566 13.971 1.00 95.50 337 LEU A CA 1
ATOM 2786 C C . LEU A 1 337 ? -26.999 -9.726 14.386 1.00 95.50 337 LEU A C 1
ATOM 2788 O O . LEU A 1 337 ? -27.666 -10.668 13.962 1.00 95.50 337 LEU A O 1
ATOM 2792 N N . GLU A 1 338 ? -27.511 -8.771 15.159 1.00 96.06 338 GLU A N 1
ATOM 2793 C CA . GLU A 1 338 ? -28.912 -8.703 15.586 1.00 96.06 338 GLU A CA 1
ATOM 2794 C C . GLU A 1 338 ? -29.485 -7.291 15.441 1.00 96.06 338 GLU A C 1
ATOM 2796 O O . GLU A 1 338 ? -28.759 -6.313 15.325 1.00 96.06 338 GLU A O 1
ATOM 2801 N N . VAL A 1 339 ? -30.813 -7.173 15.445 1.00 96.75 339 VAL A N 1
ATOM 2802 C CA . VAL A 1 339 ? -31.501 -5.869 15.369 1.00 96.75 339 VAL A CA 1
ATOM 2803 C C . VAL A 1 339 ? -31.432 -5.110 16.697 1.00 96.75 339 VAL A C 1
ATOM 2805 O O . VAL A 1 339 ? -31.483 -3.886 16.712 1.00 96.75 339 VAL A O 1
ATOM 2808 N N . TYR A 1 340 ? -31.323 -5.834 17.811 1.00 97.06 340 TYR A N 1
ATOM 2809 C CA . TYR A 1 340 ? -31.387 -5.272 19.154 1.00 97.06 340 TYR A CA 1
ATOM 2810 C C . TYR A 1 340 ? -30.118 -5.593 19.943 1.00 97.06 340 TYR A C 1
ATOM 2812 O O . TYR A 1 340 ? -29.534 -6.663 19.772 1.00 97.06 340 TYR A O 1
ATOM 2820 N N . ASP A 1 341 ? -29.729 -4.688 20.836 1.00 95.81 341 ASP A N 1
ATOM 2821 C CA . ASP A 1 341 ? -28.650 -4.893 21.794 1.00 95.81 341 ASP A CA 1
ATOM 2822 C C . ASP A 1 341 ? -29.028 -5.903 22.895 1.00 95.81 341 ASP A C 1
ATOM 2824 O O . ASP A 1 341 ? -30.148 -6.426 22.969 1.00 95.81 341 ASP A O 1
ATOM 2828 N N . ARG A 1 342 ? -28.086 -6.162 23.811 1.00 93.19 342 ARG A N 1
ATOM 2829 C CA . ARG A 1 342 ? -28.295 -7.083 24.943 1.00 93.19 342 ARG A CA 1
ATOM 2830 C C . ARG A 1 342 ? -29.425 -6.668 25.896 1.00 93.19 342 ARG A C 1
ATOM 2832 O O . ARG A 1 342 ? -29.913 -7.512 26.645 1.00 93.19 342 ARG A O 1
ATOM 2839 N N . TYR A 1 343 ? -29.834 -5.400 25.878 1.00 94.25 343 TYR A N 1
ATOM 2840 C CA . TYR A 1 343 ? -30.920 -4.857 26.695 1.00 94.25 343 TYR A CA 1
ATOM 2841 C C . TYR A 1 343 ? -32.243 -4.751 25.925 1.00 94.25 343 TYR A C 1
ATOM 2843 O O . TYR A 1 343 ? -33.269 -4.420 26.519 1.00 94.25 343 TYR A O 1
ATOM 2851 N N . GLY A 1 344 ? -32.246 -5.084 24.633 1.00 96.00 344 GLY A N 1
ATOM 2852 C CA . GLY A 1 344 ? -33.417 -5.093 23.771 1.00 96.00 344 GLY A CA 1
ATOM 2853 C C . GLY A 1 344 ? -33.705 -3.770 23.064 1.00 96.00 344 GLY A C 1
ATOM 2854 O O . GLY A 1 344 ? -34.825 -3.630 22.577 1.00 96.00 344 GLY A O 1
ATOM 2855 N N . PHE A 1 345 ? -32.768 -2.820 23.014 1.00 97.62 345 PHE A N 1
ATOM 2856 C CA . PHE A 1 345 ? -32.899 -1.571 22.250 1.00 97.62 345 PHE A CA 1
ATOM 2857 C C . PHE A 1 345 ? -32.343 -1.723 20.844 1.00 97.62 345 PHE A C 1
ATOM 2859 O O . PHE A 1 345 ? -31.369 -2.438 20.656 1.00 97.62 345 PHE A O 1
ATOM 2866 N N . ASP A 1 346 ? -32.952 -1.069 19.861 1.00 97.06 346 ASP A N 1
ATOM 2867 C CA . ASP A 1 346 ? -32.399 -0.970 18.511 1.00 97.06 346 ASP A CA 1
ATOM 2868 C C . ASP A 1 346 ? -31.387 0.186 18.392 1.00 97.06 346 ASP A C 1
ATOM 2870 O O . ASP A 1 346 ? -31.047 0.870 19.369 1.00 97.06 346 ASP A O 1
ATOM 2874 N N . TYR A 1 347 ? -30.908 0.412 17.169 1.00 95.12 347 TYR A N 1
ATOM 2875 C CA . TYR A 1 347 ? -29.987 1.498 16.840 1.00 95.12 347 TYR A CA 1
ATOM 2876 C C . TYR A 1 347 ? -30.524 2.891 17.211 1.00 95.12 347 TYR A C 1
ATOM 2878 O O . TYR A 1 347 ? -29.764 3.747 17.665 1.00 95.12 347 TYR A O 1
ATOM 2886 N N . TYR A 1 348 ? -31.837 3.111 17.115 1.00 94.38 348 TYR A N 1
ATOM 2887 C CA . TYR A 1 348 ? -32.481 4.377 17.479 1.00 94.38 348 TYR A CA 1
ATOM 2888 C C . TYR A 1 348 ? -32.807 4.473 18.975 1.00 94.38 348 TYR A C 1
ATOM 2890 O O . TYR A 1 348 ? -33.392 5.457 19.428 1.00 94.38 348 TYR A O 1
ATOM 2898 N N . GLY A 1 349 ? -32.425 3.463 19.760 1.00 95.19 349 GLY A N 1
ATOM 2899 C CA . GLY A 1 349 ? -32.681 3.414 21.190 1.00 95.19 349 GLY A CA 1
ATOM 2900 C C . GLY A 1 349 ? -34.128 3.065 21.522 1.00 95.19 349 GLY A C 1
ATOM 2901 O O . GLY A 1 349 ? -34.571 3.373 22.623 1.00 95.19 349 GLY A O 1
ATOM 2902 N N . ILE A 1 350 ? -34.876 2.431 20.614 1.00 97.56 350 ILE A N 1
ATOM 2903 C CA . ILE A 1 350 ? -36.244 1.967 20.855 1.00 97.56 350 ILE A CA 1
ATOM 2904 C C . ILE A 1 350 ? -36.219 0.516 21.327 1.00 97.56 350 ILE A C 1
ATOM 2906 O O . ILE A 1 350 ? -35.662 -0.374 20.687 1.00 97.56 350 ILE A O 1
ATOM 2910 N N . HIS A 1 351 ? -36.841 0.255 22.474 1.00 97.88 351 HIS A N 1
ATOM 2911 C CA . HIS A 1 351 ? -36.858 -1.070 23.073 1.00 97.88 351 HIS A CA 1
ATOM 2912 C C . HIS A 1 351 ? -37.932 -1.966 22.448 1.00 97.88 351 HIS A C 1
ATOM 2914 O O . HIS A 1 351 ? -39.124 -1.643 22.457 1.00 97.88 351 HIS A O 1
ATOM 2920 N N . ARG A 1 352 ? -37.522 -3.159 21.999 1.00 96.44 352 ARG A N 1
ATOM 2921 C CA . ARG A 1 352 ? -38.319 -4.126 21.221 1.00 96.44 352 ARG A CA 1
ATOM 2922 C C . ARG A 1 352 ? -39.696 -4.446 21.795 1.00 96.44 352 ARG A C 1
ATOM 2924 O O . ARG A 1 352 ? -40.611 -4.797 21.065 1.00 96.44 352 ARG A O 1
ATOM 2931 N N . THR A 1 353 ? -39.828 -4.394 23.121 1.00 95.38 353 THR A N 1
ATOM 2932 C CA . THR A 1 353 ? -41.052 -4.837 23.805 1.00 95.38 353 THR A CA 1
ATOM 2933 C C . THR A 1 353 ? -41.984 -3.695 24.176 1.00 95.38 353 THR A C 1
ATOM 2935 O O . THR A 1 353 ? -43.191 -3.885 24.263 1.00 95.38 353 THR A O 1
ATOM 2938 N N . THR A 1 354 ? -41.420 -2.538 24.499 1.00 95.06 354 THR A N 1
ATOM 2939 C CA . THR A 1 354 ? -42.179 -1.378 24.986 1.00 95.06 354 THR A CA 1
ATOM 2940 C C . THR A 1 354 ? -42.499 -0.419 23.848 1.00 95.06 354 THR A C 1
ATOM 2942 O O . THR A 1 354 ? -43.439 0.355 23.982 1.00 95.06 354 THR A O 1
ATOM 2945 N N . GLY A 1 355 ? -41.747 -0.469 22.740 1.00 95.44 355 GLY A N 1
ATOM 2946 C CA . GLY A 1 355 ? -41.895 0.456 21.617 1.00 95.44 355 GLY A CA 1
ATOM 2947 C C . GLY A 1 355 ? -41.538 1.898 21.982 1.00 95.44 355 GLY A C 1
ATOM 2948 O O . GLY A 1 355 ? -41.950 2.826 21.296 1.00 95.44 355 GLY A O 1
ATOM 2949 N N . THR A 1 356 ? -40.813 2.102 23.083 1.00 95.44 356 THR A N 1
ATOM 2950 C CA . THR A 1 356 ? -40.386 3.416 23.575 1.00 95.44 356 THR A CA 1
ATOM 2951 C C . THR A 1 356 ? -38.879 3.426 23.793 1.00 95.44 356 THR A C 1
ATOM 2953 O O . THR A 1 356 ? -38.231 2.382 23.745 1.00 95.44 356 THR A O 1
ATOM 2956 N N . PHE A 1 357 ? -38.322 4.595 24.111 1.00 95.62 357 PHE A N 1
ATOM 2957 C CA . PHE A 1 357 ? -36.914 4.734 24.490 1.00 95.62 357 PHE A CA 1
ATOM 2958 C C . PHE A 1 357 ? -36.560 4.109 25.853 1.00 95.62 357 PHE A C 1
ATOM 2960 O O . PHE A 1 357 ? -35.431 4.244 26.314 1.00 95.62 357 PHE A O 1
ATOM 2967 N N . LEU A 1 358 ? -37.520 3.455 26.520 1.00 96.62 358 LEU A N 1
ATOM 2968 C CA . LEU A 1 358 ? -37.363 2.852 27.840 1.00 96.62 358 LEU A CA 1
ATOM 2969 C C . LEU A 1 358 ? -37.692 1.363 27.809 1.00 96.62 358 LEU A C 1
ATOM 2971 O O . LEU A 1 358 ? -38.670 0.955 27.187 1.00 96.62 358 LEU A O 1
ATOM 2975 N N . ASN A 1 359 ? -36.950 0.549 28.554 1.00 95.88 359 ASN A N 1
ATOM 2976 C CA . ASN A 1 359 ? -37.310 -0.845 28.794 1.00 95.88 359 ASN A CA 1
ATOM 2977 C C . ASN A 1 359 ? -38.459 -0.972 29.820 1.00 95.88 359 ASN A C 1
ATOM 2979 O O . ASN A 1 359 ? -38.958 0.011 30.371 1.00 95.88 359 ASN A O 1
ATOM 2983 N N . ARG A 1 360 ? -38.884 -2.209 30.117 1.00 95.00 360 ARG A N 1
ATOM 2984 C CA . ARG A 1 360 ? -39.964 -2.491 31.093 1.00 95.00 360 ARG A CA 1
ATOM 2985 C C . ARG A 1 360 ? -39.662 -2.030 32.523 1.00 95.00 360 ARG A C 1
ATOM 2987 O O . ARG A 1 360 ? -40.567 -1.982 33.344 1.00 95.00 360 ARG A O 1
ATOM 2994 N N . ASN A 1 361 ? -38.404 -1.717 32.802 1.00 94.25 361 ASN A N 1
ATOM 2995 C CA . ASN A 1 361 ? -37.904 -1.307 34.106 1.00 94.25 361 ASN A CA 1
ATOM 2996 C C . ASN A 1 361 ? -37.589 0.198 34.131 1.00 94.25 361 ASN A C 1
ATOM 2998 O O . ASN A 1 361 ? -36.953 0.674 35.061 1.00 94.25 361 ASN A O 1
ATOM 3002 N N . HIS A 1 362 ? -38.034 0.930 33.102 1.00 95.75 362 HIS A N 1
ATOM 3003 C CA . HIS A 1 362 ? -37.894 2.376 32.947 1.00 95.75 362 HIS A CA 1
ATOM 3004 C C . HIS A 1 362 ? -36.448 2.875 32.817 1.00 95.75 362 HIS A C 1
ATOM 3006 O O . HIS A 1 362 ? -36.163 4.024 33.150 1.00 95.75 362 HIS A O 1
ATOM 3012 N N . PHE A 1 363 ? -35.547 2.040 32.294 1.00 97.06 363 PHE A N 1
ATOM 3013 C CA . PHE A 1 363 ? -34.210 2.472 31.882 1.00 97.06 363 PHE A CA 1
ATOM 3014 C C . PHE A 1 363 ? -34.164 2.756 30.389 1.00 97.06 363 PHE A C 1
ATOM 3016 O O . PHE A 1 363 ? -34.804 2.026 29.632 1.00 97.06 363 PHE A O 1
ATOM 3023 N N . ASN A 1 364 ? -33.393 3.756 29.963 1.00 96.31 364 ASN A N 1
ATOM 3024 C CA . ASN A 1 364 ? -33.023 3.928 28.554 1.00 96.31 364 ASN A CA 1
ATOM 3025 C C . ASN A 1 364 ? -31.845 3.007 28.169 1.00 96.31 364 ASN A C 1
ATOM 3027 O O . ASN A 1 364 ? -31.317 2.279 29.012 1.00 96.31 364 ASN A O 1
ATOM 3031 N N . ARG A 1 365 ? -31.413 3.052 26.903 1.00 95.50 365 ARG A N 1
ATOM 3032 C CA . ARG A 1 365 ? -30.257 2.279 26.409 1.00 95.50 365 ARG A CA 1
ATOM 3033 C C . ARG A 1 365 ? -28.953 2.585 27.156 1.00 95.50 365 ARG A C 1
ATOM 3035 O O . ARG A 1 365 ? -28.132 1.694 27.344 1.00 95.50 365 ARG A O 1
ATOM 3042 N N . ASP A 1 366 ? -28.792 3.818 27.627 1.00 94.44 366 ASP A N 1
ATOM 3043 C CA . ASP A 1 366 ? -27.622 4.268 28.389 1.00 94.44 366 ASP A CA 1
ATOM 3044 C C . ASP A 1 366 ? -27.675 3.864 29.873 1.00 94.44 366 ASP A C 1
ATOM 3046 O O . ASP A 1 366 ? -26.758 4.168 30.643 1.00 94.44 366 ASP A O 1
ATOM 3050 N N . GLY A 1 367 ? -28.749 3.197 30.306 1.00 94.56 367 GLY A N 1
ATOM 3051 C CA . GLY A 1 367 ? -28.958 2.778 31.688 1.00 94.56 367 GLY A CA 1
ATOM 3052 C C . GLY A 1 367 ? -29.396 3.898 32.636 1.00 94.56 367 GLY A C 1
ATOM 3053 O O . GLY A 1 367 ? -29.295 3.726 33.847 1.00 94.56 367 GLY A O 1
ATOM 3054 N N . ASP A 1 368 ? -29.873 5.037 32.133 1.00 97.00 368 ASP A N 1
ATOM 3055 C CA . ASP A 1 368 ? -30.487 6.086 32.955 1.00 97.00 368 ASP A CA 1
ATOM 3056 C C . ASP A 1 368 ? -31.904 5.702 33.367 1.00 97.00 368 ASP A C 1
ATOM 3058 O O . ASP A 1 368 ? -32.707 5.277 32.532 1.00 97.00 368 ASP A O 1
ATOM 3062 N N . TYR A 1 369 ? -32.226 5.901 34.644 1.00 97.44 369 TYR A N 1
ATOM 3063 C CA . TYR A 1 369 ? -33.530 5.583 35.212 1.00 97.44 369 TYR A CA 1
ATOM 3064 C C . TYR A 1 369 ? -34.519 6.748 35.093 1.00 97.44 369 TYR A C 1
ATOM 3066 O O . TYR A 1 369 ? -34.231 7.889 35.478 1.00 97.44 369 TYR A O 1
ATOM 3074 N N . TYR A 1 370 ? -35.728 6.442 34.624 1.00 96.88 370 TYR A N 1
ATOM 3075 C CA . TYR A 1 370 ? -36.823 7.389 34.449 1.00 96.88 370 TYR A CA 1
ATOM 3076 C C . TYR A 1 370 ? -38.015 7.040 35.337 1.00 96.88 370 TYR A C 1
ATOM 3078 O O . TYR A 1 370 ? -38.366 5.882 35.545 1.00 96.88 370 TYR A O 1
ATOM 3086 N N . VAL A 1 371 ? -38.706 8.075 35.808 1.00 94.81 371 VAL A N 1
ATOM 3087 C CA . VAL A 1 371 ? -39.966 7.935 36.547 1.00 94.81 371 VAL A CA 1
ATOM 3088 C C . VAL A 1 371 ? -41.080 8.702 35.855 1.00 94.81 371 VAL A C 1
ATOM 3090 O O . VAL A 1 371 ? -40.864 9.781 35.298 1.00 94.81 371 VAL A O 1
ATOM 3093 N N . LEU A 1 372 ? -42.289 8.151 35.896 1.00 92.50 372 LEU A N 1
ATOM 3094 C CA . LEU A 1 372 ? -43.464 8.786 35.316 1.00 92.50 372 LEU A CA 1
ATOM 3095 C C . LEU A 1 372 ? -44.008 9.840 36.287 1.00 92.50 372 LEU A C 1
ATOM 3097 O O . LEU A 1 372 ? -44.436 9.506 37.392 1.00 92.50 372 LEU A O 1
ATOM 3101 N N . LYS A 1 373 ? -44.010 11.111 35.883 1.00 90.75 373 LYS A N 1
ATOM 3102 C CA . LYS A 1 373 ? -44.593 12.218 36.654 1.00 90.75 373 LYS A CA 1
ATOM 3103 C C . LYS A 1 373 ? -45.833 12.759 35.957 1.00 90.75 373 LYS A C 1
ATOM 3105 O O . LYS A 1 373 ? -45.931 12.741 34.736 1.00 90.75 373 LYS A O 1
ATOM 3110 N N . THR A 1 374 ? -46.787 13.237 36.752 1.00 90.44 374 THR A N 1
ATOM 3111 C CA . THR A 1 374 ? -47.979 13.922 36.237 1.00 90.44 374 THR A CA 1
ATOM 3112 C C . THR A 1 374 ? -47.736 15.424 36.311 1.00 90.44 374 THR A C 1
ATOM 3114 O O . THR A 1 374 ? -47.405 15.943 37.378 1.00 90.44 374 THR A O 1
ATOM 3117 N N . THR A 1 375 ? -47.852 16.121 35.186 1.00 83.88 375 THR A N 1
ATOM 3118 C CA . THR A 1 375 ? -47.739 17.580 35.136 1.00 83.88 375 THR A CA 1
ATOM 3119 C C . THR A 1 375 ? -48.929 18.229 35.856 1.00 83.88 375 THR A C 1
ATOM 3121 O O . THR A 1 375 ? -49.976 17.594 36.011 1.00 83.88 375 THR A O 1
ATOM 3124 N N . PRO A 1 376 ? -48.847 19.518 36.240 1.00 82.25 376 PRO A N 1
ATOM 3125 C CA . PRO A 1 376 ? -49.992 20.243 36.806 1.00 82.25 376 PRO A CA 1
ATOM 3126 C C . PRO A 1 376 ? -51.241 20.260 35.905 1.00 82.25 376 PRO A C 1
ATOM 3128 O O . PRO A 1 376 ? -52.335 20.539 36.381 1.00 82.25 376 PRO A O 1
ATOM 3131 N N . ARG A 1 377 ? -51.085 19.963 34.606 1.00 85.00 377 ARG A N 1
ATOM 3132 C CA . ARG A 1 377 ? -52.168 19.866 33.615 1.00 85.00 377 ARG A CA 1
ATOM 3133 C C . ARG A 1 377 ? -52.743 18.448 33.467 1.00 85.00 377 ARG A C 1
ATOM 3135 O O . ARG A 1 377 ? -53.629 18.249 32.646 1.00 85.00 377 ARG A O 1
ATOM 3142 N N . GLY A 1 378 ? -52.261 17.473 34.241 1.00 85.00 378 GLY A N 1
ATOM 3143 C CA . GLY A 1 378 ? -52.725 16.081 34.201 1.00 85.00 378 GLY A CA 1
ATOM 3144 C C . GLY A 1 378 ? -52.033 15.192 33.160 1.00 85.00 378 GLY A C 1
ATOM 3145 O O . GLY A 1 378 ? -52.393 14.024 33.024 1.00 85.00 378 GLY A O 1
ATOM 3146 N N . GLU A 1 379 ? -51.033 15.701 32.438 1.00 88.88 379 GLU A N 1
ATOM 3147 C CA . GLU A 1 379 ? -50.294 14.929 31.431 1.00 88.88 379 GLU A CA 1
ATOM 3148 C C . GLU A 1 379 ? -49.211 14.071 32.093 1.00 88.88 379 GLU A C 1
ATOM 3150 O O . GLU A 1 379 ? -48.522 14.528 33.003 1.00 88.88 379 GLU A O 1
ATOM 3155 N N . LYS A 1 380 ? -49.030 12.829 31.637 1.00 88.75 380 LYS A N 1
ATOM 3156 C CA . LYS A 1 380 ? -47.983 11.932 32.143 1.00 88.75 380 LYS A CA 1
ATOM 3157 C C . LYS A 1 380 ? -46.719 12.070 31.297 1.00 88.75 380 LYS A C 1
ATOM 3159 O O . LYS A 1 380 ? -46.767 11.834 30.094 1.00 88.75 380 LYS A O 1
ATOM 3164 N N . THR A 1 381 ? -45.593 12.401 31.922 1.00 91.62 381 THR A N 1
ATOM 3165 C CA . THR A 1 381 ? -44.293 12.549 31.254 1.00 91.62 381 THR A CA 1
ATOM 3166 C C . THR A 1 381 ? -43.210 11.750 31.975 1.00 91.62 381 THR A C 1
ATOM 3168 O O . THR A 1 381 ? -43.203 11.643 33.203 1.00 91.62 381 THR A O 1
ATOM 3171 N N . TRP A 1 382 ? -42.296 11.152 31.211 1.00 92.31 382 TRP A N 1
ATOM 3172 C CA . TRP A 1 382 ? -41.118 10.485 31.761 1.00 92.31 382 TRP A CA 1
ATOM 3173 C C . TRP A 1 382 ? -40.065 11.525 32.126 1.00 92.31 382 TRP A C 1
ATOM 3175 O O . TRP A 1 382 ? -39.703 12.361 31.301 1.00 92.31 382 TRP A O 1
ATOM 3185 N N . VAL A 1 383 ? -39.564 11.467 33.356 1.00 93.25 383 VAL A N 1
ATOM 3186 C CA . VAL A 1 383 ? -38.546 12.388 33.866 1.00 93.25 383 VAL A CA 1
ATOM 3187 C C . VAL A 1 383 ? -37.314 11.585 34.260 1.00 93.25 383 VAL A C 1
ATOM 3189 O O . VAL A 1 383 ? -37.424 10.656 35.061 1.00 93.25 383 VAL A O 1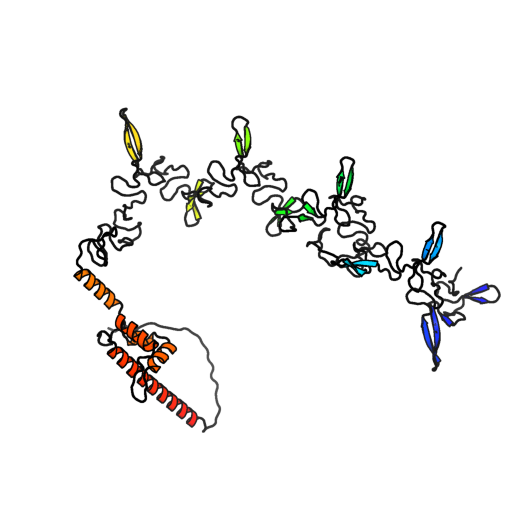
ATOM 3192 N N . ASN A 1 384 ? -36.157 11.947 33.696 1.00 94.62 384 ASN A N 1
ATOM 3193 C CA . ASN A 1 384 ? -34.869 11.360 34.065 1.00 94.62 384 ASN A CA 1
ATOM 3194 C C . ASN A 1 384 ? -34.572 11.705 35.532 1.00 94.62 384 ASN A C 1
ATOM 3196 O O . ASN A 1 384 ? -34.709 12.857 35.948 1.00 94.62 384 ASN A O 1
ATOM 3200 N N . THR A 1 385 ? -34.203 10.703 36.322 1.00 93.94 385 THR A N 1
ATOM 3201 C CA . THR A 1 385 ? -33.892 10.871 37.747 1.00 93.94 385 THR A CA 1
ATOM 3202 C C . THR A 1 385 ? -32.463 11.347 38.011 1.00 93.94 385 THR A C 1
ATOM 3204 O O . THR A 1 385 ? -32.167 11.756 39.130 1.00 93.94 385 THR A O 1
ATOM 3207 N N . GLY A 1 386 ? -31.578 11.287 37.012 1.00 93.31 386 GLY A N 1
ATOM 3208 C CA . GLY A 1 386 ? -30.132 11.455 37.166 1.00 93.31 386 GLY A CA 1
ATOM 3209 C C . GLY A 1 386 ? -29.434 10.232 37.775 1.00 93.31 386 GLY A C 1
ATOM 3210 O O . GLY A 1 386 ? -28.228 10.271 37.998 1.00 93.31 386 GLY A O 1
ATOM 3211 N N . SER A 1 387 ? -30.176 9.155 38.054 1.00 95.12 387 SER A N 1
ATOM 3212 C CA . SER A 1 387 ? -29.666 7.914 38.636 1.00 95.12 387 SER A CA 1
ATOM 3213 C C . SER A 1 387 ? -29.490 6.833 37.568 1.00 95.12 387 SER A C 1
ATOM 3215 O O . SER A 1 387 ? -30.317 6.697 36.666 1.00 95.12 387 SER A O 1
ATOM 3217 N N . LYS A 1 388 ? -28.448 6.009 37.721 1.00 96.12 388 LYS A N 1
ATOM 3218 C CA . LYS A 1 388 ? -28.270 4.738 36.989 1.00 96.12 388 LYS A CA 1
ATOM 3219 C C . LYS A 1 388 ? -28.965 3.549 37.666 1.00 96.12 388 LYS A C 1
ATOM 3221 O O . LYS A 1 388 ? -28.872 2.425 37.184 1.00 96.12 388 LYS A O 1
ATOM 3226 N N . TYR A 1 389 ? -29.640 3.799 38.785 1.00 95.69 389 TYR A N 1
ATOM 3227 C CA . TYR A 1 389 ? -30.305 2.804 39.620 1.00 95.69 389 TYR A CA 1
ATOM 3228 C C . TYR A 1 389 ? -31.784 3.154 39.791 1.00 95.69 389 TYR A C 1
ATOM 3230 O O . TYR A 1 389 ? -32.132 4.333 39.930 1.00 95.69 389 TYR A O 1
ATOM 3238 N N . ASP A 1 390 ? -32.636 2.131 39.787 1.00 94.94 390 ASP A N 1
ATOM 3239 C CA . ASP A 1 390 ? -34.067 2.255 40.044 1.00 94.94 390 ASP A CA 1
ATOM 3240 C C . ASP A 1 390 ? -34.358 2.550 41.524 1.00 94.94 390 ASP A C 1
ATOM 3242 O O . ASP A 1 390 ? -33.462 2.698 42.357 1.00 94.94 390 ASP A O 1
ATOM 3246 N N . SER A 1 391 ? -35.643 2.654 41.872 1.00 93.12 391 SER A N 1
ATOM 3247 C CA . SER A 1 391 ? -36.068 2.886 43.256 1.00 93.12 391 SER A CA 1
ATOM 3248 C C . SER A 1 391 ? -35.741 1.736 44.214 1.00 93.12 391 SER A C 1
ATOM 3250 O O . SER A 1 391 ? -35.815 1.939 45.422 1.00 93.12 391 SER A O 1
ATOM 3252 N N . GLU A 1 392 ? -35.419 0.544 43.701 1.00 92.00 392 GLU A N 1
ATOM 3253 C CA . GLU A 1 392 ? -34.958 -0.599 44.498 1.00 92.00 392 GLU A CA 1
ATOM 3254 C C . GLU A 1 392 ? -33.421 -0.654 44.599 1.00 92.00 392 GLU A C 1
ATOM 3256 O O . GLU A 1 392 ? -32.893 -1.512 45.300 1.00 92.00 392 GLU A O 1
ATOM 3261 N N . GLY A 1 393 ? -32.698 0.264 43.945 1.00 93.38 393 GLY A N 1
ATOM 3262 C CA . GLY A 1 393 ? -31.239 0.332 43.983 1.00 93.38 393 GLY A CA 1
ATOM 3263 C C . GLY A 1 393 ? -30.537 -0.546 42.947 1.00 93.38 393 GLY A C 1
ATOM 3264 O O . GLY A 1 393 ? -29.331 -0.743 43.067 1.00 93.38 393 GLY A O 1
ATOM 3265 N N . TYR A 1 394 ? -31.246 -1.044 41.927 1.00 94.50 394 TYR A N 1
ATOM 3266 C CA . TYR A 1 394 ? -30.676 -1.890 40.874 1.00 94.50 394 TYR A CA 1
ATOM 3267 C C . TYR A 1 394 ? -30.539 -1.140 39.550 1.00 94.50 394 TYR A C 1
ATOM 3269 O O . TYR A 1 394 ? -31.392 -0.335 39.194 1.00 94.50 394 TYR A O 1
ATOM 3277 N N . ASN A 1 395 ? -29.484 -1.420 38.793 1.00 95.38 395 ASN A N 1
ATOM 3278 C CA . ASN A 1 395 ? -29.244 -0.844 37.472 1.00 95.38 395 ASN A CA 1
ATOM 3279 C C . ASN A 1 395 ? -29.959 -1.624 36.345 1.00 95.38 395 ASN A C 1
ATOM 3281 O O . ASN A 1 395 ? -30.718 -2.572 36.583 1.00 95.38 395 ASN A O 1
ATOM 3285 N N . ILE A 1 396 ? -29.689 -1.248 35.090 1.00 94.00 396 ILE A N 1
ATOM 3286 C CA . ILE A 1 396 ? -30.247 -1.910 33.899 1.00 94.00 396 ILE A CA 1
ATOM 3287 C C . ILE A 1 396 ? -29.895 -3.407 33.797 1.00 94.00 396 ILE A C 1
ATOM 3289 O O . ILE A 1 396 ? -30.725 -4.194 33.339 1.00 94.00 396 ILE A O 1
ATOM 3293 N N . ASP A 1 397 ? -28.722 -3.815 34.292 1.00 91.75 397 ASP A N 1
ATOM 3294 C CA . ASP A 1 397 ? -28.276 -5.215 34.394 1.00 91.75 397 ASP A CA 1
ATOM 3295 C C . ASP A 1 397 ? -28.912 -5.971 35.574 1.00 91.75 397 ASP A C 1
ATOM 3297 O O . ASP A 1 397 ? -28.666 -7.164 35.755 1.00 91.75 397 ASP A O 1
ATOM 3301 N N . ARG A 1 398 ? -29.754 -5.301 36.371 1.00 92.69 398 ARG A N 1
ATOM 3302 C CA . ARG A 1 398 ? -30.347 -5.817 37.615 1.00 92.69 398 ARG A CA 1
ATOM 3303 C C . ARG A 1 398 ? -29.326 -6.100 38.711 1.00 92.69 398 ARG A C 1
ATOM 3305 O O . ARG A 1 398 ? -29.508 -7.034 39.492 1.00 92.69 398 ARG A O 1
ATOM 3312 N N . LEU A 1 399 ? -28.286 -5.274 38.773 1.00 92.94 399 LEU A N 1
ATOM 3313 C CA . LEU A 1 399 ? -27.237 -5.313 39.785 1.00 92.94 399 LEU A CA 1
ATOM 3314 C C . LEU A 1 399 ? -27.291 -4.062 40.664 1.00 92.94 399 LEU A C 1
ATOM 3316 O O . LEU A 1 399 ? -27.600 -2.976 40.176 1.00 92.94 399 LEU A O 1
ATOM 3320 N N . ASP A 1 400 ? -27.013 -4.222 41.952 1.00 92.50 400 ASP A N 1
ATOM 3321 C CA . ASP A 1 400 ? -26.870 -3.110 42.885 1.00 92.50 400 ASP A CA 1
ATOM 3322 C C . ASP A 1 400 ? -25.537 -2.364 42.683 1.00 92.50 400 ASP A C 1
ATOM 3324 O O . ASP A 1 400 ? -24.742 -2.681 41.793 1.00 92.50 400 ASP A O 1
ATOM 3328 N N . GLN A 1 401 ? -25.280 -1.356 43.519 1.00 91.50 401 GLN A N 1
ATOM 3329 C CA . GLN A 1 401 ? -24.052 -0.553 43.463 1.00 91.50 401 GLN A CA 1
ATOM 3330 C C . GLN A 1 401 ? -22.772 -1.356 43.719 1.00 91.50 401 GLN A C 1
ATOM 3332 O O . GLN A 1 401 ? -21.700 -0.946 43.281 1.00 91.50 401 GLN A O 1
ATOM 3337 N N . ARG A 1 402 ? -22.880 -2.496 44.409 1.00 88.94 402 ARG A N 1
ATOM 3338 C CA . ARG A 1 402 ? -21.778 -3.421 44.682 1.00 88.94 402 ARG A CA 1
ATOM 3339 C C . ARG A 1 402 ? -21.692 -4.534 43.633 1.00 88.94 402 ARG A C 1
ATOM 3341 O O . ARG A 1 402 ? -20.882 -5.439 43.778 1.00 88.94 402 ARG A O 1
ATOM 3348 N N . GLY A 1 403 ? -22.500 -4.488 42.572 1.00 89.75 403 GLY A N 1
ATOM 3349 C CA . GLY A 1 403 ? -22.487 -5.472 41.493 1.00 89.75 403 GLY A CA 1
ATOM 3350 C C . GLY A 1 403 ? -23.257 -6.759 41.797 1.00 89.75 403 GLY A C 1
ATOM 3351 O O . GLY A 1 403 ? -23.129 -7.722 41.040 1.00 89.75 403 GLY A O 1
ATOM 3352 N N . PHE A 1 404 ? -24.067 -6.813 42.857 1.00 91.06 404 PHE A N 1
ATOM 3353 C CA . PHE A 1 404 ? -24.872 -7.987 43.188 1.00 91.06 404 PHE A CA 1
ATOM 3354 C C . PHE A 1 404 ? -26.258 -7.927 42.566 1.00 91.06 404 PHE A C 1
ATOM 3356 O O . PHE A 1 404 ? -26.978 -6.937 42.646 1.00 91.06 404 PHE A O 1
ATOM 3363 N N . SER A 1 405 ? -26.682 -9.047 41.993 1.00 90.38 405 SER A N 1
ATOM 3364 C CA . SER A 1 405 ? -28.086 -9.236 41.639 1.00 90.38 405 SER A CA 1
ATOM 3365 C C . SER A 1 405 ? -28.962 -9.383 42.883 1.00 90.38 405 SER A C 1
ATOM 3367 O O . SER A 1 405 ? -28.489 -9.756 43.957 1.00 90.38 405 SER A O 1
ATOM 3369 N N . LYS A 1 406 ? -30.277 -9.224 42.710 1.00 87.12 406 LYS A N 1
ATOM 3370 C CA . LYS A 1 406 ? -31.282 -9.456 43.765 1.00 87.12 406 LYS A CA 1
ATOM 3371 C C . LYS A 1 406 ? -31.196 -10.840 44.434 1.00 87.12 406 LYS A C 1
ATOM 3373 O O . LYS A 1 406 ? -31.617 -10.997 45.573 1.00 87.12 406 LYS A O 1
ATOM 3378 N N . ASN A 1 407 ? -30.617 -11.833 43.753 1.00 84.75 407 ASN A N 1
ATOM 3379 C CA . ASN A 1 407 ? -30.418 -13.189 44.279 1.00 84.75 407 ASN A CA 1
ATOM 3380 C C . ASN A 1 407 ? -29.050 -13.394 44.969 1.00 84.75 407 ASN A C 1
ATOM 3382 O O . ASN A 1 407 ? -28.734 -14.518 45.368 1.00 84.75 407 ASN A O 1
ATOM 3386 N N . GLY A 1 408 ? -28.230 -12.345 45.097 1.00 83.25 408 GLY A N 1
ATOM 3387 C CA . GLY A 1 408 ? -26.914 -12.381 45.744 1.00 83.25 408 GLY A CA 1
ATOM 3388 C C . GLY A 1 408 ? -25.776 -12.908 44.864 1.00 83.25 408 GLY A C 1
ATOM 3389 O O . GLY A 1 408 ? -24.771 -13.377 45.386 1.00 83.25 408 GLY A O 1
ATOM 3390 N N . TYR A 1 409 ? -25.935 -12.880 43.538 1.00 83.81 409 TYR A N 1
ATOM 3391 C CA . TYR A 1 409 ? -24.879 -13.248 42.586 1.00 83.81 409 TYR A CA 1
ATOM 3392 C C . TYR A 1 409 ? -24.106 -12.020 42.107 1.00 83.81 409 TYR A C 1
ATOM 3394 O O . TYR A 1 409 ? -24.728 -11.093 41.583 1.00 83.81 409 TYR A O 1
ATOM 3402 N N . TYR A 1 410 ? -22.781 -12.045 42.236 1.00 83.94 410 TYR A N 1
ATOM 3403 C CA . TYR A 1 410 ? -21.878 -10.972 41.821 1.00 83.94 410 TYR A CA 1
ATOM 3404 C C . TYR A 1 410 ? -21.679 -10.972 40.297 1.00 83.94 410 TYR A C 1
ATOM 3406 O O . TYR A 1 410 ? -21.363 -12.001 39.689 1.00 83.94 410 TYR A O 1
ATOM 3414 N N . HIS A 1 411 ? -21.937 -9.825 39.661 1.00 81.06 411 HIS A N 1
ATOM 3415 C CA . HIS A 1 411 ? -21.973 -9.620 38.207 1.00 81.06 411 HIS A CA 1
ATOM 3416 C C . HIS A 1 411 ? -22.791 -10.670 37.436 1.00 81.06 411 HIS A C 1
ATOM 3418 O O . HIS A 1 411 ? -22.459 -11.033 36.306 1.00 81.06 411 HIS A O 1
ATOM 3424 N N . GLY A 1 412 ? -23.847 -11.205 38.061 1.00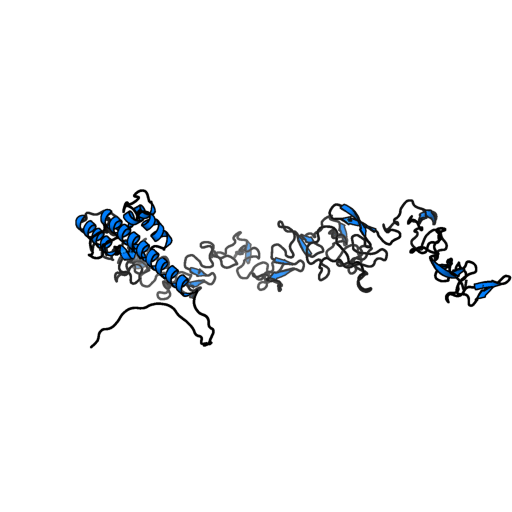 65.38 412 GLY A N 1
ATOM 3425 C CA . GLY A 1 412 ? -24.699 -12.235 37.461 1.00 65.38 412 GLY A CA 1
ATOM 3426 C C . GLY A 1 412 ? -24.002 -13.581 37.206 1.00 65.38 412 GLY A C 1
ATOM 3427 O O . GLY A 1 412 ? -24.563 -14.431 36.517 1.00 65.38 412 GLY A O 1
ATOM 3428 N N . ARG A 1 413 ? -22.796 -13.799 37.749 1.00 71.19 413 ARG A N 1
ATOM 3429 C CA . ARG A 1 413 ? -22.085 -15.089 37.716 1.00 71.19 413 ARG A CA 1
ATOM 3430 C C . ARG A 1 413 ? -22.453 -15.910 38.953 1.00 71.19 413 ARG A C 1
ATOM 3432 O O . ARG A 1 413 ? -22.883 -15.350 39.949 1.00 71.19 413 ARG A O 1
ATOM 3439 N N . GLN A 1 414 ? -22.206 -17.223 38.962 1.00 74.00 414 GLN A N 1
ATOM 3440 C CA . GLN A 1 414 ? -22.458 -18.065 40.151 1.00 74.00 414 GLN A CA 1
ATOM 3441 C C . GLN A 1 414 ? -21.606 -17.701 41.390 1.00 74.00 414 GLN A C 1
ATOM 3443 O O . GLN A 1 414 ? -21.747 -18.332 42.435 1.00 74.00 414 GLN A O 1
ATOM 3448 N N . ASN A 1 415 ? -20.753 -16.676 41.305 1.00 79.19 415 ASN A N 1
ATOM 3449 C CA . ASN A 1 415 ? -20.000 -16.167 42.438 1.00 79.19 415 ASN A CA 1
ATOM 3450 C C . ASN A 1 415 ? -20.921 -15.411 43.415 1.00 79.19 415 ASN A C 1
ATOM 3452 O O . ASN A 1 415 ? -21.737 -14.586 43.006 1.00 79.19 415 ASN A O 1
ATOM 3456 N N . ARG A 1 416 ? -20.786 -15.704 44.708 1.00 85.88 416 ARG A N 1
ATOM 3457 C CA . ARG A 1 416 ? -21.570 -15.106 45.803 1.00 85.88 416 ARG A CA 1
ATOM 3458 C C . ARG A 1 416 ? -20.841 -13.967 46.506 1.00 85.88 416 ARG A C 1
ATOM 3460 O O . ARG A 1 416 ? -21.433 -13.341 47.377 1.00 85.88 416 ARG A O 1
ATOM 3467 N N . TYR A 1 417 ? -19.589 -13.726 46.130 1.00 83.38 417 TYR A N 1
ATOM 3468 C CA . TYR A 1 417 ? -18.710 -12.755 46.760 1.00 83.38 417 TYR A CA 1
ATOM 3469 C C . TYR A 1 417 ? -18.179 -11.763 45.723 1.00 83.38 417 TYR A C 1
ATOM 3471 O O . TYR A 1 417 ? -17.967 -12.137 44.567 1.00 83.38 417 TYR A O 1
ATOM 3479 N N . ASP A 1 418 ? -17.968 -10.517 46.134 1.00 83.69 418 ASP A N 1
ATOM 3480 C CA . ASP A 1 418 ? -17.312 -9.490 45.329 1.00 83.69 418 ASP A CA 1
ATOM 3481 C C . ASP A 1 418 ? -15.797 -9.735 45.221 1.00 83.69 418 ASP A C 1
ATOM 3483 O O . ASP A 1 418 ? -15.259 -10.725 45.729 1.00 83.69 418 ASP A O 1
ATOM 3487 N N . GLU A 1 419 ? -15.100 -8.842 44.519 1.00 83.38 419 GLU A N 1
ATOM 3488 C CA . GLU A 1 419 ? -13.642 -8.891 44.352 1.00 83.38 419 GLU A CA 1
ATOM 3489 C C . GLU A 1 419 ? -12.867 -8.851 45.679 1.00 83.38 419 GLU A C 1
ATOM 3491 O O . GLU A 1 419 ? -11.786 -9.434 45.775 1.00 83.38 419 GLU A O 1
ATOM 3496 N N . ASN A 1 420 ? -13.457 -8.256 46.718 1.00 81.38 420 ASN A N 1
ATOM 3497 C CA . ASN A 1 420 ? -12.887 -8.163 48.059 1.00 81.38 420 ASN A CA 1
ATOM 3498 C C . ASN A 1 420 ? -13.290 -9.352 48.949 1.00 81.38 420 ASN A C 1
ATOM 3500 O O . ASN A 1 420 ? -12.883 -9.431 50.104 1.00 81.38 420 ASN A O 1
ATOM 3504 N N . GLY A 1 421 ? -14.066 -10.305 48.424 1.00 81.94 421 GLY A N 1
ATOM 3505 C CA . GLY A 1 421 ? -14.470 -11.515 49.131 1.00 81.94 421 GLY A CA 1
ATOM 3506 C C . GLY A 1 421 ? -15.694 -11.351 50.031 1.00 81.94 421 GLY A C 1
ATOM 3507 O O . GLY A 1 421 ? -15.928 -12.237 50.854 1.00 81.94 421 GLY A O 1
ATOM 3508 N N . PHE A 1 422 ? -16.475 -10.280 49.891 1.00 88.19 422 PHE A N 1
ATOM 3509 C CA . PHE A 1 422 ? -17.691 -10.032 50.672 1.00 88.19 422 PHE A CA 1
ATOM 3510 C C . PHE A 1 422 ? -18.948 -10.442 49.921 1.00 88.19 422 PHE A C 1
ATOM 3512 O O . PHE A 1 422 ? -19.032 -10.262 48.715 1.00 88.19 422 PHE A O 1
ATOM 3519 N N . ASP A 1 423 ? -19.950 -10.967 50.621 1.00 87.62 423 ASP A N 1
ATOM 3520 C CA . ASP A 1 423 ? -21.257 -11.265 50.035 1.00 87.62 423 ASP A CA 1
ATOM 3521 C C . ASP A 1 423 ? -22.143 -10.008 49.905 1.00 87.62 423 ASP A C 1
ATOM 3523 O O . ASP A 1 423 ? -21.765 -8.901 50.306 1.00 87.62 423 ASP A O 1
ATOM 3527 N N . VAL A 1 424 ? -23.359 -10.174 49.374 1.00 88.69 424 VAL A N 1
ATOM 3528 C CA . VAL A 1 424 ? -24.341 -9.080 49.222 1.00 88.69 424 VAL A CA 1
ATOM 3529 C C . VAL A 1 424 ? -24.692 -8.387 50.548 1.00 88.69 424 VAL A C 1
ATOM 3531 O O . VAL A 1 424 ? -24.996 -7.198 50.554 1.00 88.69 424 VAL A O 1
ATOM 3534 N N . ASN A 1 425 ? -24.580 -9.084 51.683 1.00 88.75 425 ASN A N 1
ATOM 3535 C CA . ASN A 1 425 ? -24.826 -8.526 53.015 1.00 88.75 425 ASN A CA 1
ATOM 3536 C C . ASN A 1 425 ? -23.585 -7.846 53.613 1.00 88.75 425 ASN A C 1
ATOM 3538 O O . ASN A 1 425 ? -23.655 -7.311 54.716 1.00 88.75 425 ASN A O 1
ATOM 3542 N N . GLY A 1 426 ? -22.455 -7.866 52.901 1.00 89.62 426 GLY A N 1
ATOM 3543 C CA . GLY A 1 426 ? -21.196 -7.299 53.373 1.00 89.62 426 GLY A CA 1
ATOM 3544 C C . GLY A 1 426 ? -20.465 -8.223 54.342 1.00 89.62 426 GLY A C 1
ATOM 3545 O O . GLY A 1 426 ? -19.705 -7.735 55.166 1.00 89.62 426 GLY A O 1
ATOM 3546 N N . ILE A 1 427 ? -20.682 -9.540 54.260 1.00 90.38 427 ILE A N 1
ATOM 3547 C CA . ILE A 1 427 ? -19.990 -10.540 55.079 1.00 90.38 427 ILE A CA 1
ATOM 3548 C C . ILE A 1 427 ? -18.849 -11.169 54.281 1.00 90.38 427 ILE A C 1
ATOM 3550 O O . ILE A 1 427 ? -19.062 -11.750 53.215 1.00 90.38 427 ILE A O 1
ATOM 3554 N N . HIS A 1 428 ? -17.628 -11.068 54.800 1.00 88.38 428 HIS A N 1
ATOM 3555 C CA . HIS A 1 428 ? -16.428 -11.589 54.160 1.00 88.38 428 HIS A CA 1
ATOM 3556 C C . HIS A 1 428 ? -16.321 -13.111 54.299 1.00 88.38 428 HIS A C 1
ATOM 3558 O O . HIS A 1 428 ? -16.527 -13.684 55.367 1.00 88.38 428 HIS A O 1
ATOM 3564 N N . ARG A 1 429 ? -15.952 -13.785 53.207 1.00 81.62 429 ARG A N 1
ATOM 3565 C CA . ARG A 1 429 ? -16.015 -15.248 53.074 1.00 81.62 429 ARG A CA 1
ATOM 3566 C C . ARG A 1 429 ? -15.127 -16.032 54.045 1.00 81.62 429 ARG A C 1
ATOM 3568 O O . ARG A 1 429 ? -15.419 -17.192 54.303 1.00 81.62 429 ARG A O 1
ATOM 3575 N N . LEU A 1 430 ? -14.026 -15.438 54.517 1.00 79.69 430 LEU A N 1
ATOM 3576 C CA . LEU A 1 430 ? -13.070 -16.112 55.411 1.00 79.69 430 LEU A CA 1
ATOM 3577 C C . LEU A 1 430 ? -13.342 -15.801 56.879 1.00 79.69 430 LEU A C 1
ATOM 3579 O O . LEU A 1 430 ? -13.334 -16.694 57.714 1.00 79.69 430 LEU A O 1
ATOM 3583 N N . THR A 1 431 ? -13.570 -14.529 57.188 1.00 82.94 431 THR A N 1
ATOM 3584 C CA . THR A 1 431 ? -13.800 -14.072 58.563 1.00 82.94 431 THR A CA 1
ATOM 3585 C C . THR A 1 431 ? -15.229 -14.360 59.003 1.00 82.94 431 THR A C 1
ATOM 3587 O O . THR A 1 431 ? -15.478 -14.471 60.197 1.00 82.94 431 THR A O 1
ATOM 3590 N N . LEU A 1 432 ? -16.165 -14.498 58.053 1.00 88.38 432 LEU A N 1
ATOM 3591 C CA . LEU A 1 432 ? -17.609 -14.550 58.295 1.00 88.38 432 LEU A CA 1
ATOM 3592 C C . LEU A 1 432 ? -18.107 -13.329 59.085 1.00 88.38 432 LEU A C 1
ATOM 3594 O O . LEU A 1 432 ? -19.120 -13.394 59.777 1.00 88.38 432 LEU A O 1
ATOM 3598 N N . GLN A 1 433 ? -17.387 -12.212 58.965 1.00 92.38 433 GLN A N 1
ATOM 3599 C CA . GLN A 1 433 ? -17.670 -10.937 59.617 1.00 92.38 433 GLN A CA 1
ATOM 3600 C C . GLN A 1 433 ? -17.788 -9.817 58.584 1.00 92.38 433 GLN A C 1
ATOM 3602 O O . GLN A 1 433 ? -17.467 -10.000 57.410 1.00 92.38 433 GLN A O 1
ATOM 3607 N N . ALA A 1 434 ? -18.190 -8.631 59.040 1.00 91.94 434 ALA A N 1
ATOM 3608 C CA . ALA A 1 434 ? -18.280 -7.424 58.219 1.00 91.94 434 ALA A CA 1
ATOM 3609 C C . ALA A 1 434 ? -16.916 -6.803 57.839 1.00 91.94 434 ALA A C 1
ATOM 3611 O O . ALA A 1 434 ? -16.874 -5.666 57.377 1.00 91.94 434 ALA A O 1
ATOM 3612 N N . TYR A 1 435 ? -15.809 -7.528 58.041 1.00 89.69 435 TYR A N 1
ATOM 3613 C CA . TYR A 1 435 ? -14.451 -7.082 57.735 1.00 89.69 435 TYR A CA 1
ATOM 3614 C C . TYR A 1 435 ? -13.581 -8.194 57.140 1.00 89.69 435 TYR A C 1
ATOM 3616 O O . TYR A 1 435 ? -13.764 -9.373 57.451 1.00 89.69 435 TYR A O 1
ATOM 362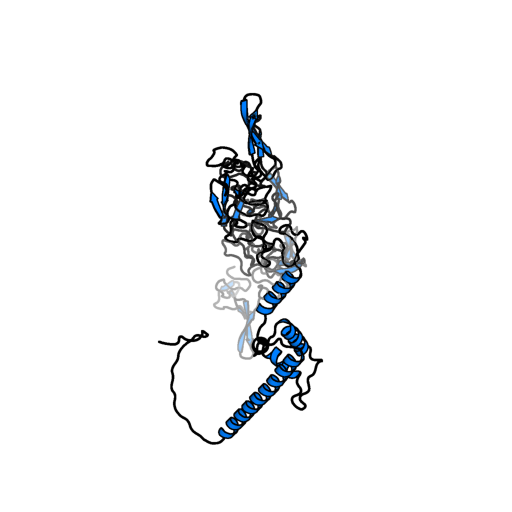4 N N . ASP A 1 436 ? -12.619 -7.819 56.300 1.00 86.69 436 ASP A N 1
ATOM 3625 C CA . ASP A 1 436 ? -11.643 -8.712 55.676 1.00 86.69 436 ASP A CA 1
ATOM 3626 C C . ASP A 1 436 ? -10.486 -9.075 56.631 1.00 86.69 436 ASP A C 1
ATOM 3628 O O . ASP A 1 436 ? -10.462 -8.721 57.810 1.00 86.69 436 ASP A O 1
ATOM 3632 N N . LEU A 1 437 ? -9.478 -9.785 56.116 1.00 83.56 437 LEU A N 1
ATOM 3633 C CA . LEU A 1 437 ? -8.279 -10.123 56.891 1.00 83.56 437 LEU A CA 1
ATOM 3634 C C . LEU A 1 437 ? -7.400 -8.912 57.233 1.00 83.56 437 LEU A C 1
ATOM 3636 O O . LEU A 1 437 ? -6.434 -9.084 57.969 1.00 83.56 437 LEU A O 1
ATOM 3640 N N . ASN A 1 438 ? -7.676 -7.726 56.698 1.00 85.50 438 ASN A N 1
ATOM 3641 C CA . ASN A 1 438 ? -6.975 -6.481 57.006 1.00 85.50 438 ASN A CA 1
ATOM 3642 C C . ASN A 1 438 ? -7.776 -5.580 57.957 1.00 85.50 438 ASN A C 1
ATOM 3644 O O . ASN A 1 438 ? -7.271 -4.529 58.349 1.00 85.50 438 ASN A O 1
ATOM 3648 N N . GLY A 1 439 ? -8.987 -5.990 58.347 1.00 87.88 439 GLY A N 1
ATOM 3649 C CA . GLY A 1 439 ? -9.874 -5.194 59.188 1.00 87.88 439 GLY A CA 1
ATOM 3650 C C . GLY A 1 439 ? -10.634 -4.107 58.426 1.00 87.88 439 GLY A C 1
ATOM 3651 O O . GLY A 1 439 ? -11.075 -3.139 59.043 1.00 87.88 439 GLY A O 1
ATOM 3652 N N . ASN A 1 440 ? -10.775 -4.242 57.106 1.00 91.19 440 ASN A N 1
ATOM 3653 C CA . ASN A 1 440 ? -11.522 -3.316 56.259 1.00 91.19 440 ASN A CA 1
ATOM 3654 C C . ASN A 1 440 ? -12.908 -3.873 55.930 1.00 91.19 440 ASN A C 1
ATOM 3656 O O . ASN A 1 440 ? -13.047 -5.081 55.774 1.00 91.19 440 ASN A O 1
ATOM 3660 N N . ASP A 1 441 ? -13.915 -3.015 55.781 1.00 91.81 441 ASP A N 1
ATOM 3661 C CA . ASP A 1 441 ? -15.255 -3.388 55.318 1.00 91.81 441 ASP A CA 1
ATOM 3662 C C . ASP A 1 441 ? -15.319 -3.652 53.799 1.00 91.81 441 ASP A C 1
ATOM 3664 O O . ASP A 1 441 ? -14.329 -3.543 53.073 1.00 91.81 441 ASP A O 1
ATOM 3668 N N . CYS A 1 442 ? -16.515 -3.971 53.290 1.00 88.81 442 CYS A N 1
ATOM 3669 C CA . CYS A 1 442 ? -16.743 -4.228 51.861 1.00 88.81 442 CYS A CA 1
ATOM 3670 C C . CYS A 1 442 ? -16.518 -3.015 50.933 1.00 88.81 442 CYS A C 1
ATOM 3672 O O . CYS A 1 442 ? -16.509 -3.180 49.713 1.00 88.81 442 CYS A O 1
ATOM 3674 N N . TYR A 1 443 ? -16.318 -1.817 51.490 1.00 88.62 443 TYR A N 1
ATOM 3675 C CA . TYR A 1 443 ? -15.955 -0.598 50.763 1.00 88.62 443 TYR A CA 1
ATOM 3676 C C . TYR A 1 443 ? -14.466 -0.248 50.920 1.00 88.62 443 TYR A C 1
ATOM 3678 O O . TYR A 1 443 ? -14.024 0.782 50.410 1.00 88.62 443 TYR A O 1
ATOM 3686 N N . GLY A 1 444 ? -13.689 -1.087 51.614 1.00 86.44 444 GLY A N 1
ATOM 3687 C CA . GLY A 1 444 ? -12.266 -0.881 51.866 1.00 86.44 444 GLY A CA 1
ATOM 3688 C C . GLY A 1 444 ? -11.961 0.083 53.015 1.00 86.44 444 GLY A C 1
ATOM 3689 O O . GLY A 1 444 ? -10.811 0.496 53.160 1.00 86.44 444 GLY A O 1
ATOM 3690 N N . ASN A 1 445 ? -12.950 0.455 53.834 1.00 91.25 445 ASN A N 1
ATOM 3691 C CA . ASN A 1 445 ? -12.737 1.343 54.974 1.00 91.25 445 ASN A CA 1
ATOM 3692 C C . ASN A 1 445 ? -12.354 0.542 56.225 1.00 91.25 445 ASN A C 1
ATOM 3694 O O . ASN A 1 445 ? -13.018 -0.453 56.519 1.00 91.25 445 ASN A O 1
ATOM 3698 N N . PRO A 1 446 ? -11.355 0.979 57.013 1.00 90.44 446 PRO A N 1
ATOM 3699 C CA . PRO A 1 446 ? -11.025 0.334 58.278 1.00 90.44 446 PRO A CA 1
ATOM 3700 C C . PRO A 1 446 ? -12.204 0.387 59.251 1.00 90.44 446 PRO A C 1
ATOM 3702 O O . PRO A 1 446 ? -12.781 1.453 59.481 1.00 90.44 446 PRO A O 1
ATOM 3705 N N . VAL A 1 447 ? -12.518 -0.746 59.869 1.00 91.75 447 VAL A N 1
ATOM 3706 C CA . VAL A 1 447 ? -13.549 -0.860 60.906 1.00 91.75 447 VAL A CA 1
ATOM 3707 C C . VAL A 1 447 ? -12.973 -1.471 62.177 1.00 91.75 447 VAL A C 1
ATOM 3709 O O . VAL A 1 447 ? -11.879 -2.040 62.178 1.00 91.75 447 VAL A O 1
ATOM 3712 N N . ASP A 1 448 ? -13.699 -1.327 63.283 1.00 90.62 448 ASP A N 1
ATOM 3713 C CA . ASP A 1 448 ? -13.379 -2.058 64.507 1.00 90.62 448 ASP A CA 1
ATOM 3714 C C . ASP A 1 448 ? -13.538 -3.568 64.261 1.00 90.62 448 ASP A C 1
ATOM 3716 O O . ASP A 1 448 ? -14.535 -4.005 63.680 1.00 90.62 448 ASP A O 1
ATOM 3720 N N . HIS A 1 449 ? -12.530 -4.354 64.637 1.00 86.81 449 HIS A N 1
ATOM 3721 C CA . HIS A 1 449 ? -12.420 -5.760 64.247 1.00 86.81 449 HIS A CA 1
ATOM 3722 C C . HIS A 1 449 ? -11.679 -6.600 65.289 1.00 86.81 449 HIS A C 1
ATOM 3724 O O . HIS A 1 449 ? -10.811 -6.115 66.018 1.00 86.81 449 HIS A O 1
ATOM 3730 N N . ASP A 1 450 ? -11.986 -7.897 65.312 1.00 89.94 450 ASP A N 1
ATOM 3731 C CA . ASP A 1 450 ? -11.330 -8.867 66.184 1.00 89.94 450 ASP A CA 1
ATOM 3732 C C . ASP A 1 450 ? -9.973 -9.273 65.589 1.00 89.94 450 ASP A C 1
ATOM 3734 O O . ASP A 1 450 ? -9.877 -10.033 64.619 1.00 89.94 450 ASP A O 1
ATOM 3738 N N . ARG A 1 451 ? -8.902 -8.723 66.166 1.00 84.75 451 ARG A N 1
ATOM 3739 C CA . ARG A 1 451 ? -7.526 -9.006 65.741 1.00 84.75 451 ARG A CA 1
ATOM 3740 C C . ARG A 1 451 ? -7.119 -10.449 66.019 1.00 84.75 451 ARG A C 1
ATOM 3742 O O . ARG A 1 451 ? -6.360 -11.003 65.226 1.00 84.75 451 ARG A O 1
ATOM 3749 N N . ASP A 1 452 ? -7.630 -11.055 67.086 1.00 85.19 452 ASP A N 1
ATOM 3750 C CA . ASP A 1 452 ? -7.277 -12.421 67.470 1.00 85.19 452 ASP A CA 1
ATOM 3751 C C . ASP A 1 452 ? -7.914 -13.421 66.498 1.00 85.19 452 ASP A C 1
ATOM 3753 O O . ASP A 1 452 ? -7.248 -14.349 66.030 1.00 85.19 452 ASP A O 1
ATOM 3757 N N . LEU A 1 453 ? -9.163 -13.169 66.084 1.00 80.50 453 LEU A N 1
ATOM 3758 C CA . LEU A 1 453 ? -9.817 -13.920 65.011 1.00 80.50 453 LEU A CA 1
ATOM 3759 C C . LEU A 1 453 ? -9.006 -13.852 63.708 1.00 80.50 453 LEU A C 1
ATOM 3761 O O . LEU A 1 453 ? -8.729 -14.889 63.106 1.00 80.50 453 LEU A O 1
ATOM 3765 N N . ILE A 1 454 ? -8.580 -12.657 63.283 1.00 82.12 454 ILE A N 1
ATOM 3766 C CA . ILE A 1 454 ? -7.780 -12.486 62.058 1.00 82.12 454 ILE A CA 1
ATOM 3767 C C . ILE A 1 454 ? -6.461 -13.261 62.140 1.00 82.12 454 ILE A C 1
ATOM 3769 O O . ILE A 1 454 ? -6.101 -13.938 61.176 1.00 82.12 454 ILE A O 1
ATOM 3773 N N . VAL A 1 455 ? -5.745 -13.173 63.266 1.00 77.88 455 VAL A N 1
ATOM 3774 C CA . VAL A 1 455 ? -4.493 -13.916 63.479 1.00 77.88 455 VAL A CA 1
ATOM 3775 C C . VAL A 1 455 ? -4.752 -15.421 63.400 1.00 77.88 455 VAL A C 1
ATOM 3777 O O . VAL A 1 455 ? -4.083 -16.100 62.627 1.00 77.88 455 VAL A O 1
ATOM 3780 N N . SER A 1 456 ? -5.791 -15.928 64.071 1.00 79.69 456 SER A N 1
ATOM 3781 C CA . SER A 1 456 ? -6.130 -17.358 64.049 1.00 79.69 456 SER A CA 1
ATOM 3782 C C . SER A 1 456 ? -6.466 -17.885 62.646 1.00 79.69 456 SER A C 1
ATOM 3784 O O . SER A 1 456 ? -6.019 -18.965 62.262 1.00 79.69 456 SER A O 1
ATOM 3786 N N . ILE A 1 457 ? -7.197 -17.106 61.839 1.00 73.50 457 ILE A N 1
ATOM 3787 C CA . ILE A 1 457 ? -7.536 -17.474 60.459 1.00 73.50 457 ILE A CA 1
ATOM 3788 C C . ILE A 1 457 ? -6.288 -17.422 59.572 1.00 73.50 457 ILE A C 1
ATOM 3790 O O . ILE A 1 457 ? -6.092 -18.308 58.741 1.00 73.50 457 ILE A O 1
ATOM 3794 N N . ARG A 1 458 ? -5.425 -16.409 59.738 1.00 70.56 458 ARG A N 1
ATOM 3795 C CA . ARG A 1 458 ? -4.156 -16.309 58.998 1.00 70.56 458 ARG A CA 1
ATOM 3796 C C . ARG A 1 458 ? -3.236 -17.487 59.311 1.00 70.56 458 ARG A C 1
ATOM 3798 O O . ARG A 1 458 ? -2.655 -18.045 58.383 1.00 70.56 458 ARG A O 1
ATOM 3805 N N . ASP A 1 459 ? -3.149 -17.885 60.575 1.00 68.31 459 ASP A N 1
ATOM 3806 C CA . ASP A 1 459 ? -2.333 -19.015 61.017 1.00 68.31 459 ASP A CA 1
ATOM 3807 C C . ASP A 1 459 ? -2.892 -20.353 60.507 1.00 68.31 459 ASP A C 1
ATOM 3809 O O . ASP A 1 459 ? -2.127 -21.173 59.999 1.00 68.31 459 ASP A O 1
ATOM 3813 N N . GLY A 1 460 ? -4.217 -20.541 60.526 1.00 65.94 460 GLY A N 1
ATOM 3814 C CA . GLY A 1 460 ? -4.878 -21.719 59.948 1.00 65.94 460 GLY A CA 1
ATOM 3815 C C . GLY A 1 460 ? -4.676 -21.846 58.431 1.00 65.94 460 GLY A C 1
ATOM 3816 O O . GLY A 1 460 ? -4.230 -22.882 57.949 1.00 65.94 460 GLY A O 1
ATOM 3817 N N . VAL A 1 461 ? -4.889 -20.761 57.674 1.00 58.78 461 VAL A N 1
ATOM 3818 C CA . VAL A 1 461 ? -4.659 -20.725 56.212 1.00 58.78 461 VAL A CA 1
ATOM 3819 C C . VAL A 1 461 ? -3.171 -20.888 55.856 1.00 58.78 461 VAL A C 1
ATOM 3821 O O . VAL A 1 461 ? -2.835 -21.353 54.766 1.00 58.78 461 VAL A O 1
ATOM 3824 N N . SER A 1 462 ? -2.264 -20.485 56.750 1.00 54.78 462 SER A N 1
ATOM 3825 C CA . SER A 1 462 ? -0.815 -20.687 56.615 1.00 54.78 462 SER A CA 1
ATOM 3826 C C . SER A 1 462 ? -0.411 -22.148 56.856 1.00 54.78 462 SER A C 1
ATOM 3828 O O . SER A 1 462 ? 0.488 -22.649 56.182 1.00 54.78 462 SER A O 1
ATOM 3830 N N . TYR A 1 463 ? -1.090 -22.851 57.769 1.00 52.66 463 TYR A N 1
ATOM 3831 C CA . TYR A 1 463 ? -0.857 -24.267 58.068 1.00 52.66 463 TYR A CA 1
ATOM 3832 C C . TYR A 1 463 ? -1.276 -25.190 56.909 1.00 52.66 463 TYR A C 1
ATOM 3834 O O . TYR A 1 463 ? -0.494 -26.052 56.521 1.00 52.66 463 TYR A O 1
ATOM 3842 N N . ASP A 1 464 ? -2.418 -24.928 56.262 1.00 57.06 464 ASP A N 1
ATOM 3843 C CA . ASP A 1 464 ? -2.913 -25.702 55.103 1.00 57.06 464 ASP A CA 1
ATOM 3844 C C . ASP A 1 464 ? -2.011 -25.621 53.850 1.00 57.06 464 ASP A C 1
ATOM 3846 O O . ASP A 1 464 ? -2.191 -26.371 52.892 1.00 57.06 464 ASP A O 1
ATOM 3850 N N . LYS A 1 465 ? -1.039 -24.697 53.826 1.00 63.00 465 LYS A N 1
ATOM 3851 C CA . LYS A 1 465 ? -0.055 -24.538 52.738 1.00 63.00 465 LYS A CA 1
ATOM 3852 C C . LYS A 1 465 ? 1.281 -25.232 53.015 1.00 63.00 465 LYS A C 1
ATOM 3854 O O . LYS A 1 465 ? 2.207 -25.078 52.216 1.00 63.00 465 LYS A O 1
ATOM 3859 N N . ARG A 1 466 ? 1.418 -25.924 54.149 1.00 71.38 466 ARG A N 1
ATOM 3860 C CA . ARG A 1 466 ? 2.657 -26.611 54.530 1.00 71.38 466 ARG A CA 1
ATOM 3861 C C . ARG A 1 466 ? 2.758 -27.988 53.868 1.00 71.38 466 ARG A C 1
ATOM 3863 O O . ARG A 1 466 ? 1.746 -28.619 53.584 1.00 71.38 466 ARG A O 1
ATOM 3870 N N . ARG A 1 467 ? 3.985 -28.439 53.611 1.00 80.12 467 ARG A N 1
ATOM 3871 C CA . ARG A 1 467 ? 4.325 -29.717 52.965 1.00 80.12 467 ARG A CA 1
ATOM 3872 C C . ARG A 1 467 ? 5.394 -30.449 53.774 1.00 80.12 467 ARG A C 1
ATOM 3874 O O . ARG A 1 467 ? 6.170 -29.802 54.483 1.00 80.12 467 ARG A O 1
ATOM 3881 N N . TYR A 1 468 ? 5.442 -31.775 53.661 1.00 84.88 468 TYR A N 1
ATOM 3882 C CA . TYR A 1 468 ? 6.494 -32.562 54.300 1.00 84.88 468 TYR A CA 1
ATOM 3883 C C . TYR A 1 468 ? 7.861 -32.180 53.732 1.00 84.88 468 TYR A C 1
ATOM 3885 O O . TYR A 1 468 ? 7.998 -31.962 52.529 1.00 84.88 468 TYR A O 1
ATOM 3893 N N . ILE A 1 469 ? 8.862 -32.060 54.604 1.00 86.00 469 ILE A N 1
ATOM 3894 C CA . ILE A 1 469 ? 10.228 -31.681 54.214 1.00 86.00 469 ILE A CA 1
ATOM 3895 C C . ILE A 1 469 ? 10.809 -32.634 53.157 1.00 86.00 469 ILE A C 1
ATOM 3897 O O . ILE A 1 469 ? 11.457 -32.166 52.224 1.00 86.00 469 ILE A O 1
ATOM 3901 N N . ASP A 1 470 ? 10.470 -33.923 53.242 1.00 83.06 470 ASP A N 1
ATOM 3902 C CA . ASP A 1 470 ? 10.792 -34.945 52.243 1.00 83.06 470 ASP A CA 1
ATOM 3903 C C . ASP A 1 470 ? 10.242 -34.596 50.854 1.00 83.06 470 ASP A C 1
ATOM 3905 O O . ASP A 1 470 ? 10.977 -34.603 49.870 1.00 83.06 470 ASP A O 1
ATOM 3909 N N . ASP A 1 471 ? 8.959 -34.234 50.768 1.00 84.56 471 ASP A N 1
ATOM 3910 C CA . ASP A 1 471 ? 8.315 -33.870 49.502 1.00 84.56 471 ASP A CA 1
ATOM 3911 C C . ASP A 1 471 ? 8.907 -32.580 48.925 1.00 84.56 471 ASP A C 1
ATOM 3913 O O . ASP A 1 471 ? 9.058 -32.445 47.715 1.00 84.56 471 ASP A O 1
ATOM 3917 N N . ILE A 1 472 ? 9.246 -31.617 49.791 1.00 87.12 472 ILE A N 1
ATOM 3918 C CA . ILE A 1 472 ? 9.879 -30.361 49.375 1.00 87.12 472 ILE A CA 1
ATOM 3919 C C . ILE A 1 472 ? 11.266 -30.638 48.786 1.00 87.12 472 ILE A C 1
ATOM 3921 O O . ILE A 1 472 ? 11.613 -30.044 47.771 1.00 87.12 472 ILE A O 1
ATOM 3925 N N . PHE A 1 473 ? 12.052 -31.518 49.410 1.00 87.31 473 PHE A N 1
ATOM 3926 C CA . PHE A 1 473 ? 13.390 -31.867 48.938 1.00 87.31 473 PHE A CA 1
ATOM 3927 C C . PHE A 1 473 ? 13.351 -32.683 47.640 1.00 87.31 473 PHE A C 1
ATOM 3929 O O . PHE A 1 473 ? 14.088 -32.388 46.702 1.00 87.31 473 PHE A O 1
ATOM 3936 N N . ASN A 1 474 ? 12.463 -33.676 47.556 1.00 86.81 474 ASN A N 1
ATOM 3937 C CA . ASN A 1 474 ? 12.345 -34.557 46.391 1.00 86.81 474 ASN A CA 1
ATOM 3938 C C . ASN A 1 474 ? 11.830 -33.842 45.131 1.00 86.81 474 ASN A C 1
ATOM 3940 O O . ASN A 1 474 ? 12.117 -34.290 44.024 1.00 86.81 474 ASN A O 1
ATOM 3944 N N . ASP A 1 475 ? 11.105 -32.734 45.289 1.00 86.38 475 ASP A N 1
ATOM 3945 C CA . ASP A 1 475 ? 10.653 -31.893 44.175 1.00 86.38 475 ASP A CA 1
ATOM 3946 C C . ASP A 1 475 ? 11.767 -31.018 43.571 1.00 86.38 475 ASP A C 1
ATOM 3948 O O . ASP A 1 475 ? 11.591 -30.478 42.474 1.00 86.38 475 ASP A O 1
ATOM 3952 N N . LEU A 1 476 ? 12.890 -30.837 44.275 1.00 85.19 476 LEU A N 1
ATOM 3953 C CA . LEU A 1 476 ? 14.041 -30.104 43.748 1.00 85.19 476 LEU A CA 1
ATOM 3954 C C . LEU A 1 476 ? 14.664 -30.866 42.580 1.00 85.19 476 LEU A C 1
ATOM 3956 O O . LEU A 1 476 ? 14.655 -32.098 42.537 1.00 85.19 476 LEU A O 1
ATOM 3960 N N . ASN A 1 477 ? 15.240 -30.139 41.625 1.00 85.19 477 ASN A N 1
ATOM 3961 C CA . ASN A 1 477 ? 15.970 -30.808 40.556 1.00 85.19 477 ASN A CA 1
ATOM 3962 C C . ASN A 1 477 ? 17.291 -31.398 41.091 1.00 85.19 477 ASN A C 1
ATOM 3964 O O . ASN A 1 477 ? 17.830 -30.932 42.093 1.00 85.19 477 ASN A O 1
ATOM 3968 N N . GLY A 1 478 ? 17.830 -32.421 40.418 1.00 79.75 478 GLY A N 1
ATOM 3969 C CA . GLY A 1 478 ? 19.007 -33.151 40.916 1.00 79.75 478 GLY A CA 1
ATOM 3970 C C . GLY A 1 478 ? 20.231 -32.266 41.181 1.00 79.75 478 GLY A C 1
ATOM 3971 O O . GLY A 1 478 ? 20.963 -32.498 42.132 1.00 79.75 478 GLY A O 1
ATOM 3972 N N . THR A 1 479 ? 20.410 -31.191 40.410 1.00 85.06 479 THR A N 1
ATOM 3973 C CA . THR A 1 479 ? 21.504 -30.233 40.614 1.00 85.06 479 THR A CA 1
ATOM 3974 C C . THR A 1 479 ? 21.306 -29.385 41.877 1.00 85.06 479 THR A C 1
ATOM 3976 O O . THR A 1 479 ? 22.264 -29.115 42.595 1.00 85.06 479 THR A O 1
ATOM 3979 N N . GLU A 1 480 ? 20.074 -28.979 42.187 1.00 84.50 480 GLU A N 1
ATOM 3980 C CA . GLU A 1 480 ? 19.743 -28.276 43.436 1.00 84.50 480 GLU A CA 1
ATOM 3981 C C . GLU A 1 480 ? 19.926 -29.182 44.657 1.00 84.50 480 GLU A C 1
ATOM 3983 O O . GLU A 1 480 ? 20.467 -28.736 45.669 1.00 84.50 480 GLU A O 1
ATOM 3988 N N . GLN A 1 481 ? 19.528 -30.454 44.550 1.00 89.38 481 GLN A N 1
ATOM 3989 C CA . GLN A 1 481 ? 19.765 -31.450 45.598 1.00 89.38 481 GLN A CA 1
ATOM 3990 C C . GLN A 1 481 ? 21.268 -31.614 45.850 1.00 89.38 481 GLN A C 1
ATOM 3992 O O . GLN A 1 481 ? 21.704 -31.481 46.989 1.00 89.38 481 GLN A O 1
ATOM 3997 N N . GLU A 1 482 ? 22.072 -31.792 44.799 1.00 86.75 482 GLU A N 1
ATOM 3998 C CA . GLU A 1 482 ? 23.532 -31.904 44.908 1.00 86.75 482 GLU A CA 1
ATOM 3999 C C . GLU A 1 482 ? 24.170 -30.675 45.574 1.00 86.75 482 GLU A C 1
ATOM 4001 O O . GLU A 1 482 ? 25.006 -30.834 46.460 1.00 86.75 482 GLU A O 1
ATOM 4006 N N . PHE A 1 483 ? 23.758 -29.452 45.215 1.00 89.19 483 PHE A N 1
ATOM 4007 C CA . PHE A 1 483 ? 24.302 -28.230 45.826 1.00 89.19 483 PHE A CA 1
ATOM 4008 C C . PHE A 1 483 ? 23.925 -28.054 47.301 1.00 89.19 483 PHE A C 1
ATOM 4010 O O . PHE A 1 483 ? 24.700 -27.475 48.070 1.00 89.19 483 PHE A O 1
ATOM 4017 N N . ILE A 1 484 ? 22.744 -28.529 47.706 1.00 91.12 484 ILE A N 1
ATOM 4018 C CA . ILE A 1 484 ? 22.322 -28.525 49.112 1.00 91.12 484 ILE A CA 1
ATOM 4019 C C . ILE A 1 484 ? 23.107 -29.582 49.893 1.00 91.12 484 ILE A C 1
ATOM 4021 O O . ILE A 1 484 ? 23.630 -29.281 50.965 1.00 91.12 484 ILE A O 1
ATOM 4025 N N . LEU A 1 485 ? 23.222 -30.798 49.355 1.00 91.44 485 LEU A N 1
ATOM 4026 C CA . LEU A 1 485 ? 23.920 -31.907 50.009 1.00 91.44 485 LEU A CA 1
ATOM 4027 C C . LEU A 1 485 ? 25.434 -31.673 50.079 1.00 91.44 485 LEU A C 1
ATOM 4029 O O . LEU A 1 485 ? 26.053 -32.026 51.078 1.00 91.44 485 LEU A O 1
ATOM 4033 N N . SER A 1 486 ? 26.025 -30.975 49.101 1.00 87.88 486 SER A N 1
ATOM 4034 C CA . SER A 1 486 ? 27.447 -30.603 49.119 1.00 87.88 486 SER A CA 1
ATOM 4035 C C . SER A 1 486 ? 27.818 -29.628 50.240 1.00 87.88 486 SER A C 1
ATOM 4037 O O . SER A 1 486 ? 28.996 -29.337 50.427 1.00 87.88 486 SER A O 1
ATOM 4039 N N . ALA A 1 487 ? 26.836 -29.071 50.956 1.00 89.56 487 ALA A N 1
ATOM 4040 C CA . ALA A 1 487 ? 27.090 -28.288 52.159 1.00 89.56 487 ALA A CA 1
ATOM 4041 C C . ALA A 1 487 ? 27.531 -29.160 53.348 1.00 89.56 487 ALA A C 1
ATOM 4043 O O . ALA A 1 487 ? 28.021 -28.616 54.334 1.00 89.56 487 ALA A O 1
ATOM 4044 N N . VAL A 1 488 ? 27.340 -30.482 53.287 1.00 89.50 488 VAL A N 1
ATOM 4045 C CA . VAL A 1 488 ? 27.732 -31.424 54.340 1.00 89.50 488 VAL A CA 1
ATOM 4046 C C . VAL A 1 488 ? 29.102 -32.012 54.010 1.00 89.50 488 VAL A C 1
ATOM 4048 O O . VAL A 1 488 ? 29.280 -32.645 52.970 1.00 89.50 488 VAL A O 1
ATOM 4051 N N . ASP A 1 489 ? 30.071 -31.834 54.906 1.00 87.38 489 ASP A N 1
ATOM 4052 C CA . ASP A 1 489 ? 31.339 -32.558 54.839 1.00 87.38 489 ASP A CA 1
ATOM 4053 C C . ASP A 1 489 ? 31.148 -33.954 55.446 1.00 87.38 489 ASP A C 1
ATOM 4055 O O . ASP A 1 489 ? 30.995 -34.121 56.657 1.00 87.38 489 ASP A O 1
ATOM 4059 N N . LEU A 1 490 ? 31.144 -34.975 54.590 1.00 86.31 490 LEU A N 1
ATOM 4060 C CA . LEU A 1 490 ? 30.909 -36.365 54.990 1.00 86.31 490 LEU A CA 1
ATOM 4061 C C . LEU A 1 490 ? 32.055 -36.955 55.828 1.00 86.31 490 LEU A C 1
ATOM 4063 O O . LEU A 1 490 ? 31.868 -37.978 56.487 1.00 86.31 490 LEU A O 1
ATOM 4067 N N . PHE A 1 491 ? 33.246 -36.345 55.818 1.00 81.25 491 PHE A N 1
ATOM 4068 C CA . PHE A 1 491 ? 34.396 -36.862 56.559 1.00 81.25 491 PHE A CA 1
ATOM 4069 C C . PHE A 1 491 ? 34.334 -36.528 58.054 1.00 81.25 491 PHE A C 1
ATOM 4071 O O . PHE A 1 491 ? 34.745 -37.350 58.878 1.00 81.25 491 PHE A O 1
ATOM 4078 N N . ASP A 1 492 ? 33.838 -35.342 58.412 1.00 85.75 492 ASP A N 1
ATOM 4079 C CA . ASP A 1 492 ? 33.756 -34.878 59.804 1.00 85.75 492 ASP A CA 1
ATOM 4080 C C . ASP A 1 492 ? 32.340 -34.494 60.275 1.00 85.75 492 ASP A C 1
ATOM 4082 O O . ASP A 1 492 ? 32.170 -34.077 61.424 1.00 85.75 492 ASP A O 1
ATOM 4086 N N . ASP A 1 493 ? 31.327 -34.706 59.428 1.00 84.38 493 ASP A N 1
ATOM 4087 C CA . ASP A 1 493 ? 29.906 -34.417 59.663 1.00 84.38 493 ASP A CA 1
ATOM 4088 C C . ASP A 1 493 ? 29.634 -32.936 60.005 1.00 84.38 493 ASP A C 1
ATOM 4090 O O . ASP A 1 493 ? 28.701 -32.582 60.743 1.00 84.38 493 ASP A O 1
ATOM 4094 N N . THR A 1 494 ? 30.472 -32.035 59.484 1.00 88.69 494 THR A N 1
ATOM 4095 C CA . THR A 1 494 ? 30.275 -30.588 59.603 1.00 88.69 494 THR A CA 1
ATOM 4096 C C . THR A 1 494 ? 29.435 -30.036 58.453 1.00 88.69 494 THR A C 1
ATOM 4098 O O . THR A 1 494 ? 29.302 -30.645 57.395 1.00 88.69 494 THR A O 1
ATOM 4101 N N . VAL A 1 495 ? 28.793 -28.885 58.684 1.00 89.25 495 VAL A N 1
ATOM 4102 C CA . VAL A 1 495 ? 27.894 -28.250 57.709 1.00 89.25 495 VAL A CA 1
ATOM 4103 C C . VAL A 1 495 ? 28.378 -26.843 57.407 1.00 89.25 495 VAL A C 1
ATOM 4105 O O . VAL A 1 495 ? 28.504 -26.009 58.310 1.00 89.25 495 VAL A O 1
ATOM 4108 N N . ASP A 1 496 ? 28.615 -26.571 56.130 1.00 88.75 496 ASP A N 1
ATOM 4109 C CA . ASP A 1 496 ? 28.967 -25.257 55.623 1.00 88.75 496 ASP A CA 1
ATOM 4110 C C . ASP A 1 496 ? 27.738 -24.339 55.594 1.00 88.75 496 ASP A C 1
ATOM 4112 O O . ASP A 1 496 ? 26.983 -24.256 54.624 1.00 88.75 496 ASP A O 1
ATOM 4116 N N . MET A 1 497 ? 27.565 -23.586 56.678 1.00 85.88 497 MET A N 1
ATOM 4117 C CA . MET A 1 497 ? 26.519 -22.567 56.804 1.00 85.88 497 MET A CA 1
ATOM 4118 C C . MET A 1 497 ? 26.770 -21.313 55.945 1.00 85.88 497 MET A C 1
ATOM 4120 O O . MET A 1 497 ? 26.039 -20.332 56.090 1.00 85.88 497 MET A O 1
ATOM 4124 N N . THR A 1 498 ? 27.793 -21.312 55.082 1.00 86.25 498 THR A N 1
ATOM 4125 C CA . THR A 1 498 ? 28.005 -20.287 54.048 1.00 86.25 498 THR A CA 1
ATOM 4126 C C . THR A 1 498 ? 27.469 -20.700 52.674 1.00 86.25 498 THR A C 1
ATOM 4128 O O . THR A 1 498 ? 27.481 -19.887 51.754 1.00 86.25 498 THR A O 1
ATOM 4131 N N . ASN A 1 499 ? 26.939 -21.922 52.538 1.00 87.31 499 ASN A N 1
ATOM 4132 C CA . ASN A 1 499 ? 26.293 -22.391 51.317 1.00 87.31 499 ASN A CA 1
ATOM 4133 C C . ASN A 1 499 ? 24.908 -21.737 51.132 1.00 87.31 499 ASN A C 1
ATOM 4135 O O . ASN A 1 499 ? 23.960 -22.019 51.871 1.00 87.31 499 ASN A O 1
ATOM 4139 N N . ASP A 1 500 ? 24.783 -20.890 50.108 1.00 87.62 500 ASP A N 1
ATOM 4140 C CA . ASP A 1 500 ? 23.552 -20.150 49.801 1.00 87.62 500 ASP A CA 1
ATOM 4141 C C . ASP A 1 500 ? 22.356 -21.072 49.495 1.00 87.62 500 ASP A C 1
ATOM 4143 O O . ASP A 1 500 ? 21.235 -20.785 49.912 1.00 87.62 500 ASP A O 1
ATOM 4147 N N . SER A 1 501 ? 22.586 -22.219 48.842 1.00 87.44 501 SER A N 1
ATOM 4148 C CA . SER A 1 501 ? 21.515 -23.165 48.480 1.00 87.44 501 SER A CA 1
ATOM 4149 C C . SER A 1 501 ? 20.915 -23.834 49.719 1.00 87.44 501 SER A C 1
ATOM 4151 O O . SER A 1 501 ? 19.695 -23.973 49.829 1.00 87.44 501 SER A O 1
ATOM 4153 N N . LEU A 1 502 ? 21.756 -24.184 50.697 1.00 90.38 502 LEU A N 1
ATOM 4154 C CA . LEU A 1 502 ? 21.304 -24.689 51.993 1.00 90.38 502 LEU A CA 1
ATOM 4155 C C . LEU A 1 502 ? 20.531 -23.616 52.778 1.00 90.38 502 LEU A C 1
ATOM 4157 O O . LEU A 1 502 ? 19.494 -23.912 53.376 1.00 90.38 502 LEU A O 1
ATOM 4161 N N . LEU A 1 503 ? 21.005 -22.366 52.784 1.00 88.69 503 LEU A N 1
ATOM 4162 C CA . LEU A 1 503 ? 20.340 -21.267 53.493 1.00 88.69 503 LEU A CA 1
ATOM 4163 C C . LEU A 1 503 ? 18.961 -20.940 52.902 1.00 88.69 503 LEU A C 1
ATOM 4165 O O . LEU A 1 503 ? 18.003 -20.747 53.661 1.00 88.69 503 LEU A O 1
ATOM 4169 N N . ASP A 1 504 ? 18.842 -20.934 51.576 1.00 87.69 504 ASP A N 1
ATOM 4170 C CA . ASP A 1 504 ? 17.575 -20.733 50.870 1.00 87.69 504 ASP A CA 1
ATOM 4171 C C . ASP A 1 504 ? 16.594 -21.880 51.143 1.00 87.69 504 ASP A C 1
ATOM 4173 O O . ASP A 1 504 ? 15.418 -21.641 51.450 1.00 87.69 504 ASP A O 1
ATOM 4177 N N . PHE A 1 505 ? 17.083 -23.123 51.142 1.00 88.69 505 PHE A N 1
ATOM 4178 C CA . PHE A 1 505 ? 16.288 -24.292 51.507 1.00 88.69 505 PHE A CA 1
ATOM 4179 C C . PHE A 1 505 ? 15.785 -24.211 52.959 1.00 88.69 505 PHE A C 1
ATOM 4181 O O . PHE A 1 505 ? 14.588 -24.367 53.211 1.00 88.69 505 PHE A O 1
ATOM 4188 N N . ILE A 1 506 ? 16.650 -23.852 53.916 1.00 88.12 506 ILE A N 1
ATOM 4189 C CA . ILE A 1 506 ? 16.272 -23.623 55.322 1.00 88.12 506 ILE A CA 1
ATOM 4190 C C . ILE A 1 506 ? 15.207 -22.527 55.437 1.00 88.12 506 ILE A C 1
ATOM 4192 O O . ILE A 1 506 ? 14.244 -22.673 56.194 1.00 88.12 506 ILE A O 1
ATOM 4196 N N . ALA A 1 507 ? 15.347 -21.417 54.712 1.00 83.75 507 ALA A N 1
ATOM 4197 C CA . ALA A 1 507 ? 14.373 -20.329 54.747 1.00 83.75 507 ALA A CA 1
ATOM 4198 C C . ALA A 1 507 ? 12.999 -20.772 54.217 1.00 83.75 507 ALA A C 1
ATOM 4200 O O . ALA A 1 507 ? 11.965 -20.432 54.808 1.00 83.75 507 ALA A O 1
ATOM 4201 N N . TYR A 1 508 ? 12.983 -21.565 53.144 1.00 83.56 508 TYR A N 1
ATOM 4202 C CA . TYR A 1 508 ? 11.763 -22.113 52.560 1.00 83.56 508 TYR A CA 1
ATOM 4203 C C . TYR A 1 508 ? 11.088 -23.130 53.492 1.00 83.56 508 TYR A C 1
ATOM 4205 O O . TYR A 1 508 ? 9.900 -22.999 53.806 1.00 83.56 508 TYR A O 1
ATOM 4213 N N . VAL A 1 509 ? 11.850 -24.089 54.019 1.00 83.56 509 VAL A N 1
ATOM 4214 C CA . VAL A 1 509 ? 11.367 -25.133 54.935 1.00 83.56 509 VAL A CA 1
ATOM 4215 C C . VAL A 1 509 ? 10.886 -24.544 56.264 1.00 83.56 509 VAL A C 1
ATOM 4217 O O . VAL A 1 509 ? 9.857 -24.964 56.781 1.00 83.56 509 VAL A O 1
ATOM 4220 N N . LYS A 1 510 ? 11.509 -23.489 56.798 1.00 80.81 510 LYS A N 1
ATOM 4221 C CA . LYS A 1 510 ? 10.981 -22.804 57.999 1.00 80.81 510 LYS A CA 1
ATOM 4222 C C . LYS A 1 510 ? 9.599 -22.192 57.780 1.00 80.81 510 LYS A C 1
ATOM 4224 O O . LYS A 1 510 ? 8.821 -22.050 58.727 1.00 80.81 510 LYS A O 1
ATOM 4229 N N . LYS A 1 511 ? 9.299 -21.793 56.544 1.00 77.19 511 LYS A N 1
ATOM 4230 C CA . LYS A 1 511 ? 8.040 -21.142 56.182 1.00 77.19 511 LYS A CA 1
ATOM 4231 C C . LYS A 1 511 ? 6.950 -22.147 55.815 1.00 77.19 511 LYS A C 1
ATOM 4233 O O . LYS A 1 511 ? 5.794 -21.921 56.167 1.00 77.19 511 LYS A O 1
ATOM 4238 N N . TYR A 1 512 ? 7.316 -23.243 55.151 1.00 81.88 512 TYR A N 1
ATOM 4239 C CA . TYR A 1 512 ? 6.366 -24.174 54.538 1.00 81.88 512 TYR A CA 1
ATOM 4240 C C . TYR A 1 512 ? 6.570 -25.647 54.919 1.00 81.88 512 TYR A C 1
ATOM 4242 O O . TYR A 1 512 ? 5.745 -26.470 54.553 1.00 81.88 512 TYR A O 1
ATOM 4250 N N . GLY A 1 513 ? 7.621 -26.000 55.652 1.00 78.69 513 GLY A N 1
ATOM 4251 C CA . GLY A 1 513 ? 7.980 -27.380 55.977 1.00 78.69 513 GLY A CA 1
ATOM 4252 C C . GLY A 1 513 ? 7.370 -27.908 57.276 1.00 78.69 513 GLY A C 1
ATOM 4253 O O . GLY A 1 513 ? 7.247 -27.184 58.276 1.00 78.69 513 GLY A O 1
ATOM 4254 N N . VAL A 1 514 ? 7.028 -29.196 57.259 1.00 82.88 514 VAL A N 1
ATOM 4255 C CA . VAL A 1 514 ? 6.704 -30.022 58.432 1.00 82.88 514 VAL A CA 1
ATOM 4256 C C . VAL A 1 514 ? 7.461 -31.353 58.376 1.00 82.88 514 VAL A C 1
ATOM 4258 O O . VAL A 1 514 ? 7.777 -31.859 57.301 1.00 82.88 514 VAL A O 1
ATOM 4261 N N . GLN A 1 515 ? 7.785 -31.906 59.541 1.00 78.06 515 GLN A N 1
ATOM 4262 C CA . GLN A 1 515 ? 8.394 -33.225 59.697 1.00 78.06 515 GLN A CA 1
ATOM 4263 C C . GLN A 1 515 ? 7.345 -34.323 59.474 1.00 78.06 515 GLN A C 1
ATOM 4265 O O . GLN A 1 515 ? 6.144 -34.068 59.544 1.00 78.06 515 GLN A O 1
ATOM 4270 N N . SER A 1 516 ? 7.788 -35.566 59.294 1.00 74.19 516 SER A N 1
ATOM 4271 C CA . SER A 1 516 ? 6.920 -36.747 59.135 1.00 74.19 516 SER A CA 1
ATOM 4272 C C . SER A 1 516 ? 5.985 -37.026 60.325 1.00 74.19 516 SER A C 1
ATOM 4274 O O . SER A 1 516 ? 5.015 -37.767 60.193 1.00 74.19 516 SER A O 1
ATOM 4276 N N . ASN A 1 517 ? 6.249 -36.427 61.490 1.00 71.00 517 ASN A N 1
ATOM 4277 C CA . ASN A 1 517 ? 5.394 -36.464 62.682 1.00 71.00 517 ASN A CA 1
ATOM 4278 C C . ASN A 1 517 ? 4.520 -35.200 62.846 1.00 71.00 517 ASN A C 1
ATOM 4280 O O . ASN A 1 517 ? 4.069 -34.907 63.954 1.00 71.00 517 ASN A O 1
ATOM 4284 N N . ASP A 1 518 ? 4.339 -34.433 61.767 1.00 65.12 518 ASP A N 1
ATOM 4285 C CA . ASP A 1 518 ? 3.572 -33.183 61.669 1.00 65.12 518 ASP A CA 1
ATOM 4286 C C . ASP A 1 518 ? 4.101 -32.010 62.523 1.00 65.12 518 ASP A C 1
ATOM 4288 O O . ASP A 1 518 ? 3.444 -30.971 62.667 1.00 65.12 518 ASP A O 1
ATOM 4292 N N . LYS A 1 519 ? 5.316 -32.125 63.078 1.00 75.50 519 LYS A N 1
ATOM 4293 C CA . LYS A 1 519 ? 5.980 -31.034 63.804 1.00 75.50 519 LYS A CA 1
ATOM 4294 C C . LYS A 1 519 ? 6.600 -30.028 62.828 1.00 75.50 519 LYS A C 1
ATOM 4296 O O . LYS A 1 519 ? 7.154 -30.393 61.798 1.00 75.50 519 LYS A O 1
ATOM 4301 N N . ILE A 1 520 ? 6.539 -28.738 63.162 1.00 76.38 520 ILE A N 1
ATOM 4302 C CA . ILE A 1 520 ? 7.147 -27.665 62.356 1.00 76.38 520 ILE A CA 1
ATOM 4303 C C . ILE A 1 520 ? 8.671 -27.833 62.310 1.00 76.38 520 ILE A C 1
ATOM 4305 O O . ILE A 1 520 ? 9.305 -27.934 63.362 1.00 76.38 520 ILE A O 1
ATOM 4309 N N . CYS A 1 521 ? 9.246 -27.782 61.106 1.00 75.31 521 CYS A N 1
ATOM 4310 C CA . CYS A 1 521 ? 10.692 -27.835 60.911 1.00 75.31 521 CYS A CA 1
ATOM 4311 C C . CYS A 1 521 ? 11.362 -26.525 61.346 1.00 75.31 521 CYS A C 1
ATOM 4313 O O . CYS A 1 521 ? 11.108 -25.451 60.791 1.00 75.31 521 CYS A O 1
ATOM 4315 N N . GLY A 1 522 ? 12.250 -26.608 62.335 1.00 77.56 522 GLY A N 1
ATOM 4316 C CA . GLY A 1 522 ? 13.206 -25.555 62.645 1.00 77.56 522 GLY A CA 1
ATOM 4317 C C . GLY A 1 522 ? 14.450 -25.618 61.755 1.00 77.56 522 GLY A C 1
ATOM 4318 O O . GLY A 1 522 ? 14.637 -26.530 60.952 1.00 77.56 522 GLY A O 1
ATOM 4319 N N . THR A 1 523 ? 15.351 -24.648 61.937 1.00 83.00 523 THR A N 1
ATOM 4320 C CA . THR A 1 523 ? 16.661 -24.645 61.262 1.00 83.00 523 THR A CA 1
ATOM 4321 C C . THR A 1 523 ? 17.454 -25.914 61.577 1.00 83.00 523 THR A C 1
ATOM 4323 O O . THR A 1 523 ? 17.964 -26.539 60.660 1.00 83.00 523 THR A O 1
ATOM 4326 N N . GLN A 1 524 ? 17.511 -26.318 62.851 1.00 85.19 524 GLN A N 1
ATOM 4327 C CA . GLN A 1 524 ? 18.253 -27.513 63.259 1.00 85.19 524 GLN A CA 1
ATOM 4328 C C . GLN A 1 524 ? 17.647 -28.792 62.673 1.00 85.19 524 GLN A C 1
ATOM 4330 O O . GLN A 1 524 ? 18.383 -29.628 62.171 1.00 85.19 524 GLN A O 1
ATOM 4335 N N . ASP A 1 525 ? 16.316 -28.906 62.675 1.00 86.00 525 ASP A N 1
ATOM 4336 C CA . ASP A 1 525 ? 15.614 -30.060 62.103 1.00 86.00 525 ASP A CA 1
ATOM 4337 C C . ASP A 1 525 ? 15.871 -30.195 60.589 1.00 86.00 525 ASP A C 1
ATOM 4339 O O . ASP A 1 525 ? 15.962 -31.300 60.069 1.00 86.00 525 ASP A O 1
ATOM 4343 N N . THR A 1 526 ? 16.008 -29.064 59.885 1.00 88.94 526 THR A N 1
ATOM 4344 C CA . THR A 1 526 ? 16.319 -29.035 58.444 1.00 88.94 526 THR A CA 1
ATOM 4345 C C . THR A 1 526 ? 17.770 -29.434 58.173 1.00 88.94 526 THR A C 1
ATOM 4347 O O . THR A 1 526 ? 18.039 -30.130 57.203 1.00 88.94 526 THR A O 1
ATOM 4350 N N . ILE A 1 527 ? 18.706 -29.007 59.027 1.00 89.69 527 ILE A N 1
ATOM 4351 C CA . ILE A 1 527 ? 20.124 -29.375 58.916 1.00 89.69 527 ILE A CA 1
ATOM 4352 C C . ILE A 1 527 ? 20.307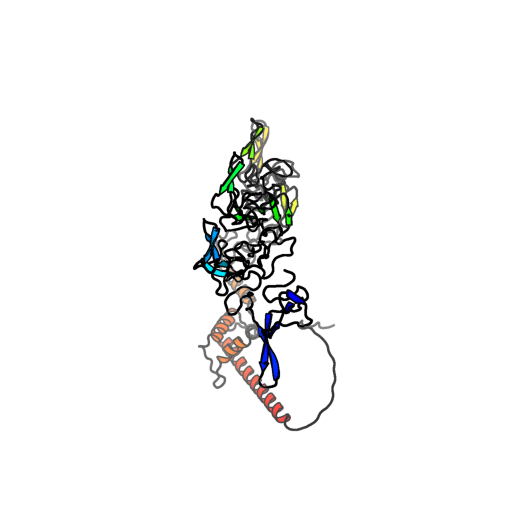 -30.877 59.148 1.00 89.69 527 ILE A C 1
ATOM 4354 O O . ILE A 1 527 ? 21.012 -31.519 58.379 1.00 89.69 527 ILE A O 1
ATOM 4358 N N . GLU A 1 528 ? 19.649 -31.434 60.169 1.00 89.69 528 GLU A N 1
ATOM 4359 C CA . GLU A 1 528 ? 19.693 -32.873 60.456 1.00 89.69 528 GLU A CA 1
ATOM 4360 C C . GLU A 1 528 ? 19.175 -33.687 59.261 1.00 89.69 528 GLU A C 1
ATOM 4362 O O . GLU A 1 528 ? 19.839 -34.605 58.797 1.00 89.69 528 GLU A O 1
ATOM 4367 N N . PHE A 1 529 ? 18.046 -33.263 58.684 1.00 92.31 529 PHE A N 1
ATOM 4368 C CA . PHE A 1 529 ? 17.475 -33.875 57.485 1.00 92.31 529 PHE A CA 1
ATOM 4369 C C . PHE A 1 529 ? 18.447 -33.883 56.289 1.00 92.31 529 PHE A C 1
ATOM 4371 O O . PHE A 1 529 ? 18.581 -34.891 55.600 1.00 92.31 529 PHE A O 1
ATOM 4378 N N . VAL A 1 530 ? 19.145 -32.769 56.038 1.00 91.12 530 VAL A N 1
ATOM 4379 C CA . VAL A 1 530 ? 20.116 -32.664 54.934 1.00 91.12 530 VAL A CA 1
ATOM 4380 C C . VAL A 1 530 ? 21.336 -33.558 55.174 1.00 91.12 530 VAL A C 1
ATOM 4382 O O . VAL A 1 530 ? 21.825 -34.175 54.229 1.00 91.12 530 VAL A O 1
ATOM 4385 N N . LYS A 1 531 ? 21.809 -33.664 56.423 1.00 89.88 531 LYS A N 1
ATOM 4386 C CA . LYS A 1 531 ? 22.903 -34.574 56.792 1.00 89.88 531 LYS A CA 1
ATOM 4387 C C . LYS A 1 531 ? 22.548 -36.025 56.509 1.00 89.88 531 LYS A C 1
ATOM 4389 O O . LYS A 1 531 ? 23.302 -36.698 55.812 1.00 89.88 531 LYS A O 1
ATOM 4394 N N . ASP A 1 532 ? 21.396 -36.475 57.003 1.00 89.81 532 ASP A N 1
ATOM 4395 C CA . ASP A 1 532 ? 20.928 -37.849 56.806 1.00 89.81 532 ASP A CA 1
ATOM 4396 C C . ASP A 1 532 ? 20.887 -38.193 55.309 1.00 89.81 532 ASP A C 1
ATOM 4398 O O . ASP A 1 532 ? 21.415 -39.218 54.877 1.00 89.81 532 ASP A O 1
ATOM 4402 N N . ARG A 1 533 ? 20.370 -37.271 54.490 1.00 90.12 533 ARG A N 1
ATOM 4403 C CA . ARG A 1 533 ? 20.265 -37.455 53.041 1.00 90.12 533 ARG A CA 1
ATOM 4404 C C . ARG A 1 533 ? 21.619 -37.483 52.319 1.00 90.12 533 ARG A C 1
ATOM 4406 O O . ARG A 1 533 ? 21.768 -38.216 51.343 1.00 90.12 533 ARG A O 1
ATOM 4413 N N . ALA A 1 534 ? 22.604 -36.714 52.787 1.00 88.44 534 ALA A N 1
ATOM 4414 C CA . ALA A 1 534 ? 23.948 -36.694 52.205 1.00 88.44 534 ALA A CA 1
ATOM 4415 C C . ALA A 1 534 ? 24.695 -38.014 52.466 1.00 88.44 534 ALA A C 1
ATOM 4417 O O . ALA A 1 534 ? 25.338 -38.551 51.562 1.00 88.44 534 ALA A O 1
ATOM 4418 N N . HIS A 1 535 ? 24.555 -38.571 53.676 1.00 87.25 535 HIS A N 1
ATOM 4419 C CA . HIS A 1 535 ? 25.108 -39.885 54.027 1.00 87.25 535 HIS A CA 1
ATOM 4420 C C . HIS A 1 535 ? 24.443 -41.017 53.234 1.00 87.25 535 HIS A C 1
ATOM 4422 O O . HIS A 1 535 ? 25.139 -41.894 52.722 1.00 87.25 535 HIS A O 1
ATOM 4428 N N . GLU A 1 536 ? 23.117 -40.976 53.070 1.00 85.44 536 GLU A N 1
ATOM 4429 C CA . GLU A 1 536 ? 22.390 -41.945 52.237 1.00 85.44 536 GLU A CA 1
ATOM 4430 C C . GLU A 1 536 ? 22.886 -41.948 50.784 1.00 85.44 536 GLU A C 1
ATOM 4432 O O . GLU A 1 536 ? 23.139 -43.017 50.226 1.00 85.44 536 GLU A O 1
ATOM 4437 N N . GLN A 1 537 ? 23.075 -40.769 50.178 1.00 83.69 537 GLN A N 1
ATOM 4438 C CA . GLN A 1 537 ? 23.559 -40.672 48.799 1.00 83.69 537 GLN A CA 1
ATOM 4439 C C . GLN A 1 537 ? 24.975 -41.247 48.645 1.00 83.69 537 GLN A C 1
ATOM 4441 O O . GLN A 1 537 ? 25.243 -41.975 47.686 1.00 83.69 537 GLN A O 1
ATOM 4446 N N . GLU A 1 538 ? 25.885 -40.974 49.586 1.00 83.44 538 GLU A N 1
ATOM 4447 C CA . GLU A 1 538 ? 27.236 -41.541 49.536 1.00 83.44 538 GLU A CA 1
ATOM 4448 C C . GLU A 1 538 ? 27.209 -43.074 49.634 1.00 83.44 538 GLU A C 1
ATOM 4450 O O . GLU A 1 538 ? 27.950 -43.769 48.930 1.00 83.44 538 GLU A O 1
ATOM 4455 N N . GLU A 1 539 ? 26.354 -43.624 50.495 1.00 82.25 539 GLU A N 1
ATOM 4456 C CA . GLU A 1 539 ? 26.216 -45.068 50.647 1.00 82.25 539 GLU A CA 1
ATOM 4457 C C . GLU A 1 539 ? 25.642 -45.717 49.377 1.00 82.25 539 GLU A C 1
ATOM 4459 O O . GLU A 1 539 ? 26.187 -46.721 48.903 1.00 82.25 539 GLU A O 1
ATOM 4464 N N . GLU A 1 540 ? 24.632 -45.106 48.752 1.00 79.88 540 GLU A N 1
ATOM 4465 C CA . GLU A 1 540 ? 24.091 -45.535 47.456 1.00 79.88 540 GLU A CA 1
ATOM 4466 C C . GLU A 1 540 ? 25.155 -45.505 46.344 1.00 79.88 540 GLU A C 1
ATOM 4468 O O . GLU A 1 540 ? 25.302 -46.476 45.590 1.00 79.88 540 GLU A O 1
ATOM 4473 N N . GLU A 1 541 ? 25.960 -44.442 46.269 1.00 78.88 541 GLU A N 1
ATOM 4474 C CA . GLU A 1 541 ? 27.047 -44.315 45.296 1.00 78.88 541 GLU A CA 1
ATOM 4475 C C . GLU A 1 541 ? 28.163 -45.340 45.534 1.00 78.88 541 GLU A C 1
ATOM 4477 O O . GLU A 1 541 ? 28.645 -45.965 44.583 1.00 78.88 541 GLU A O 1
ATOM 4482 N N . ARG A 1 542 ? 28.555 -45.584 46.791 1.00 78.81 542 ARG A N 1
ATOM 4483 C CA . ARG A 1 542 ? 29.538 -46.621 47.149 1.00 78.81 542 ARG A CA 1
ATOM 4484 C C . ARG A 1 542 ? 29.041 -48.015 46.772 1.00 78.81 542 ARG A C 1
ATOM 4486 O O . ARG A 1 542 ? 29.809 -48.806 46.216 1.00 78.81 542 ARG A O 1
ATOM 4493 N N . VAL A 1 543 ? 27.765 -48.316 47.017 1.00 74.50 543 VAL A N 1
ATOM 4494 C CA . VAL A 1 543 ? 27.136 -49.587 46.624 1.00 74.50 543 VAL A CA 1
ATOM 4495 C C . VAL A 1 543 ? 27.096 -49.728 45.100 1.00 74.50 543 VAL A C 1
ATOM 4497 O O . VAL A 1 543 ? 27.454 -50.789 44.579 1.00 74.50 543 VAL A O 1
ATOM 4500 N N . ALA A 1 544 ? 26.749 -48.667 44.367 1.00 71.56 544 ALA A N 1
ATOM 4501 C CA . ALA A 1 544 ? 26.748 -48.658 42.904 1.00 71.56 544 ALA A CA 1
ATOM 4502 C C . ALA A 1 544 ? 28.163 -48.828 42.313 1.00 71.56 544 ALA A C 1
ATOM 4504 O O . ALA A 1 544 ? 28.362 -49.588 41.359 1.00 71.56 544 ALA A O 1
ATOM 4505 N N . GLN A 1 545 ? 29.175 -48.177 42.893 1.00 70.81 545 GLN A N 1
ATOM 4506 C CA . GLN A 1 545 ? 30.577 -48.316 42.486 1.00 70.81 545 GLN A CA 1
ATOM 4507 C C . GLN A 1 545 ? 31.132 -49.717 42.783 1.00 70.81 545 GLN A C 1
ATOM 4509 O O . GLN A 1 545 ? 31.860 -50.277 41.953 1.00 70.81 545 GLN A O 1
ATOM 4514 N N . ALA A 1 546 ? 30.759 -50.320 43.916 1.00 67.06 546 ALA A N 1
ATOM 4515 C CA . ALA A 1 546 ? 31.097 -51.703 44.246 1.00 67.06 546 ALA A CA 1
ATOM 4516 C C . ALA A 1 546 ? 30.449 -52.695 43.262 1.00 67.06 546 ALA A C 1
ATOM 4518 O O . ALA A 1 546 ? 31.133 -53.587 42.755 1.00 67.06 546 ALA A O 1
ATOM 4519 N N . TRP A 1 547 ? 29.176 -52.489 42.904 1.00 59.22 547 TRP A N 1
ATOM 4520 C CA . TRP A 1 547 ? 28.462 -53.277 41.890 1.00 59.22 547 TRP A CA 1
ATOM 4521 C C . TRP A 1 547 ? 29.093 -53.173 40.493 1.00 59.22 547 TRP A C 1
ATOM 4523 O O . TRP A 1 547 ? 29.340 -54.193 39.847 1.00 59.22 547 TRP A O 1
ATOM 4533 N N . ASN A 1 548 ? 29.435 -51.961 40.044 1.00 62.59 548 ASN A N 1
ATOM 4534 C CA . ASN A 1 548 ? 30.109 -51.726 38.759 1.00 62.59 548 ASN A CA 1
ATOM 4535 C C . ASN A 1 548 ? 31.544 -52.286 38.716 1.00 62.59 548 ASN A C 1
ATOM 4537 O O . ASN A 1 548 ? 32.079 -52.588 37.644 1.00 62.59 548 ASN A O 1
ATOM 4541 N N . SER A 1 549 ? 32.195 -52.419 39.871 1.00 60.56 549 SER A N 1
ATOM 4542 C CA . SER A 1 549 ? 33.519 -53.043 39.987 1.00 60.56 549 SER A CA 1
ATOM 4543 C C . SER A 1 549 ? 33.427 -54.575 39.972 1.00 60.56 549 SER A C 1
ATOM 4545 O O . SER A 1 549 ? 34.244 -55.225 39.323 1.00 60.56 549 SER A O 1
ATOM 4547 N N . LEU A 1 550 ? 32.385 -55.150 40.585 1.00 54.41 550 LEU A N 1
ATOM 4548 C CA . LEU A 1 550 ? 32.053 -56.579 40.512 1.00 54.41 550 LEU A CA 1
ATOM 4549 C C . LEU A 1 550 ? 31.683 -57.023 39.088 1.00 54.41 550 LEU A C 1
ATOM 4551 O O . LEU A 1 550 ? 32.169 -58.055 38.631 1.00 54.41 550 LEU A O 1
ATOM 4555 N N . GLN A 1 551 ? 30.898 -56.233 38.346 1.00 55.12 551 GLN A N 1
ATOM 4556 C CA . GLN A 1 551 ? 30.563 -56.551 36.949 1.00 55.12 551 GLN A CA 1
ATOM 4557 C C . GLN A 1 551 ? 31.785 -56.543 36.018 1.00 55.12 551 GLN A C 1
ATOM 4559 O O . GLN A 1 551 ? 31.871 -57.384 35.126 1.00 55.12 551 GLN A O 1
ATOM 4564 N N . ARG A 1 552 ? 32.765 -55.654 36.244 1.00 51.44 552 ARG A N 1
ATOM 4565 C CA . ARG A 1 552 ? 34.022 -55.634 35.471 1.00 51.44 552 ARG A CA 1
ATOM 4566 C C . ARG A 1 552 ? 34.941 -56.820 35.773 1.00 51.44 552 ARG A C 1
ATOM 4568 O O . ARG A 1 552 ? 35.640 -57.266 34.874 1.00 51.44 552 ARG A O 1
ATOM 4575 N N . TYR A 1 553 ? 34.910 -57.365 36.990 1.00 48.47 553 TYR A N 1
ATOM 4576 C CA . TYR A 1 553 ? 35.702 -58.547 37.361 1.00 48.47 553 TYR A CA 1
ATOM 4577 C C . TYR A 1 553 ? 35.115 -59.862 36.810 1.00 48.47 553 TYR A C 1
ATOM 4579 O O . TYR A 1 553 ? 35.837 -60.838 36.638 1.00 48.47 553 TYR A O 1
ATOM 4587 N N . HIS A 1 554 ? 33.817 -59.887 36.492 1.00 48.66 554 HIS A N 1
ATOM 4588 C CA . HIS A 1 554 ? 33.126 -61.047 35.917 1.00 48.66 554 HIS A CA 1
ATOM 4589 C C . HIS A 1 554 ? 33.070 -61.062 34.377 1.00 48.66 554 HIS A C 1
ATOM 4591 O O . HIS A 1 554 ? 32.465 -61.972 33.816 1.00 48.66 554 HIS A O 1
ATOM 4597 N N . HIS A 1 555 ? 33.682 -60.092 33.684 1.00 46.94 555 HIS A N 1
ATOM 4598 C CA . HIS A 1 555 ? 33.649 -60.008 32.214 1.00 46.94 555 HIS A CA 1
ATOM 4599 C C . HIS A 1 555 ? 34.961 -60.408 31.510 1.00 46.94 555 HIS A C 1
ATOM 4601 O O . HIS A 1 555 ? 34.981 -60.452 30.284 1.00 46.94 555 HIS A O 1
ATOM 4607 N N . ASP A 1 556 ? 36.025 -60.744 32.254 1.00 43.91 556 ASP A N 1
ATOM 4608 C CA . ASP A 1 556 ? 37.316 -61.198 31.691 1.00 43.91 556 ASP A CA 1
ATOM 4609 C C . ASP A 1 556 ? 37.489 -62.732 31.656 1.00 43.91 556 ASP A C 1
ATOM 4611 O O . ASP A 1 556 ? 38.467 -63.229 31.104 1.00 43.91 556 ASP A O 1
ATOM 4615 N N . ASP A 1 557 ? 36.515 -63.499 32.157 1.00 38.59 557 ASP A N 1
ATOM 4616 C CA . ASP A 1 557 ? 36.470 -64.954 32.001 1.00 38.59 557 ASP A CA 1
ATOM 4617 C C . ASP A 1 557 ? 35.155 -65.380 31.331 1.00 38.59 557 ASP A C 1
ATOM 4619 O O . ASP A 1 557 ? 34.070 -65.126 31.844 1.00 38.59 557 ASP A O 1
ATOM 4623 N N . THR A 1 558 ? 35.296 -66.117 30.223 1.00 35.75 558 THR A N 1
ATOM 4624 C CA . THR A 1 558 ? 34.303 -66.916 29.465 1.00 35.75 558 THR A CA 1
ATOM 4625 C C . THR A 1 558 ? 33.613 -66.316 28.222 1.00 35.75 558 THR A C 1
ATOM 4627 O O . THR A 1 558 ? 32.591 -65.642 28.259 1.00 35.75 558 THR A O 1
ATOM 4630 N N . TYR A 1 559 ? 34.197 -66.703 27.078 1.00 32.38 559 TYR A N 1
ATOM 4631 C CA . TYR A 1 559 ? 33.566 -67.222 25.853 1.00 32.38 559 TYR A CA 1
ATOM 4632 C C . TYR A 1 559 ? 32.091 -67.661 25.973 1.00 32.38 559 TYR A C 1
ATOM 4634 O O . TYR A 1 559 ? 31.788 -68.547 26.765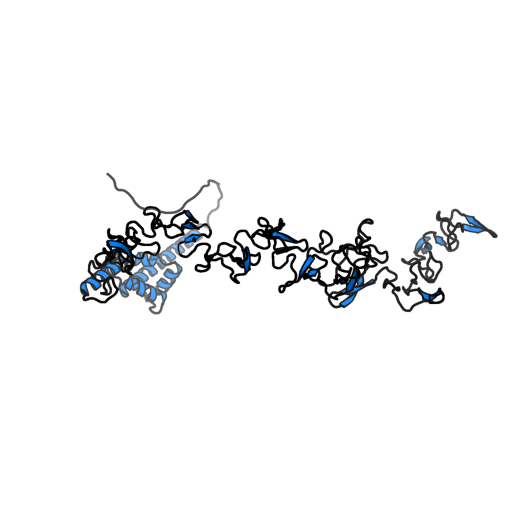 1.00 32.38 559 TYR A O 1
ATOM 4642 N N . SER A 1 560 ? 31.240 -67.187 25.056 1.00 31.09 560 SER A N 1
ATOM 4643 C CA . SER A 1 560 ? 30.689 -67.950 23.912 1.00 31.09 560 SER A CA 1
ATOM 4644 C C . SER A 1 560 ? 29.335 -67.389 23.469 1.00 31.09 560 SER A C 1
ATOM 4646 O O . SER A 1 560 ? 28.433 -67.199 24.281 1.00 31.09 560 SER A O 1
ATOM 4648 N N . GLU A 1 561 ? 29.222 -67.180 22.159 1.00 33.66 561 GLU A N 1
ATOM 4649 C CA . GLU A 1 561 ? 27.998 -66.968 21.381 1.00 33.66 561 GLU A CA 1
ATOM 4650 C C . GLU A 1 561 ? 26.857 -67.907 21.816 1.00 33.66 561 GLU A C 1
ATOM 4652 O O . GLU A 1 561 ? 27.117 -69.076 22.089 1.00 33.66 561 GLU A O 1
ATOM 4657 N N . ASP A 1 562 ? 25.608 -67.424 21.876 1.00 33.03 562 ASP A N 1
ATOM 4658 C CA . ASP A 1 562 ? 24.607 -67.706 20.832 1.00 33.03 562 ASP A CA 1
ATOM 4659 C C . ASP A 1 562 ? 23.167 -67.244 21.183 1.00 33.03 562 ASP A C 1
ATOM 4661 O O . ASP A 1 562 ? 22.731 -67.279 22.331 1.00 33.03 562 ASP A O 1
ATOM 4665 N N . ILE A 1 563 ? 22.418 -66.930 20.116 1.00 32.56 563 ILE A N 1
ATOM 4666 C CA . ILE A 1 563 ? 20.942 -66.955 19.962 1.00 32.56 563 ILE A CA 1
ATOM 4667 C C . ILE A 1 563 ? 20.109 -65.687 20.289 1.00 32.56 563 ILE A C 1
ATOM 4669 O O . ILE A 1 563 ? 19.620 -65.439 21.386 1.00 32.56 563 ILE A O 1
ATOM 4673 N N . LEU A 1 564 ? 19.877 -64.949 19.196 1.00 33.19 564 LEU A N 1
ATOM 4674 C CA . LEU A 1 564 ? 18.631 -64.358 18.667 1.00 33.19 564 LEU A CA 1
ATOM 4675 C C . LEU A 1 564 ? 17.296 -64.578 19.417 1.00 33.19 564 LEU A C 1
ATOM 4677 O O . LEU A 1 564 ? 16.892 -65.707 19.681 1.00 33.19 564 LEU A O 1
ATOM 4681 N N . GLY A 1 565 ? 16.493 -63.507 19.506 1.00 28.95 565 GLY A N 1
ATOM 4682 C CA . GLY A 1 565 ? 15.049 -63.600 19.758 1.00 28.95 565 GLY A CA 1
ATOM 4683 C C . GLY A 1 565 ? 14.313 -62.256 19.785 1.00 28.95 565 GLY A C 1
ATOM 4684 O O . GLY A 1 565 ? 14.113 -61.682 20.844 1.00 28.95 565 GLY A O 1
ATOM 4685 N N . TYR A 1 566 ? 13.907 -61.776 18.608 1.00 30.00 566 TYR A N 1
ATOM 4686 C CA . TYR A 1 566 ? 12.954 -60.678 18.368 1.00 30.00 566 TYR A CA 1
ATOM 4687 C C . TYR A 1 566 ? 11.680 -60.755 19.241 1.00 30.00 566 TYR A C 1
ATOM 4689 O O . TYR A 1 566 ? 11.064 -61.818 19.273 1.00 30.00 566 TYR A O 1
ATOM 4697 N N . GLN A 1 567 ? 11.188 -59.620 19.764 1.00 30.72 567 GLN A N 1
ATOM 4698 C CA . GLN A 1 567 ? 9.914 -59.023 19.313 1.00 30.72 567 GLN A CA 1
ATOM 4699 C C . GLN A 1 567 ? 9.582 -57.672 19.975 1.00 30.72 567 GLN A C 1
ATOM 4701 O O . GLN A 1 567 ? 9.692 -57.494 21.185 1.00 30.72 567 GLN A O 1
ATOM 4706 N N . ASP A 1 568 ? 9.147 -56.757 19.106 1.00 30.92 568 ASP A N 1
ATOM 4707 C CA . ASP A 1 568 ? 8.524 -55.456 19.347 1.00 30.92 568 ASP A CA 1
ATOM 4708 C C . ASP A 1 568 ? 7.362 -55.493 20.354 1.00 30.92 568 ASP A C 1
ATOM 4710 O O . ASP A 1 568 ? 6.568 -56.432 20.361 1.00 30.92 568 ASP A O 1
ATOM 4714 N N . ALA A 1 569 ? 7.155 -54.395 21.084 1.00 30.45 569 ALA A N 1
ATOM 4715 C CA . ALA A 1 569 ? 6.189 -53.364 20.676 1.00 30.45 569 ALA A CA 1
ATOM 4716 C C . ALA A 1 569 ? 5.689 -52.537 21.878 1.00 30.45 569 ALA A C 1
ATOM 4718 O O . ALA A 1 569 ? 5.030 -53.041 22.780 1.00 30.45 569 ALA A O 1
ATOM 4719 N N . THR A 1 570 ? 5.948 -51.231 21.781 1.00 30.73 570 THR A N 1
ATOM 4720 C CA . THR A 1 570 ? 4.976 -50.146 22.003 1.00 30.73 570 THR A CA 1
ATOM 4721 C C . THR A 1 570 ? 4.316 -49.996 23.382 1.00 30.73 570 THR A C 1
ATOM 4723 O O . THR A 1 570 ? 3.289 -50.592 23.682 1.00 30.73 570 THR A O 1
ATOM 4726 N N . ASP A 1 571 ? 4.851 -48.998 24.084 1.00 29.97 571 ASP A N 1
ATOM 4727 C CA . ASP A 1 571 ? 4.186 -47.721 24.396 1.00 29.97 571 ASP A CA 1
ATOM 4728 C C . ASP A 1 571 ? 3.465 -47.489 25.730 1.00 29.97 571 ASP A C 1
ATOM 4730 O O . ASP A 1 571 ? 2.656 -48.269 26.225 1.00 29.97 571 ASP A O 1
ATOM 4734 N N . THR A 1 572 ? 3.677 -46.243 26.166 1.00 29.56 572 THR A N 1
ATOM 4735 C CA . THR A 1 572 ? 2.882 -45.396 27.070 1.00 29.56 572 THR A CA 1
ATOM 4736 C C . THR A 1 572 ? 2.933 -45.624 28.585 1.00 29.56 572 THR A C 1
ATOM 4738 O O . THR A 1 572 ? 2.110 -46.288 29.202 1.00 29.56 572 THR A O 1
ATOM 4741 N N . SER A 1 573 ? 3.925 -44.955 29.179 1.00 31.22 573 SER A N 1
ATOM 4742 C CA . SER A 1 573 ? 3.792 -43.872 30.173 1.00 31.22 573 SER A CA 1
ATOM 4743 C C . SER A 1 573 ? 2.593 -43.837 31.144 1.00 31.22 573 SER A C 1
ATOM 4745 O O . SER A 1 573 ? 1.464 -43.559 30.752 1.00 31.22 573 SER A O 1
ATOM 4747 N N . ALA A 1 574 ? 2.973 -43.853 32.425 1.00 29.92 574 ALA A N 1
ATOM 4748 C CA . ALA A 1 574 ? 2.579 -42.920 33.489 1.00 29.92 574 ALA A CA 1
ATOM 4749 C C . ALA A 1 574 ? 1.164 -42.991 34.110 1.00 29.92 574 ALA A C 1
ATOM 4751 O O . ALA A 1 574 ? 0.189 -42.493 33.562 1.00 29.92 574 ALA A O 1
ATOM 4752 N N . PHE A 1 575 ? 1.193 -43.480 35.360 1.00 28.38 575 PHE A N 1
ATOM 4753 C CA . PHE A 1 575 ? 0.443 -43.071 36.559 1.00 28.38 575 PHE A CA 1
ATOM 4754 C C . PHE A 1 575 ? -1.091 -43.200 36.586 1.00 28.38 575 PHE A C 1
ATOM 4756 O O . PHE A 1 575 ? -1.798 -42.400 35.992 1.00 28.38 575 PHE A O 1
ATOM 4763 N N . ASP A 1 576 ? -1.602 -44.118 37.427 1.00 27.86 576 ASP A N 1
ATOM 4764 C CA . ASP A 1 576 ? -2.270 -43.685 38.668 1.00 27.86 576 ASP A CA 1
ATOM 4765 C C . ASP A 1 576 ? -2.587 -44.807 39.688 1.00 27.86 576 ASP A C 1
ATOM 4767 O O . ASP A 1 576 ? -2.970 -45.927 39.358 1.00 27.86 576 ASP A O 1
ATOM 4771 N N . PHE A 1 577 ? -2.386 -44.417 40.949 1.00 28.33 577 PHE A N 1
ATOM 4772 C CA . PHE A 1 577 ? -3.030 -44.745 42.231 1.00 28.33 577 PHE A CA 1
ATOM 4773 C C . PHE A 1 577 ? -3.833 -46.050 42.511 1.00 28.33 577 PHE A C 1
ATOM 4775 O O . PHE A 1 577 ? -4.831 -46.398 41.890 1.00 28.33 577 PHE A O 1
ATOM 4782 N N . LEU A 1 578 ? -3.421 -46.659 43.632 1.00 29.50 578 LEU A N 1
ATOM 4783 C CA . LEU A 1 578 ? -4.097 -47.460 44.674 1.00 29.50 578 LEU A CA 1
ATOM 4784 C C . LEU A 1 578 ? -5.618 -47.792 44.608 1.00 29.50 578 LEU A C 1
ATOM 4786 O O . LEU A 1 578 ? -6.471 -46.929 44.776 1.00 29.50 578 LEU A O 1
ATOM 4790 N N . LEU A 1 579 ? -5.866 -49.113 44.707 1.00 31.55 579 LEU A N 1
ATOM 4791 C CA . LEU A 1 579 ? -6.871 -49.854 45.516 1.00 31.55 579 LEU A CA 1
ATOM 4792 C C . LEU A 1 579 ? -8.382 -49.734 45.198 1.00 31.55 579 LEU A C 1
ATOM 4794 O O . LEU A 1 579 ? -8.918 -48.677 44.896 1.00 31.55 579 LEU A O 1
ATOM 4798 N N . PRO A 1 580 ? -9.128 -50.838 45.425 1.00 36.12 580 PRO A N 1
ATOM 4799 C CA . PRO A 1 580 ? -9.874 -50.902 46.684 1.00 36.12 580 PRO A CA 1
ATOM 4800 C C . PRO A 1 580 ? -9.761 -52.248 47.416 1.00 36.12 580 PRO A C 1
ATOM 4802 O O . PRO A 1 580 ? -9.816 -53.335 46.836 1.00 36.12 580 PRO A O 1
ATOM 4805 N N . LYS A 1 581 ? -9.714 -52.165 48.752 1.00 33.00 581 LYS A N 1
ATOM 4806 C CA . LYS A 1 581 ? -10.143 -53.259 49.624 1.00 33.00 581 LYS A CA 1
ATOM 4807 C C . LYS A 1 581 ? -11.579 -53.644 49.255 1.00 33.00 581 LYS A C 1
ATOM 4809 O O . LYS A 1 581 ? -12.491 -52.838 49.377 1.00 33.00 581 LYS A O 1
ATOM 4814 N N . ARG A 1 582 ? -11.714 -54.905 48.850 1.00 32.22 582 ARG A N 1
ATOM 4815 C CA . ARG A 1 582 ? -12.536 -55.925 49.509 1.00 32.22 582 ARG A CA 1
ATOM 4816 C C . ARG A 1 582 ? -13.984 -55.572 49.876 1.00 32.22 582 ARG A C 1
ATOM 4818 O O . ARG A 1 582 ? -14.268 -54.675 50.664 1.00 32.22 582 ARG A O 1
ATOM 4825 N N . ARG A 1 583 ? -14.854 -56.520 49.534 1.00 27.34 583 ARG A N 1
ATOM 4826 C CA . ARG A 1 583 ? -15.341 -57.393 50.610 1.00 27.34 583 ARG A CA 1
ATOM 4827 C C . ARG A 1 583 ? -14.284 -58.422 50.978 1.00 27.34 583 ARG A C 1
ATOM 4829 O O . ARG A 1 583 ? -13.647 -58.941 50.036 1.00 27.34 583 ARG A O 1
#

pLDDT: mean 84.02, std 14.87, range [27.34, 97.88]